Protein AF-A0A553P8R9-F1 (afdb_monomer_lite)

Radius of gyration: 32.47 Å; chains: 1; bounding box: 75×74×96 Å

Sequence (611 aa):
MSAHQNAVHGLLLAMMVLHNLNGVQCGLKTYCLANENECDENWTPFPNMASALVGYDLPKGNPFATLSIEDPGLRKQIFNATFEDGEDYVLESGITAREYKMCDTEFTNRGATNMRGYEKAASVSSSAGFGFDIGIEAEEDGGRHEGQLPPVVSIAWQKTKEYEAVRQFIFKTRGAIVISEAQCITHKVDVSHFLTPGFHPAFIEVLKFLEKQNSTIRQERAFKRFIRDYGTHYVSSAYMGAKLASTVFYTNYERLKYGRQRLFNCSAENAFKSFKLGGSDSEDDSSAGDSTDEDDDTSEDPMKSMKMKRCPDIDNLDQDRVLSTTFSAKPEEEDLSKWGEQDIKPIPIKFELTPIVNLFTKENLDDRLNVSSSEILDWFLPLYLKYCLIFDLQCTVEKGCGFNDDCEFDENCILDRNVKKGFVCKKTSWADVANWPQLPVQAKTDDVEPRSVVGFEPDSPNISWFFDKDLDQSGSLSVSELWIRYTEHNWYNQRYQNAIEKLILVADSDFDRLHETHPWYSEQITFMLMNTDNNDHLSRQELLEASKISPDMHNLGFNQKQLENLIDGLVKIGDKNKDDKITFEEYVSMSRDVFVDNFAPNVFKRIMKNR

Organism: Tigriopus californicus (NCBI:txid6832)

Secondary structure (DSSP, 8-state):
-HHHHHHHHHHHHHHHHHHHTSS------SS--TT-TT--GGGSSSTTGGGGSEEE-GGG--TT-SS-SS-TTEEEE-B-SEEEETTEEEEPTTEEEEEEEEE-SSPEEEEESSHHHHHHHHHHHSSEES----SS-----S---TTPPPPHHHHTTTTSHHHHHHHHHHHHH--EEEEEEEEEEEEEEEE-SSSPPPBPHHHHHHHHHHHT--SHHHHHHHHHHHHHHHBSEEEEEEEEEEEEEEEEEE-HHHHHHHHHHHHHHHHHHHHHHHTT-S-----------------------TTTS------TTGGGS-GGGEEEEEES---SSS-HHHHTTS----EEEEEEEEEGGGG--TIIIIIHHS--HHHHHHHHHHHHHTHHHHTT---S---STTTT----TTEEEEE-TTSTTSEEEEE--GGG---PPPPPPP------PPPP----PPPPGGGHHHHHH-TT-SSS--HHHHT----S--HHHHHHHHHHHHHHHHSTT-GGGHHHH-TTHHHHHHHHHH-SS-SSEEEHHHHHHHHHT-HHHHHTT--HHHHHHHHHHHHHHH-SSSSSEEEHHHHHHHHHTT-HHHHS-HHHHHHH---

Structure (mmCIF, N/CA/C/O backbone):
data_AF-A0A553P8R9-F1
#
_entry.id   AF-A0A553P8R9-F1
#
loop_
_atom_site.group_PDB
_atom_site.id
_atom_site.type_symbol
_atom_site.label_atom_id
_atom_site.label_alt_id
_atom_site.label_comp_id
_atom_site.label_asym_id
_atom_site.label_entity_id
_atom_site.label_seq_id
_atom_site.pdbx_PDB_ins_code
_atom_site.Cartn_x
_atom_site.Cartn_y
_atom_site.Cartn_z
_atom_site.occupancy
_atom_site.B_iso_or_equiv
_atom_site.auth_seq_id
_atom_site.auth_comp_id
_atom_site.auth_asym_id
_atom_site.auth_atom_id
_atom_site.pdbx_PDB_model_num
ATOM 1 N N . MET A 1 1 ? -16.403 49.726 39.238 1.00 48.31 1 MET A N 1
ATOM 2 C CA . MET A 1 1 ? -15.048 49.208 38.933 1.00 48.31 1 MET A CA 1
ATOM 3 C C . MET A 1 1 ? -14.847 47.721 39.256 1.00 48.31 1 MET A C 1
ATOM 5 O O . MET A 1 1 ? -13.928 47.159 38.688 1.00 48.31 1 MET A O 1
ATOM 9 N N . SER A 1 2 ? -15.690 47.034 40.050 1.00 51.56 2 SER A N 1
ATOM 10 C CA . SER A 1 2 ? -15.458 45.607 40.380 1.00 51.56 2 SER A CA 1
ATOM 11 C C . SER A 1 2 ? -16.021 44.579 39.381 1.00 51.56 2 SER A C 1
ATOM 13 O O . SER A 1 2 ? -15.570 43.441 39.372 1.00 51.56 2 SER A O 1
ATOM 15 N N . ALA A 1 3 ? -16.950 44.951 38.492 1.00 44.69 3 ALA A N 1
ATOM 16 C CA . ALA A 1 3 ? -17.506 44.008 37.510 1.00 44.69 3 ALA A CA 1
ATOM 17 C C . ALA A 1 3 ? -16.546 43.713 36.338 1.00 44.69 3 ALA A C 1
ATOM 19 O O . ALA A 1 3 ? -16.540 42.612 35.797 1.00 44.69 3 ALA A O 1
ATOM 20 N N . HIS A 1 4 ? -15.687 44.673 35.979 1.00 47.12 4 HIS A N 1
ATOM 21 C CA . HIS A 1 4 ? -14.771 44.530 34.844 1.00 47.12 4 HIS A CA 1
ATOM 22 C C . HIS A 1 4 ? -13.523 43.691 35.175 1.00 47.12 4 HIS A C 1
ATOM 24 O O . HIS A 1 4 ? -12.983 43.036 34.290 1.00 47.12 4 HIS A O 1
ATOM 30 N N . GLN A 1 5 ? -13.095 43.652 36.443 1.00 51.84 5 GLN A N 1
ATOM 31 C CA . GLN A 1 5 ? -11.942 42.849 36.881 1.00 51.84 5 GLN A CA 1
ATOM 32 C C . GLN A 1 5 ? -12.251 41.348 36.977 1.00 51.84 5 GLN A C 1
ATOM 34 O O . GLN A 1 5 ? -11.366 40.533 36.713 1.00 51.84 5 GLN A O 1
ATOM 39 N N . ASN A 1 6 ? -13.502 40.979 37.274 1.00 52.66 6 ASN A N 1
ATOM 40 C CA . ASN A 1 6 ? -13.912 39.575 37.365 1.00 52.66 6 ASN A CA 1
ATOM 41 C C . ASN A 1 6 ? -14.079 38.924 35.981 1.00 52.66 6 ASN A C 1
ATOM 43 O O . ASN A 1 6 ? -13.756 37.751 35.815 1.00 52.66 6 ASN A O 1
ATOM 47 N N . ALA A 1 7 ? -14.500 39.689 34.966 1.00 51.22 7 ALA A N 1
ATOM 48 C CA . ALA A 1 7 ? -14.589 39.195 33.589 1.00 51.22 7 ALA A CA 1
ATOM 49 C C . ALA A 1 7 ? -13.202 38.931 32.971 1.00 51.22 7 ALA A C 1
ATOM 51 O O . ALA A 1 7 ? -13.018 37.948 32.259 1.00 51.22 7 ALA A O 1
ATOM 52 N N . VAL A 1 8 ? -12.208 39.766 33.293 1.00 58.97 8 VAL A N 1
ATOM 53 C CA . VAL A 1 8 ? -10.833 39.615 32.786 1.00 58.97 8 VAL A CA 1
ATOM 54 C C . VAL A 1 8 ? -10.110 38.440 33.457 1.00 58.97 8 VAL A C 1
ATOM 56 O O . VAL A 1 8 ? -9.412 37.695 32.774 1.00 58.97 8 VAL A O 1
ATOM 59 N N . HIS A 1 9 ? -10.337 38.195 34.754 1.00 52.75 9 HIS A N 1
ATOM 60 C CA . HIS A 1 9 ? -9.783 37.015 35.435 1.00 52.75 9 HIS A CA 1
ATOM 61 C C . HIS A 1 9 ? -10.408 35.696 34.958 1.00 52.75 9 HIS A C 1
ATOM 63 O O . HIS A 1 9 ? -9.690 34.709 34.814 1.00 52.75 9 HIS A O 1
ATOM 69 N N . GLY A 1 10 ? -11.711 35.676 34.650 1.00 48.91 10 GLY A N 1
ATOM 70 C CA . GLY A 1 10 ? -12.363 34.497 34.068 1.00 48.91 10 GLY A CA 1
ATOM 71 C C . GLY A 1 10 ? -11.839 34.152 32.668 1.00 48.91 10 GLY A C 1
ATOM 72 O O . GLY A 1 10 ? -11.637 32.979 32.359 1.00 48.91 10 GLY A O 1
ATOM 73 N N . LEU A 1 11 ? -11.552 35.168 31.844 1.00 44.47 11 LEU A N 1
ATOM 74 C CA . LEU A 1 11 ? -11.008 34.975 30.495 1.00 44.47 11 LEU A CA 1
ATOM 75 C C . LEU A 1 11 ? -9.549 34.480 30.518 1.00 44.47 11 LEU A C 1
ATOM 77 O O . LEU A 1 11 ? -9.181 33.624 29.718 1.00 44.47 11 LEU A O 1
ATOM 81 N N . LEU A 1 12 ? -8.736 34.973 31.459 1.00 45.09 12 LEU A N 1
ATOM 82 C CA . LEU A 1 12 ? -7.345 34.541 31.644 1.00 45.09 12 LEU A CA 1
ATOM 83 C C . LEU A 1 12 ? -7.241 33.107 32.182 1.00 45.09 12 LEU A C 1
ATOM 85 O O . LEU A 1 12 ? -6.408 32.346 31.693 1.00 45.09 12 LEU A O 1
ATOM 89 N N . LEU A 1 13 ? -8.120 32.699 33.108 1.00 40.56 13 LEU A N 1
ATOM 90 C CA . LEU A 1 13 ? -8.174 31.302 33.557 1.00 40.56 13 LEU A CA 1
ATOM 91 C C . LEU A 1 13 ? -8.635 30.360 32.433 1.00 40.56 13 LEU A C 1
ATOM 93 O O . LEU A 1 13 ? -8.064 29.285 32.270 1.00 40.56 13 LEU A O 1
ATOM 97 N N . ALA A 1 14 ? -9.613 30.768 31.616 1.00 43.47 14 ALA A N 1
ATOM 98 C CA . ALA A 1 14 ? -10.062 29.973 30.472 1.00 43.47 14 ALA A CA 1
ATOM 99 C C . ALA A 1 14 ? -8.980 29.848 29.379 1.00 43.47 14 ALA A C 1
ATOM 101 O O . ALA A 1 14 ? -8.817 28.773 28.802 1.00 43.47 14 ALA A O 1
ATOM 102 N N . MET A 1 15 ? -8.190 30.901 29.133 1.00 40.69 15 MET A N 1
ATOM 103 C CA . MET A 1 15 ? -7.057 30.842 28.197 1.00 40.69 15 MET A CA 1
ATOM 104 C C . MET A 1 15 ? -5.883 30.009 28.730 1.00 40.69 15 MET A C 1
ATOM 106 O O . MET A 1 15 ? -5.263 29.291 27.950 1.00 40.69 15 MET A O 1
ATOM 110 N N . MET A 1 16 ? -5.609 30.019 30.040 1.00 41.06 16 MET A N 1
ATOM 111 C CA . MET A 1 16 ? -4.581 29.148 30.634 1.00 41.06 16 MET A CA 1
ATOM 112 C C . MET A 1 16 ? -4.990 27.666 30.652 1.00 41.06 16 MET A C 1
ATOM 114 O O . MET A 1 16 ? -4.136 26.796 30.483 1.00 41.06 16 MET A O 1
ATOM 118 N N . VAL A 1 17 ? -6.286 27.358 30.780 1.00 44.38 17 VAL A N 1
ATOM 119 C CA . VAL A 1 17 ? -6.797 25.981 30.643 1.00 44.38 17 VAL A CA 1
ATOM 120 C C . VAL A 1 17 ? -6.775 25.520 29.177 1.00 44.38 17 VAL A C 1
ATOM 122 O O . VAL A 1 17 ? -6.446 24.368 28.909 1.00 44.38 17 VAL A O 1
ATOM 125 N N . LEU A 1 18 ? -7.023 26.413 28.213 1.00 38.72 18 LEU A N 1
ATOM 126 C CA . LEU A 1 18 ? -6.930 26.088 26.782 1.00 38.72 18 LEU A CA 1
ATOM 127 C C . LEU A 1 18 ? -5.483 25.985 26.266 1.00 38.72 18 LEU A C 1
ATOM 129 O O . LEU A 1 18 ? -5.233 25.222 25.338 1.00 38.72 18 LEU A O 1
ATOM 133 N N . HIS A 1 19 ? -4.513 26.683 26.865 1.00 39.09 19 HIS A N 1
ATOM 134 C CA . HIS A 1 19 ? -3.094 26.510 26.520 1.00 39.09 19 HIS A CA 1
ATOM 135 C C . HIS A 1 19 ? -2.471 25.227 27.090 1.00 39.09 19 HIS A C 1
ATOM 137 O O . HIS A 1 19 ? -1.585 24.670 26.450 1.00 39.09 19 HIS A O 1
ATOM 143 N N . ASN A 1 20 ? -2.975 24.690 28.207 1.00 35.56 20 ASN A N 1
ATOM 144 C CA . ASN A 1 20 ? -2.517 23.393 28.728 1.00 35.56 20 ASN A CA 1
ATOM 145 C C . ASN A 1 20 ? -3.150 22.171 28.034 1.00 35.56 20 ASN A C 1
ATOM 147 O O . ASN A 1 20 ? -2.654 21.062 28.198 1.00 35.56 20 ASN A O 1
ATOM 151 N N . LEU A 1 21 ? -4.197 22.350 27.220 1.00 39.19 21 LEU A N 1
ATOM 152 C CA . LEU A 1 21 ? -4.772 21.272 26.397 1.00 39.19 21 LEU A CA 1
ATOM 153 C C . LEU A 1 21 ? -4.156 21.176 24.990 1.00 39.19 21 LEU A C 1
ATOM 155 O O . LEU A 1 21 ? -4.423 20.216 24.274 1.00 39.19 21 LEU A O 1
ATOM 159 N N . ASN A 1 22 ? -3.294 22.125 24.611 1.00 35.50 22 ASN A N 1
ATOM 160 C CA . ASN A 1 22 ? -2.546 22.098 23.349 1.00 35.50 22 ASN A CA 1
ATOM 161 C C . ASN A 1 22 ? -1.143 21.467 23.484 1.00 35.50 22 ASN A C 1
ATOM 163 O O . ASN A 1 22 ? -0.417 21.394 22.499 1.00 35.50 22 ASN A O 1
ATOM 167 N N . GLY A 1 23 ? -0.760 21.004 24.682 1.00 31.41 23 GLY A N 1
ATOM 168 C CA . GLY A 1 23 ? 0.568 20.444 24.974 1.00 31.41 23 GLY A CA 1
ATOM 169 C C . GLY A 1 23 ? 0.731 18.940 24.729 1.00 31.41 23 GLY A C 1
ATOM 170 O O . GLY A 1 23 ? 1.838 18.436 24.855 1.00 31.41 23 GLY A O 1
ATOM 171 N N . VAL A 1 24 ? -0.336 18.219 24.366 1.00 36.06 24 VAL A N 1
ATOM 172 C CA . VAL A 1 24 ? -0.270 16.794 23.990 1.00 36.06 24 VAL A CA 1
ATOM 173 C C . VAL A 1 24 ? -1.064 16.579 22.703 1.00 36.06 24 VAL A C 1
ATOM 175 O O . VAL A 1 24 ? -1.994 15.784 22.621 1.00 36.06 24 VAL A O 1
ATOM 178 N N . GLN A 1 25 ? -0.691 17.297 21.647 1.00 33.75 25 GLN A N 1
ATOM 179 C CA . GLN A 1 25 ? -0.680 16.650 20.341 1.00 33.75 25 GLN A CA 1
ATOM 180 C C . GLN A 1 25 ? 0.632 15.867 20.256 1.00 33.75 25 GLN A C 1
ATOM 182 O O . GLN A 1 25 ? 1.526 16.212 19.490 1.00 33.75 25 GLN A O 1
ATOM 187 N N . CYS A 1 26 ? 0.741 14.779 21.031 1.00 36.81 26 CYS A N 1
ATOM 188 C CA . CYS A 1 26 ? 1.445 13.624 20.499 1.00 36.81 26 CYS A CA 1
ATOM 189 C C . CYS A 1 26 ? 0.687 13.316 19.210 1.00 36.81 26 CYS A C 1
ATOM 191 O O . CYS A 1 26 ? -0.424 12.783 19.248 1.00 36.81 26 CYS A O 1
ATOM 193 N N . GLY A 1 27 ? 1.221 13.748 18.064 1.00 39.22 27 GLY A N 1
ATOM 194 C CA . GLY A 1 27 ? 0.930 13.035 16.834 1.00 39.22 27 GLY A CA 1
ATOM 195 C C . GLY A 1 27 ? 1.249 11.596 17.190 1.00 39.22 27 GLY A C 1
ATOM 196 O O . GLY A 1 27 ? 2.406 11.314 17.480 1.00 39.22 27 GLY A O 1
ATOM 197 N N . LEU A 1 28 ? 0.208 10.783 17.378 1.00 46.12 28 LEU A N 1
ATOM 198 C CA . LEU A 1 28 ? 0.299 9.386 17.779 1.00 46.12 28 LEU A CA 1
ATOM 199 C C . LEU A 1 28 ? 1.065 8.689 16.661 1.00 46.12 28 LEU A C 1
ATOM 201 O O . LEU A 1 28 ? 0.455 8.163 15.736 1.00 46.12 28 LEU A O 1
ATOM 205 N N . LYS A 1 29 ? 2.395 8.790 16.698 1.00 52.41 29 LYS A N 1
ATOM 206 C CA . LYS A 1 29 ? 3.264 7.910 15.949 1.00 52.41 29 LYS A CA 1
ATOM 207 C C . LYS A 1 29 ? 2.911 6.529 16.443 1.00 52.41 29 LYS A C 1
ATOM 209 O O . LYS A 1 29 ? 2.827 6.287 17.648 1.00 52.41 29 LYS A O 1
ATOM 214 N N . THR A 1 30 ? 2.625 5.656 15.500 1.00 55.31 30 THR A N 1
ATOM 215 C CA . THR A 1 30 ? 2.157 4.310 15.811 1.00 55.31 30 THR A CA 1
ATOM 216 C C . THR A 1 30 ? 3.318 3.421 16.276 1.00 55.31 30 THR A C 1
ATOM 218 O O . THR A 1 30 ? 3.096 2.275 16.663 1.00 55.31 30 THR A O 1
ATOM 221 N N . TYR A 1 31 ? 4.547 3.958 16.250 1.00 63.41 31 TYR A N 1
ATOM 222 C CA . TYR A 1 31 ? 5.801 3.249 16.453 1.00 63.41 31 TYR A CA 1
ATOM 223 C C . TYR A 1 31 ? 6.799 4.035 17.286 1.00 63.41 31 TYR A C 1
ATOM 225 O O . TYR A 1 31 ? 6.874 5.260 17.240 1.00 63.41 31 TYR A O 1
ATOM 233 N N . CYS A 1 32 ? 7.649 3.248 17.914 1.00 62.59 32 CYS A N 1
ATOM 234 C CA . CYS A 1 32 ? 8.884 3.589 18.568 1.00 62.59 32 CYS A CA 1
ATOM 235 C C . CYS A 1 32 ? 10.029 3.319 17.598 1.00 62.59 32 CYS A C 1
ATOM 237 O O . CYS A 1 32 ? 10.298 2.171 17.222 1.00 62.59 32 CYS A O 1
ATOM 239 N N . LEU A 1 33 ? 10.693 4.385 17.157 1.00 61.16 33 LEU A N 1
ATOM 240 C CA . LEU A 1 33 ? 11.885 4.270 16.320 1.00 61.16 33 LEU A CA 1
ATOM 241 C C . LEU A 1 33 ? 13.128 4.054 17.185 1.00 61.16 33 LEU A C 1
ATOM 243 O O . LEU A 1 33 ? 13.151 4.399 18.364 1.00 61.16 33 LEU A O 1
ATOM 247 N N . ALA A 1 34 ? 14.194 3.510 16.588 1.00 52.56 34 ALA A N 1
ATOM 248 C CA . ALA A 1 34 ? 15.444 3.187 17.285 1.00 52.56 34 ALA A CA 1
ATOM 249 C C . ALA A 1 34 ? 16.046 4.353 18.095 1.00 52.56 34 ALA A C 1
ATOM 251 O O . ALA A 1 34 ? 16.736 4.110 19.078 1.00 52.56 34 ALA A O 1
ATOM 252 N N . ASN A 1 35 ? 15.715 5.599 17.739 1.00 55.66 35 ASN A N 1
ATOM 253 C CA . ASN A 1 35 ? 16.257 6.813 18.350 1.00 55.66 35 ASN A CA 1
ATOM 254 C C . ASN A 1 35 ? 15.269 7.554 19.279 1.00 55.66 35 ASN A C 1
ATOM 256 O O . ASN A 1 35 ? 15.562 8.678 19.688 1.00 55.66 35 ASN A O 1
ATOM 260 N N . GLU A 1 36 ? 14.098 6.985 19.587 1.00 59.59 36 GLU A N 1
ATOM 261 C CA . GLU A 1 36 ? 13.083 7.625 20.439 1.00 59.59 36 GLU A CA 1
ATOM 262 C C . GLU A 1 36 ? 13.070 7.009 21.849 1.00 59.59 36 GLU A C 1
ATOM 264 O O . GLU A 1 36 ? 12.560 5.915 22.065 1.00 59.59 36 GLU A O 1
ATOM 269 N N . ASN A 1 37 ? 13.626 7.738 22.826 1.00 52.69 37 ASN A N 1
ATOM 270 C CA . ASN A 1 37 ? 13.728 7.312 24.233 1.00 52.69 37 ASN A CA 1
ATOM 271 C C . ASN A 1 37 ? 12.403 7.410 25.017 1.00 52.69 37 ASN A C 1
ATOM 273 O O . ASN A 1 37 ? 12.347 6.997 26.171 1.00 52.69 37 ASN A O 1
ATOM 277 N N . GLU A 1 38 ? 11.359 8.010 24.435 1.00 53.62 38 GLU A N 1
ATOM 278 C CA . GLU A 1 38 ? 10.059 8.245 25.093 1.00 53.62 38 GLU A CA 1
ATOM 279 C C . GLU A 1 38 ? 9.067 7.089 24.920 1.00 53.62 38 GLU A C 1
ATOM 281 O O . GLU A 1 38 ? 7.946 7.138 25.423 1.00 53.62 38 GLU A O 1
ATOM 286 N N . CYS A 1 39 ? 9.477 6.036 24.225 1.00 59.75 39 CYS A N 1
ATOM 287 C CA . CYS A 1 39 ? 8.687 4.835 24.092 1.00 59.75 39 CYS A CA 1
ATOM 288 C C . CYS A 1 39 ? 8.956 3.883 25.250 1.00 59.75 39 CYS A C 1
ATOM 290 O O . CYS A 1 39 ? 10.015 3.263 25.317 1.00 59.75 39 CYS A O 1
ATOM 292 N N . ASP A 1 40 ? 7.992 3.757 26.159 1.00 56.81 40 ASP A N 1
ATOM 293 C CA . ASP A 1 40 ? 8.035 2.709 27.171 1.00 56.81 40 ASP A CA 1
ATOM 294 C C . ASP A 1 40 ? 7.797 1.356 26.487 1.00 56.81 40 ASP A C 1
ATOM 296 O O . ASP A 1 40 ? 6.668 0.990 26.163 1.00 56.81 40 ASP A O 1
ATOM 300 N N . GLU A 1 41 ? 8.881 0.643 26.191 1.00 58.50 41 GLU A N 1
ATOM 301 C CA . GLU A 1 41 ? 8.854 -0.673 25.542 1.00 58.50 41 GLU A CA 1
ATOM 302 C C . GLU A 1 41 ? 8.340 -1.777 26.490 1.00 58.50 41 GLU A C 1
ATOM 304 O O . GLU A 1 41 ? 8.057 -2.883 26.035 1.00 58.50 41 GLU A O 1
ATOM 309 N N . ASN A 1 42 ? 8.169 -1.493 27.790 1.00 65.62 42 ASN A N 1
ATOM 310 C CA . ASN A 1 42 ? 7.997 -2.532 28.811 1.00 65.62 42 ASN A CA 1
ATOM 311 C C . ASN A 1 42 ? 6.567 -3.072 28.957 1.00 65.62 42 ASN A C 1
ATOM 313 O O . ASN A 1 42 ? 6.380 -4.128 29.558 1.00 65.62 42 ASN A O 1
ATOM 317 N N . TRP A 1 43 ? 5.546 -2.381 28.441 1.00 76.75 43 TRP A N 1
ATOM 318 C CA . TRP A 1 43 ? 4.152 -2.832 28.581 1.00 76.75 43 TRP A CA 1
ATOM 319 C C . TRP A 1 43 ? 3.723 -3.817 27.484 1.00 76.75 43 TRP A C 1
ATOM 321 O O . TRP A 1 43 ? 2.643 -4.401 27.571 1.00 76.75 43 TRP A O 1
ATOM 331 N N . THR A 1 44 ? 4.556 -4.032 26.458 1.00 83.00 44 THR A N 1
ATOM 332 C CA . THR A 1 44 ? 4.349 -5.045 25.411 1.00 83.00 44 THR A CA 1
ATOM 333 C C . THR A 1 44 ? 5.496 -6.052 25.394 1.00 83.00 44 THR A C 1
ATOM 335 O O . THR A 1 44 ? 6.631 -5.653 25.622 1.00 83.00 44 THR A O 1
ATOM 338 N N . PRO A 1 45 ? 5.270 -7.331 25.040 1.00 81.00 45 PRO A N 1
ATOM 339 C CA . PRO A 1 45 ? 6.339 -8.333 25.052 1.00 81.00 45 PRO A CA 1
ATOM 340 C C . PRO A 1 45 ? 7.480 -8.082 24.052 1.00 81.00 45 PRO A C 1
ATOM 342 O O . PRO A 1 45 ? 8.546 -8.666 24.202 1.00 81.00 45 PRO A O 1
ATOM 345 N N . PHE A 1 46 ? 7.260 -7.267 23.016 1.00 84.62 46 PHE A N 1
ATOM 346 C CA . PHE A 1 46 ? 8.287 -6.834 22.061 1.00 84.62 46 PHE A CA 1
ATOM 347 C C . PHE A 1 46 ? 7.924 -5.460 21.472 1.00 84.62 46 PHE A C 1
ATOM 349 O O . PHE A 1 46 ? 6.739 -5.097 21.454 1.00 84.62 46 PHE A O 1
ATOM 356 N N . PRO A 1 47 ? 8.914 -4.702 20.958 1.00 85.19 47 PRO A N 1
ATOM 357 C CA . PRO A 1 47 ? 8.697 -3.341 20.488 1.00 85.19 47 PRO A CA 1
ATOM 358 C C . PRO A 1 47 ? 7.627 -3.253 19.398 1.00 85.19 47 PRO A C 1
ATOM 360 O O . PRO A 1 47 ? 7.520 -4.118 18.527 1.00 85.19 47 PRO A O 1
ATOM 363 N N . ASN A 1 48 ? 6.861 -2.161 19.423 1.00 87.12 48 ASN A N 1
ATOM 364 C CA . ASN A 1 48 ? 5.870 -1.800 18.406 1.00 87.12 48 ASN A CA 1
ATOM 365 C C . ASN A 1 48 ? 4.694 -2.767 18.218 1.00 87.12 48 ASN A C 1
ATOM 367 O O . ASN A 1 48 ? 3.945 -2.597 17.258 1.00 87.12 48 ASN A O 1
ATOM 371 N N . MET A 1 49 ? 4.452 -3.735 19.106 1.00 90.19 49 MET A N 1
ATOM 372 C CA . MET A 1 49 ? 3.324 -4.669 18.951 1.00 90.19 49 MET A CA 1
ATOM 373 C C . MET A 1 49 ? 1.970 -3.965 18.744 1.00 90.19 49 MET A C 1
ATOM 375 O O . MET A 1 49 ? 1.155 -4.415 17.942 1.00 90.19 49 MET A O 1
ATOM 379 N N . ALA A 1 50 ? 1.741 -2.828 19.410 1.00 89.06 50 ALA A N 1
ATOM 380 C CA . ALA A 1 50 ? 0.504 -2.047 19.299 1.00 89.06 50 ALA A CA 1
ATOM 381 C C . ALA A 1 50 ? 0.165 -1.626 17.859 1.00 89.06 50 ALA A C 1
ATOM 383 O O . ALA A 1 50 ? -1.004 -1.501 17.496 1.00 89.06 50 ALA A O 1
ATOM 384 N N . SER A 1 51 ? 1.179 -1.459 17.016 1.00 88.19 51 SER A N 1
ATOM 385 C CA . SER A 1 51 ? 1.012 -1.078 15.617 1.00 88.19 51 SER A CA 1
ATOM 386 C C . SER A 1 51 ? 0.452 -2.178 14.712 1.00 88.19 51 SER A C 1
ATOM 388 O O . SER A 1 51 ? -0.006 -1.894 13.608 1.00 88.19 51 SER A O 1
ATOM 390 N N . ALA A 1 52 ? 0.465 -3.429 15.177 1.00 92.19 52 ALA A N 1
ATOM 391 C CA . ALA A 1 52 ? -0.225 -4.541 14.535 1.00 92.19 52 ALA A CA 1
ATOM 392 C C . ALA A 1 52 ? -1.718 -4.590 14.901 1.00 92.19 52 ALA A C 1
ATOM 394 O O . ALA A 1 52 ? -2.458 -5.396 14.353 1.00 92.19 52 ALA A O 1
ATOM 395 N N . LEU A 1 53 ? -2.170 -3.752 15.837 1.00 95.00 53 LEU A N 1
ATOM 396 C CA . LEU A 1 53 ? -3.500 -3.821 16.452 1.00 95.00 53 LEU A CA 1
ATOM 397 C C . LEU A 1 53 ? -4.358 -2.605 16.097 1.00 95.00 53 LEU A C 1
ATOM 399 O O . LEU A 1 53 ? -5.184 -2.133 16.887 1.00 95.00 53 LEU A O 1
ATOM 403 N N . VAL A 1 54 ? -4.130 -2.070 14.902 1.00 94.81 54 VAL A N 1
ATOM 404 C CA . VAL A 1 54 ? -4.683 -0.806 14.423 1.00 94.81 54 VAL A CA 1
ATOM 405 C C . VAL A 1 54 ? -5.706 -1.000 13.314 1.00 94.81 54 VAL A C 1
ATOM 407 O O . VAL A 1 54 ? -5.839 -2.065 12.706 1.00 94.81 54 VAL A O 1
ATOM 410 N N . GLY A 1 55 ? -6.437 0.074 13.043 1.00 95.00 55 GLY A N 1
ATOM 411 C CA . GLY A 1 55 ? -7.244 0.200 11.844 1.00 95.00 55 GLY A CA 1
ATOM 412 C C . GLY A 1 55 ? -6.421 0.465 10.579 1.00 95.00 55 GLY A C 1
ATOM 413 O O . GLY A 1 55 ? -5.291 0.952 10.647 1.00 95.00 55 GLY A O 1
ATOM 414 N N . TYR A 1 56 ? -7.013 0.215 9.413 1.00 92.25 56 TYR A N 1
ATOM 415 C CA . TYR A 1 56 ? -6.410 0.475 8.105 1.00 92.25 56 TYR A CA 1
ATOM 416 C C . TYR A 1 56 ? -7.426 1.049 7.106 1.00 92.25 56 TYR A C 1
ATOM 418 O O . TYR A 1 56 ? -8.557 0.574 6.963 1.00 92.25 56 TYR A O 1
ATOM 426 N N . ASP A 1 57 ? -7.034 2.096 6.389 1.00 90.56 57 ASP A N 1
ATOM 427 C CA . ASP A 1 57 ? -7.834 2.793 5.381 1.00 90.56 57 ASP A CA 1
ATOM 428 C C . ASP A 1 57 ? -7.256 2.544 3.983 1.00 90.56 57 ASP A C 1
ATOM 430 O O . ASP A 1 57 ? -6.350 3.248 3.533 1.00 90.56 57 ASP A O 1
ATOM 434 N N . LEU A 1 58 ? -7.801 1.532 3.302 1.00 84.94 58 LEU A N 1
ATOM 435 C CA . LEU A 1 58 ? -7.283 0.997 2.040 1.00 84.94 58 LEU A CA 1
ATOM 436 C C . LEU A 1 58 ? -6.904 2.045 0.979 1.00 84.94 58 LEU A C 1
ATOM 438 O O . LEU A 1 58 ? -5.788 1.971 0.461 1.00 84.94 58 LEU A O 1
ATOM 442 N N . PRO A 1 59 ? -7.745 3.041 0.637 1.00 84.12 59 PRO A N 1
ATOM 443 C CA . PRO A 1 59 ? -7.419 3.950 -0.466 1.00 84.12 59 PRO A CA 1
ATOM 444 C C . PRO A 1 59 ? -6.329 4.956 -0.128 1.00 84.12 59 PRO A C 1
ATOM 446 O O . PRO A 1 59 ? -5.750 5.569 -1.024 1.00 84.12 59 PRO A O 1
ATOM 449 N N . LYS A 1 60 ? -6.091 5.165 1.168 1.00 86.44 60 LYS A N 1
ATOM 450 C CA . LYS A 1 60 ? -5.021 6.024 1.666 1.00 86.44 60 LYS A CA 1
ATOM 451 C C . LYS A 1 60 ? -3.760 5.252 2.002 1.00 86.44 60 LYS A C 1
ATOM 453 O O . LYS A 1 60 ? -2.780 5.900 2.337 1.00 86.44 60 LYS A O 1
ATOM 458 N N . GLY A 1 61 ? -3.789 3.923 1.933 1.00 85.00 61 GLY A N 1
ATOM 459 C CA . GLY A 1 61 ? -2.590 3.121 2.076 1.00 85.00 61 GLY A CA 1
ATOM 460 C C . GLY A 1 61 ? -1.504 3.565 1.100 1.00 85.00 61 GLY A C 1
ATOM 461 O O . GLY A 1 61 ? -1.810 4.008 -0.007 1.00 85.00 61 GLY A O 1
ATOM 462 N N . ASN A 1 62 ? -0.249 3.435 1.490 1.00 81.06 62 ASN A N 1
ATOM 463 C CA . ASN A 1 62 ? 0.870 3.433 0.566 1.00 81.06 62 ASN A CA 1
ATOM 464 C C . ASN A 1 62 ? 1.951 2.480 1.097 1.00 81.06 62 ASN A C 1
ATOM 466 O O . ASN A 1 62 ? 2.720 2.856 1.982 1.00 81.06 62 ASN A O 1
ATOM 470 N N . PRO A 1 63 ? 2.060 1.266 0.542 1.00 67.75 63 PRO A N 1
ATOM 471 C CA . PRO A 1 63 ? 3.049 0.290 0.986 1.00 67.75 63 PRO A CA 1
ATOM 472 C C . PRO A 1 63 ? 4.481 0.618 0.562 1.00 67.75 63 PRO A C 1
ATOM 474 O O . PRO A 1 63 ? 5.420 -0.063 0.972 1.00 67.75 63 PRO A O 1
ATOM 477 N N . PHE A 1 64 ? 4.637 1.641 -0.275 1.00 70.69 64 PHE A N 1
ATOM 478 C CA . PHE A 1 64 ? 5.909 2.186 -0.723 1.00 70.69 64 PHE A CA 1
ATOM 479 C C . PHE A 1 64 ? 5.988 3.669 -0.388 1.00 70.69 64 PHE A C 1
ATOM 481 O O . PHE A 1 64 ? 6.501 4.446 -1.190 1.00 70.69 64 PHE A O 1
ATOM 488 N N . ALA A 1 65 ? 5.425 4.092 0.747 1.00 67.94 65 ALA A N 1
ATOM 489 C CA . ALA A 1 65 ? 5.557 5.468 1.195 1.00 67.94 65 ALA A CA 1
ATOM 490 C C . ALA A 1 65 ? 7.050 5.808 1.349 1.00 67.94 65 ALA A C 1
ATOM 492 O O . ALA A 1 65 ? 7.674 5.514 2.360 1.00 67.94 65 ALA A O 1
ATOM 493 N N . THR A 1 66 ? 7.638 6.417 0.323 1.00 59.16 66 THR A N 1
ATOM 494 C CA . THR A 1 66 ? 9.052 6.819 0.295 1.00 59.16 66 THR A CA 1
ATOM 495 C C . THR A 1 66 ? 9.304 7.994 1.237 1.00 59.16 66 THR A C 1
ATOM 497 O O . THR A 1 66 ? 10.410 8.169 1.740 1.00 59.16 66 THR A O 1
ATOM 500 N N . LEU A 1 67 ? 8.264 8.801 1.477 1.00 52.88 67 LEU A N 1
ATOM 501 C CA . LEU A 1 67 ? 8.305 10.043 2.249 1.00 52.88 67 LEU A CA 1
ATOM 502 C C . LEU A 1 67 ? 7.784 9.900 3.681 1.00 52.88 67 LEU A C 1
ATOM 504 O O . LEU A 1 67 ? 7.778 10.874 4.432 1.00 52.88 67 LEU A O 1
ATOM 508 N N . SER A 1 68 ? 7.274 8.732 4.063 1.00 55.69 68 SER A N 1
ATOM 509 C CA . SER A 1 68 ? 6.708 8.510 5.391 1.00 55.69 68 SER A CA 1
ATOM 510 C C . SER A 1 68 ? 7.300 7.249 5.985 1.00 55.69 68 SER A C 1
ATOM 512 O O . SER A 1 68 ? 7.376 6.219 5.332 1.00 55.69 68 SER A O 1
ATOM 514 N N . ILE A 1 69 ? 7.710 7.346 7.248 1.00 61.69 69 ILE A N 1
ATOM 515 C CA . ILE A 1 69 ? 8.208 6.203 8.023 1.00 61.69 69 ILE A CA 1
ATOM 516 C C . ILE A 1 69 ? 7.094 5.149 8.199 1.00 61.69 69 ILE A C 1
ATOM 518 O O . ILE A 1 69 ? 7.369 3.983 8.463 1.00 61.69 69 ILE A O 1
ATOM 522 N N . GLU A 1 70 ? 5.836 5.561 8.008 1.00 70.56 70 GLU A N 1
ATOM 523 C CA . GLU A 1 70 ? 4.635 4.760 8.196 1.00 70.56 70 GLU A CA 1
ATOM 524 C C . GLU A 1 70 ? 3.768 4.766 6.932 1.00 70.56 70 GLU A C 1
ATOM 526 O O . GLU A 1 70 ? 3.664 5.778 6.233 1.00 70.56 70 GLU A O 1
ATOM 531 N N . ASP A 1 71 ? 3.096 3.643 6.675 1.00 81.88 71 ASP A N 1
ATOM 532 C CA . ASP A 1 71 ? 2.053 3.557 5.658 1.00 81.88 71 ASP A CA 1
ATOM 533 C C . ASP A 1 71 ? 0.893 4.519 6.032 1.00 81.88 71 ASP A C 1
ATOM 535 O O . ASP A 1 71 ? 0.259 4.342 7.077 1.00 81.88 71 ASP A O 1
ATOM 539 N N . PRO A 1 72 ? 0.552 5.517 5.189 1.00 85.25 72 PRO A N 1
ATOM 540 C CA . PRO A 1 72 ? -0.513 6.487 5.457 1.00 85.25 72 PRO A CA 1
ATOM 541 C C . PRO A 1 72 ? -1.918 5.876 5.539 1.00 85.25 72 PRO A C 1
ATOM 543 O O . PRO A 1 72 ? -2.881 6.585 5.855 1.00 85.25 72 PRO A O 1
ATOM 546 N N . GLY A 1 73 ? -2.074 4.584 5.258 1.00 88.94 73 GLY A N 1
ATOM 547 C CA . GLY A 1 73 ? -3.285 3.806 5.486 1.00 88.94 73 GLY A CA 1
ATOM 548 C C . GLY A 1 73 ? -3.494 3.429 6.945 1.00 88.94 73 GLY A C 1
ATOM 549 O O . GLY A 1 73 ? -4.643 3.227 7.327 1.00 88.94 73 GLY A O 1
ATOM 550 N N . LEU A 1 74 ? -2.445 3.387 7.769 1.00 89.88 74 LEU A N 1
ATOM 551 C CA . LEU A 1 74 ? -2.536 2.998 9.176 1.00 89.88 74 LEU A CA 1
ATOM 552 C C . LEU A 1 74 ? -3.287 4.034 10.008 1.00 89.88 74 LEU A C 1
ATOM 554 O O . LEU A 1 74 ? -3.199 5.246 9.790 1.00 89.88 74 LEU A O 1
ATOM 558 N N . ARG A 1 75 ? -4.111 3.550 10.931 1.00 93.56 75 ARG A N 1
ATOM 559 C CA . ARG A 1 75 ? -5.045 4.366 11.713 1.00 93.56 75 ARG A CA 1
ATOM 560 C C . ARG A 1 75 ? -4.836 4.132 13.201 1.00 93.56 75 ARG A C 1
ATOM 562 O O . ARG A 1 75 ? -3.843 3.554 13.623 1.00 93.56 75 ARG A O 1
ATOM 569 N N . LYS A 1 76 ? -5.761 4.633 14.017 1.00 94.94 76 LYS A N 1
ATOM 570 C CA . LYS A 1 76 ? -5.684 4.472 15.468 1.00 94.94 76 LYS A CA 1
ATOM 571 C C . LYS A 1 76 ? -5.811 3.001 15.868 1.00 94.94 76 LYS A C 1
ATOM 573 O O . LYS A 1 76 ? -6.444 2.202 15.174 1.00 94.94 76 LYS A O 1
ATOM 578 N N . GLN A 1 77 ? -5.241 2.689 17.025 1.00 95.06 77 GLN A N 1
ATOM 579 C CA . GLN A 1 77 ? -5.339 1.391 17.682 1.00 95.06 77 GLN A CA 1
ATOM 580 C C . GLN A 1 77 ? -6.794 1.013 17.982 1.00 95.06 77 GLN A C 1
ATOM 582 O O . GLN A 1 77 ? -7.586 1.844 18.436 1.00 95.06 77 GLN A O 1
ATOM 587 N N . ILE A 1 78 ? -7.127 -0.250 17.721 1.00 96.81 78 ILE A N 1
ATOM 588 C CA . ILE A 1 78 ? -8.455 -0.839 17.927 1.00 96.81 78 ILE A CA 1
ATOM 589 C C . ILE A 1 78 ? -8.430 -1.811 19.106 1.00 96.81 78 ILE A C 1
ATOM 591 O O . ILE A 1 78 ? -9.359 -1.790 19.912 1.00 96.81 78 ILE A O 1
ATOM 595 N N . PHE A 1 79 ? -7.380 -2.625 19.238 1.00 96.81 79 PHE A N 1
ATOM 596 C CA . PHE A 1 79 ? -7.277 -3.651 20.282 1.00 96.81 79 PHE A CA 1
ATOM 597 C C . PHE A 1 79 ? -6.208 -3.309 21.313 1.00 96.81 79 PHE A C 1
ATOM 599 O O . PHE A 1 79 ? -5.166 -2.749 20.969 1.00 96.81 79 PHE A O 1
ATOM 606 N N . ASN A 1 80 ? -6.445 -3.680 22.567 1.00 94.12 80 ASN A N 1
ATOM 607 C CA . ASN A 1 80 ? -5.416 -3.658 23.600 1.00 94.12 80 ASN A CA 1
ATOM 608 C C . ASN A 1 80 ? -4.397 -4.753 23.323 1.00 94.12 80 ASN A C 1
ATOM 610 O O . ASN A 1 80 ? -4.769 -5.866 22.981 1.00 94.12 80 ASN A O 1
ATOM 614 N N . ALA A 1 81 ? -3.120 -4.425 23.475 1.00 92.50 81 ALA A N 1
ATOM 615 C CA . ALA A 1 81 ? -2.032 -5.360 23.224 1.00 92.50 81 ALA A CA 1
ATOM 616 C C . ALA A 1 81 ? -1.810 -6.294 24.428 1.00 92.50 81 ALA A C 1
ATOM 618 O O . ALA A 1 81 ? -1.597 -7.498 24.279 1.00 92.50 81 ALA A O 1
ATOM 619 N N . THR A 1 82 ? -1.894 -5.720 25.623 1.00 92.81 82 THR A N 1
ATOM 620 C CA . THR A 1 82 ? -1.700 -6.376 26.913 1.00 92.81 82 THR A CA 1
ATOM 621 C C . THR A 1 82 ? -2.718 -5.854 27.923 1.00 92.81 82 THR A C 1
ATOM 623 O O . THR A 1 82 ? -3.373 -4.831 27.692 1.00 92.81 82 THR A O 1
ATOM 626 N N . PHE A 1 83 ? -2.843 -6.558 29.043 1.00 91.25 83 PHE A N 1
ATOM 627 C CA . PHE A 1 83 ? -3.538 -6.095 30.238 1.00 91.25 83 PHE A CA 1
ATOM 628 C C . PHE A 1 83 ? -2.637 -6.280 31.464 1.00 91.25 83 PHE A C 1
ATOM 630 O O . PHE A 1 83 ? -1.703 -7.082 31.450 1.00 91.25 83 PHE A O 1
ATOM 637 N N . GLU A 1 84 ? -2.908 -5.501 32.507 1.00 90.00 84 GLU A N 1
ATOM 638 C CA . GLU A 1 84 ? -2.190 -5.561 33.781 1.00 90.00 84 GLU A CA 1
ATOM 639 C C . GLU A 1 84 ? -2.676 -6.772 34.596 1.00 90.00 84 GLU A C 1
ATOM 641 O O . GLU A 1 84 ? -3.873 -6.903 34.870 1.00 90.00 84 GLU A O 1
ATOM 646 N N . ASP A 1 85 ? -1.750 -7.651 34.980 1.00 88.50 85 ASP A N 1
ATOM 647 C CA . ASP A 1 85 ? -1.976 -8.795 35.870 1.00 88.50 85 ASP A CA 1
ATOM 648 C C . ASP A 1 85 ? -1.046 -8.674 37.087 1.00 88.50 85 ASP A C 1
ATOM 650 O O . ASP A 1 85 ? 0.051 -9.229 37.144 1.00 88.50 85 ASP A O 1
ATOM 654 N N . GLY A 1 86 ? -1.464 -7.865 38.064 1.00 90.56 86 GLY A N 1
ATOM 655 C CA . GLY A 1 86 ? -0.637 -7.536 39.225 1.00 90.56 86 GLY A CA 1
ATOM 656 C C . GLY A 1 86 ? 0.403 -6.465 38.899 1.00 90.56 86 GLY A C 1
ATOM 657 O O . GLY A 1 86 ? 0.029 -5.332 38.629 1.00 90.56 86 GLY A O 1
ATOM 658 N N . GLU A 1 87 ? 1.692 -6.803 38.989 1.00 87.62 87 GLU A N 1
ATOM 659 C CA . GLU A 1 87 ? 2.805 -5.901 38.626 1.00 87.62 87 GLU A CA 1
ATOM 660 C C . GLU A 1 87 ? 3.317 -6.143 37.192 1.00 87.62 87 GLU A C 1
ATOM 662 O O . GLU A 1 87 ? 4.138 -5.372 36.696 1.00 87.62 87 GLU A O 1
ATOM 667 N N . ASP A 1 88 ? 2.824 -7.194 36.527 1.00 86.56 88 ASP A N 1
ATOM 668 C CA . ASP A 1 88 ? 3.259 -7.615 35.198 1.00 86.56 88 ASP A CA 1
ATOM 669 C C . ASP A 1 88 ? 2.212 -7.271 34.125 1.00 86.56 88 ASP A C 1
ATOM 671 O O . ASP A 1 88 ? 1.008 -7.197 34.387 1.00 86.56 88 ASP A O 1
ATOM 675 N N . TYR A 1 89 ? 2.667 -7.108 32.880 1.00 87.44 89 TYR A N 1
ATOM 676 C CA . TYR A 1 89 ? 1.795 -7.003 31.709 1.00 87.44 89 TYR A CA 1
ATOM 677 C C . TYR A 1 89 ? 1.753 -8.335 30.965 1.00 87.44 89 TYR A C 1
ATOM 679 O O . TYR A 1 89 ? 2.785 -8.870 30.553 1.00 87.44 89 TYR A O 1
ATOM 687 N N . VAL A 1 90 ? 0.547 -8.853 30.746 1.00 90.69 90 VAL A N 1
ATOM 688 C CA . VAL A 1 90 ? 0.315 -10.115 30.031 1.00 90.69 90 VAL A CA 1
ATOM 689 C C . VAL A 1 90 ? -0.404 -9.830 28.717 1.00 90.69 90 VAL A C 1
ATOM 691 O O . VAL A 1 90 ? -1.187 -8.888 28.613 1.00 90.69 90 VAL A O 1
ATOM 694 N N . LEU A 1 91 ? -0.128 -10.632 27.686 1.00 93.75 91 LEU A N 1
ATOM 695 C CA . LEU A 1 91 ? -0.816 -10.539 26.396 1.00 93.75 91 LEU A CA 1
ATOM 696 C C . LEU A 1 91 ? -2.332 -10.632 26.556 1.00 93.75 91 LEU A C 1
ATOM 698 O O . LEU A 1 91 ? -2.838 -11.524 27.236 1.00 93.75 91 LEU A O 1
ATOM 702 N N . GLU A 1 92 ? -3.044 -9.735 25.874 1.00 95.12 92 GLU A N 1
ATOM 703 C CA . GLU A 1 92 ? -4.501 -9.747 25.847 1.00 95.12 92 GLU A CA 1
ATOM 704 C C . GLU A 1 92 ? -5.025 -11.061 25.266 1.00 95.12 92 GLU A C 1
ATOM 706 O O . GLU A 1 92 ? -4.482 -11.634 24.313 1.00 95.12 92 GLU A O 1
ATOM 711 N N . SER A 1 93 ? -6.118 -11.537 25.853 1.00 94.12 93 SER A N 1
ATOM 712 C CA . SER A 1 93 ? -6.793 -12.737 25.384 1.00 94.12 93 SER A CA 1
ATOM 713 C C . SER A 1 93 ? -7.188 -12.584 23.911 1.00 94.12 93 SER A C 1
ATOM 715 O O . SER A 1 93 ? -7.683 -11.547 23.482 1.00 94.12 93 SER A O 1
ATOM 717 N N . GLY A 1 94 ? -6.925 -13.610 23.100 1.00 94.94 94 GLY A N 1
ATOM 718 C CA . GLY A 1 94 ? -7.189 -13.543 21.661 1.00 94.94 94 GLY A CA 1
ATOM 719 C C . GLY A 1 94 ? -6.102 -12.860 20.831 1.00 94.94 94 GLY A C 1
ATOM 720 O O . GLY A 1 94 ? -6.218 -12.862 19.609 1.00 94.94 94 GLY A O 1
ATOM 721 N N . ILE A 1 95 ? -5.036 -12.336 21.440 1.00 96.50 95 ILE A N 1
ATOM 722 C CA . ILE A 1 95 ? -3.822 -11.939 20.721 1.00 96.50 95 ILE A CA 1
ATOM 723 C C . ILE A 1 95 ? -2.798 -13.054 20.845 1.00 96.50 95 ILE A C 1
ATOM 725 O O . ILE A 1 95 ? -2.539 -13.576 21.929 1.00 96.50 95 ILE A O 1
ATOM 729 N N . THR A 1 96 ? -2.179 -13.415 19.727 1.00 95.88 96 THR A N 1
ATOM 730 C CA . THR A 1 96 ? -0.984 -14.252 19.757 1.00 95.88 96 THR A CA 1
ATOM 731 C C . THR A 1 96 ? 0.153 -13.527 19.085 1.00 95.88 96 THR A C 1
ATOM 733 O O . THR A 1 96 ? 0.006 -13.057 17.963 1.00 95.88 96 THR A O 1
ATOM 736 N N . ALA A 1 97 ? 1.295 -13.480 19.752 1.00 94.62 97 ALA A N 1
ATOM 737 C CA . ALA A 1 97 ? 2.517 -12.994 19.157 1.00 94.62 97 ALA A CA 1
ATOM 738 C C . ALA A 1 97 ? 3.592 -14.068 19.247 1.00 94.62 97 ALA A C 1
ATOM 740 O O . ALA A 1 97 ? 3.749 -14.723 20.279 1.00 94.62 97 ALA A O 1
ATOM 741 N N . ARG A 1 98 ? 4.284 -14.293 18.135 1.00 94.88 98 ARG A N 1
ATOM 742 C CA . ARG A 1 98 ? 5.295 -15.340 18.013 1.00 94.88 98 ARG A CA 1
ATOM 743 C C . ARG A 1 98 ? 6.533 -14.765 17.367 1.00 94.88 98 ARG A C 1
ATOM 745 O O . ARG A 1 98 ? 6.435 -14.073 16.356 1.00 94.88 98 ARG A O 1
ATOM 752 N N . GLU A 1 99 ? 7.683 -15.104 17.926 1.00 93.25 99 GLU A N 1
ATOM 753 C CA . GLU A 1 99 ? 8.950 -14.907 17.240 1.00 93.25 99 GLU A CA 1
ATOM 754 C C . GLU A 1 99 ? 8.965 -15.769 15.969 1.00 93.25 99 GLU A C 1
ATOM 756 O O . GLU A 1 99 ? 8.572 -16.940 15.964 1.00 93.25 99 GLU A O 1
ATOM 761 N N . TYR A 1 100 ? 9.344 -15.147 14.863 1.00 89.19 100 TYR A N 1
ATOM 762 C CA . TYR A 1 100 ? 9.291 -15.698 13.519 1.00 89.19 100 TYR A CA 1
ATOM 763 C C . TYR A 1 100 ? 10.417 -15.081 12.685 1.00 89.19 100 TYR A C 1
ATOM 765 O O . TYR A 1 100 ? 10.173 -14.244 11.819 1.00 89.19 100 TYR A O 1
ATOM 773 N N . LYS A 1 101 ? 11.667 -15.456 12.981 1.00 92.31 101 LYS A N 1
ATOM 774 C CA . LYS A 1 101 ? 12.844 -14.920 12.289 1.00 92.31 101 LYS A CA 1
ATOM 775 C C . LYS A 1 101 ? 13.009 -15.552 10.902 1.00 92.31 101 LYS A C 1
ATOM 777 O O . LYS A 1 101 ? 13.401 -16.712 10.788 1.00 92.31 101 LYS A O 1
ATOM 782 N N . MET A 1 102 ? 12.707 -14.791 9.853 1.00 94.62 102 MET A N 1
ATOM 783 C CA . MET A 1 102 ? 12.890 -15.161 8.446 1.00 94.62 102 MET A CA 1
ATOM 784 C C . MET A 1 102 ? 13.348 -13.944 7.651 1.00 94.62 102 MET A C 1
ATOM 786 O O . MET A 1 102 ? 12.587 -12.990 7.501 1.00 94.62 102 MET A O 1
ATOM 790 N N . CYS A 1 103 ? 14.575 -13.985 7.137 1.00 94.50 103 CYS A N 1
ATOM 791 C CA . CYS A 1 103 ? 15.171 -12.864 6.420 1.00 94.50 103 CYS A CA 1
ATOM 792 C C . CYS A 1 103 ? 15.657 -13.311 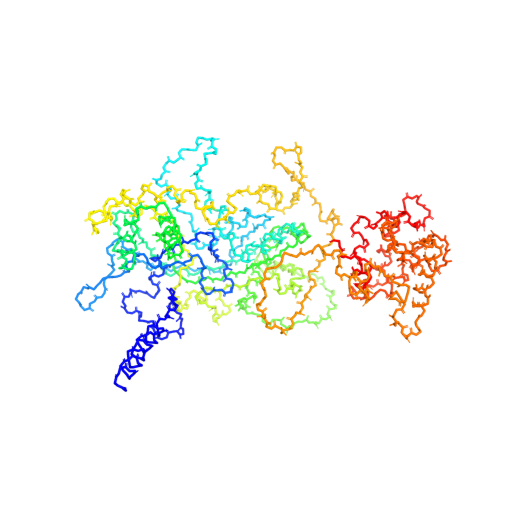5.048 1.00 94.50 103 CYS A C 1
ATOM 794 O O . CYS A 1 103 ? 16.298 -14.355 4.921 1.00 94.50 103 CYS A O 1
ATOM 796 N N . ASP A 1 104 ? 15.301 -12.532 4.032 1.00 93.56 104 ASP A N 1
ATOM 797 C CA . ASP A 1 104 ? 15.709 -12.778 2.660 1.00 93.56 104 ASP A CA 1
ATOM 798 C C . ASP A 1 104 ? 17.211 -12.522 2.520 1.00 93.56 104 ASP A C 1
ATOM 800 O O . ASP A 1 104 ? 17.732 -11.510 2.989 1.00 93.56 104 ASP A O 1
ATOM 804 N N . THR A 1 105 ? 17.903 -13.424 1.830 1.00 91.25 105 THR A N 1
ATOM 805 C CA . THR A 1 105 ? 19.322 -13.266 1.473 1.00 91.25 105 THR A CA 1
ATOM 806 C C . THR A 1 105 ? 19.506 -12.702 0.064 1.00 91.25 105 THR A C 1
ATOM 808 O O . THR A 1 105 ? 20.630 -12.479 -0.377 1.00 91.25 105 THR A O 1
ATOM 811 N N . GLU A 1 106 ? 18.411 -12.478 -0.665 1.00 91.88 106 GLU A N 1
ATOM 812 C CA . GLU A 1 106 ? 18.397 -11.938 -2.023 1.00 91.88 106 GLU A CA 1
ATOM 813 C C . GLU A 1 106 ? 17.163 -11.059 -2.263 1.00 91.88 106 GLU A C 1
ATOM 815 O O . GLU A 1 106 ? 16.133 -11.212 -1.607 1.00 91.88 106 GLU A O 1
ATOM 820 N N . PHE A 1 107 ? 17.249 -10.141 -3.229 1.00 93.38 107 PHE A N 1
ATOM 821 C CA . PHE A 1 107 ? 16.097 -9.334 -3.629 1.00 93.38 107 PHE A CA 1
ATOM 822 C C . PHE A 1 107 ? 15.142 -10.134 -4.521 1.00 93.38 107 PHE A C 1
ATOM 824 O O . PHE A 1 107 ? 15.512 -10.620 -5.593 1.00 93.38 107 PHE A O 1
ATOM 831 N N . THR A 1 108 ? 13.869 -10.172 -4.138 1.00 94.19 108 THR A N 1
ATOM 832 C CA . THR A 1 108 ? 12.781 -10.664 -4.983 1.00 94.19 108 THR A CA 1
ATOM 833 C C . THR A 1 108 ? 12.303 -9.556 -5.919 1.00 94.19 108 THR A C 1
ATOM 835 O O . THR A 1 108 ? 11.891 -8.487 -5.471 1.00 94.19 108 THR A O 1
ATOM 838 N N . ASN A 1 109 ? 12.287 -9.825 -7.227 1.00 93.94 109 ASN A N 1
ATOM 839 C CA . ASN A 1 109 ? 11.870 -8.857 -8.245 1.00 93.94 109 ASN A CA 1
ATOM 840 C C . ASN A 1 109 ? 10.436 -9.103 -8.722 1.00 93.94 109 ASN A C 1
ATOM 842 O O . ASN A 1 109 ? 10.062 -10.221 -9.092 1.00 93.94 109 ASN A O 1
ATOM 846 N N . ARG A 1 110 ? 9.635 -8.039 -8.793 1.00 93.38 110 ARG A N 1
ATOM 847 C CA . ARG A 1 110 ? 8.264 -8.060 -9.324 1.00 93.38 110 ARG A CA 1
ATOM 848 C C . ARG A 1 110 ? 8.103 -6.955 -10.356 1.00 93.38 110 ARG A C 1
ATOM 850 O O . ARG A 1 110 ? 8.462 -5.817 -10.098 1.00 93.38 110 ARG A O 1
ATOM 857 N N . GLY A 1 111 ? 7.558 -7.281 -11.525 1.00 92.50 111 GLY A N 1
ATOM 858 C CA . GLY A 1 111 ? 7.437 -6.340 -12.639 1.00 92.50 111 GLY A CA 1
ATOM 859 C C . GLY A 1 111 ? 5.999 -6.113 -13.081 1.00 92.50 111 GLY A C 1
ATOM 860 O O . GLY A 1 111 ? 5.235 -7.073 -13.198 1.00 92.50 111 GLY A O 1
ATOM 861 N N . ALA A 1 112 ? 5.670 -4.866 -13.401 1.00 94.12 112 ALA A N 1
ATOM 862 C CA . ALA A 1 112 ? 4.366 -4.427 -13.877 1.00 94.12 112 ALA A CA 1
ATOM 863 C C . ALA A 1 112 ? 4.494 -3.562 -15.136 1.00 94.12 112 ALA A C 1
ATOM 865 O O . ALA A 1 112 ? 5.392 -2.734 -15.232 1.00 94.12 112 ALA A O 1
ATOM 866 N N . THR A 1 113 ? 3.582 -3.734 -16.089 1.00 94.81 113 THR A N 1
ATOM 867 C CA . THR A 1 113 ? 3.490 -2.928 -17.326 1.00 94.81 113 THR A CA 1
ATOM 868 C C . THR A 1 113 ? 2.182 -2.141 -17.419 1.00 94.81 113 THR A C 1
ATOM 870 O O . THR A 1 113 ? 1.977 -1.370 -18.350 1.00 94.81 113 THR A O 1
ATOM 873 N N . ASN A 1 114 ? 1.291 -2.334 -16.447 1.00 93.62 114 ASN A N 1
ATOM 874 C CA . ASN A 1 114 ? 0.004 -1.668 -16.320 1.00 93.62 114 ASN A CA 1
ATOM 875 C C . ASN A 1 114 ? -0.383 -1.539 -14.840 1.00 93.62 114 ASN A C 1
ATOM 877 O O . ASN A 1 114 ? 0.231 -2.175 -13.976 1.00 93.62 114 ASN A O 1
ATOM 881 N N . MET A 1 115 ? -1.392 -0.717 -14.551 1.00 91.00 115 MET A N 1
ATOM 882 C CA . MET A 1 115 ? -1.812 -0.411 -13.183 1.00 91.00 115 MET A CA 1
ATOM 883 C C . MET A 1 115 ? -2.292 -1.641 -12.428 1.00 91.00 115 MET A C 1
ATOM 885 O O . MET A 1 115 ? -1.889 -1.819 -11.290 1.00 91.00 115 MET A O 1
ATOM 889 N N . ARG A 1 116 ? -3.036 -2.558 -13.056 1.00 88.19 116 ARG A N 1
ATOM 890 C CA . ARG A 1 116 ? -3.455 -3.808 -12.405 1.00 88.19 116 ARG A CA 1
ATOM 891 C C . ARG A 1 116 ? -2.260 -4.683 -12.022 1.00 88.19 116 ARG A C 1
ATOM 893 O O . ARG A 1 116 ? -2.252 -5.314 -10.966 1.00 88.19 116 ARG A O 1
ATOM 900 N N . GLY A 1 117 ? -1.254 -4.757 -12.892 1.00 89.44 117 GLY A N 1
ATOM 901 C CA . GLY A 1 117 ? 0.003 -5.444 -12.615 1.00 89.44 117 GLY A CA 1
ATOM 902 C C . GLY A 1 117 ? 0.763 -4.783 -11.468 1.00 89.44 117 GLY A C 1
ATOM 903 O O . GLY A 1 117 ? 1.293 -5.491 -10.612 1.00 89.44 117 GLY A O 1
ATOM 904 N N . TYR A 1 118 ? 0.769 -3.448 -11.426 1.00 88.94 118 TYR A N 1
ATOM 905 C CA . TYR A 1 118 ? 1.387 -2.674 -10.354 1.00 88.94 118 TYR A CA 1
ATOM 906 C C . TYR A 1 118 ? 0.640 -2.872 -9.040 1.00 88.94 118 TYR A C 1
ATOM 908 O O . TYR A 1 118 ? 1.269 -3.255 -8.072 1.00 88.94 118 TYR A O 1
ATOM 916 N N . GLU A 1 119 ? -0.685 -2.743 -9.013 1.00 84.12 119 GLU A N 1
ATOM 917 C CA . GLU A 1 119 ? -1.535 -3.021 -7.854 1.00 84.12 119 GLU A CA 1
ATOM 918 C C . GLU A 1 119 ? -1.342 -4.448 -7.344 1.00 84.12 119 GLU A C 1
ATOM 920 O O . GLU A 1 119 ? -1.289 -4.671 -6.141 1.00 84.12 119 GLU A O 1
ATOM 925 N N . LYS A 1 120 ? -1.193 -5.433 -8.239 1.00 83.50 120 LYS A N 1
ATOM 926 C CA . LYS A 1 120 ? -0.897 -6.812 -7.845 1.00 83.50 120 LYS A CA 1
ATOM 927 C C . LYS A 1 120 ? 0.505 -6.934 -7.247 1.00 83.50 120 LYS A C 1
ATOM 929 O O . LYS A 1 120 ? 0.647 -7.526 -6.180 1.00 83.50 120 LYS A O 1
ATOM 934 N N . ALA A 1 121 ? 1.531 -6.397 -7.907 1.00 85.00 121 ALA A N 1
ATOM 935 C CA . ALA A 1 121 ? 2.906 -6.420 -7.406 1.00 85.00 121 ALA A CA 1
ATOM 936 C C . ALA A 1 121 ? 3.007 -5.702 -6.056 1.00 85.00 121 ALA A C 1
ATOM 938 O O . ALA A 1 121 ? 3.560 -6.258 -5.110 1.00 85.00 121 ALA A O 1
ATOM 939 N N . ALA A 1 122 ? 2.377 -4.534 -5.967 1.00 80.12 122 ALA A N 1
ATOM 940 C CA . ALA A 1 122 ? 2.157 -3.771 -4.765 1.00 80.12 122 ALA A CA 1
ATOM 941 C C . ALA A 1 122 ? 1.398 -4.603 -3.744 1.00 80.12 122 ALA A C 1
ATOM 943 O O . ALA A 1 122 ? 1.912 -4.710 -2.671 1.00 80.12 122 ALA A O 1
ATOM 944 N N . SER A 1 123 ? 0.295 -5.295 -4.031 1.00 75.56 123 SER A N 1
ATOM 945 C CA . SER A 1 123 ? -0.445 -6.105 -3.034 1.00 75.56 123 SER A CA 1
ATOM 946 C C . SER A 1 123 ? 0.339 -7.282 -2.459 1.00 75.56 123 SER A C 1
ATOM 948 O O . SER A 1 123 ? 0.134 -7.676 -1.318 1.00 75.56 123 SER A O 1
ATOM 950 N N . VAL A 1 124 ? 1.238 -7.863 -3.253 1.00 75.12 124 VAL A N 1
ATOM 951 C CA . VAL A 1 124 ? 2.087 -8.977 -2.812 1.00 75.12 124 VAL A CA 1
ATOM 952 C C . VAL A 1 124 ? 3.284 -8.471 -2.009 1.00 75.12 124 VAL A C 1
ATOM 954 O O . VAL A 1 124 ? 3.711 -9.134 -1.069 1.00 75.12 124 VAL A O 1
ATOM 957 N N . SER A 1 125 ? 3.826 -7.321 -2.408 1.00 66.81 125 SER A N 1
ATOM 958 C CA . SER A 1 125 ? 4.911 -6.608 -1.729 1.00 66.81 125 SER A CA 1
ATOM 959 C C . SER A 1 125 ? 4.411 -5.814 -0.521 1.00 66.81 125 SER A C 1
ATOM 961 O O . SER A 1 125 ? 5.160 -5.524 0.407 1.00 66.81 125 SER A O 1
ATOM 963 N N . SER A 1 126 ? 3.149 -5.405 -0.550 1.00 61.44 126 SER A N 1
ATOM 964 C CA . SER A 1 126 ? 2.564 -4.471 0.382 1.00 61.44 126 SER A CA 1
ATOM 965 C C . SER A 1 126 ? 2.296 -5.166 1.660 1.00 61.44 126 SER A C 1
ATOM 967 O O . SER A 1 126 ? 2.028 -6.370 1.738 1.00 61.44 126 SER A O 1
ATOM 969 N N . SER A 1 127 ? 2.226 -4.306 2.658 1.00 55.31 127 SER A N 1
ATOM 970 C CA . SER A 1 127 ? 1.807 -4.765 3.925 1.00 55.31 127 SER A CA 1
ATOM 971 C C . SER A 1 127 ? 0.347 -5.243 3.914 1.00 55.31 127 SER A C 1
ATOM 973 O O . SER A 1 127 ? -0.076 -5.780 4.896 1.00 55.31 127 SER A O 1
ATOM 975 N N . ALA A 1 128 ? -0.474 -5.121 2.870 1.00 49.25 128 ALA A N 1
ATOM 976 C CA . ALA A 1 128 ? -1.865 -5.602 2.887 1.00 49.25 128 ALA A CA 1
ATOM 977 C C . ALA A 1 128 ? -1.999 -6.930 2.113 1.00 49.25 128 ALA A C 1
ATOM 979 O O . ALA A 1 128 ? -2.439 -6.960 0.966 1.00 49.25 128 ALA A O 1
ATOM 980 N N . GLY A 1 129 ? -1.582 -8.032 2.732 1.00 46.19 129 GLY A N 1
ATOM 981 C CA . GLY A 1 129 ? -1.669 -9.396 2.217 1.00 46.19 129 GLY A CA 1
ATOM 982 C C . GLY A 1 129 ? -3.100 -9.907 1.989 1.00 46.19 129 GLY A C 1
ATOM 983 O O . GLY A 1 129 ? -4.080 -9.407 2.540 1.00 46.19 129 GLY A O 1
ATOM 984 N N . PHE A 1 130 ? -3.204 -10.936 1.141 1.00 44.06 130 PHE A N 1
ATOM 985 C CA . PHE A 1 130 ? -4.441 -11.648 0.814 1.00 44.06 130 PHE A CA 1
ATOM 986 C C . PHE A 1 130 ? -4.974 -12.425 2.028 1.00 44.06 130 PHE A C 1
ATOM 988 O O . PHE A 1 130 ? -4.412 -13.450 2.398 1.00 44.06 130 PHE A O 1
ATOM 995 N N . GLY A 1 131 ? -6.088 -11.955 2.586 1.00 43.31 131 GLY A N 1
ATOM 996 C CA . GLY A 1 131 ? -6.841 -12.615 3.657 1.00 43.31 131 GLY A CA 1
ATOM 997 C C . GLY A 1 131 ? -8.262 -12.060 3.793 1.00 43.31 131 GLY A C 1
ATOM 998 O O . GLY A 1 131 ? -8.796 -11.994 4.892 1.00 43.31 131 GLY A O 1
ATOM 999 N N . PHE A 1 132 ? -8.859 -11.594 2.688 1.00 48.81 132 PHE A N 1
ATOM 1000 C CA . PHE A 1 132 ? -10.212 -11.039 2.701 1.00 48.81 132 PHE A CA 1
ATOM 1001 C C . PHE A 1 132 ? -11.235 -12.166 2.754 1.00 48.81 132 PHE A C 1
ATOM 1003 O O . PHE A 1 132 ? -11.765 -12.588 1.727 1.00 48.81 132 PHE A O 1
ATOM 1010 N N . ASP A 1 133 ? -11.520 -12.632 3.963 1.00 40.22 133 ASP A N 1
ATOM 1011 C CA . ASP A 1 133 ? -12.758 -13.343 4.234 1.00 40.22 133 ASP A CA 1
ATOM 1012 C C . ASP A 1 133 ? -13.869 -12.283 4.286 1.00 40.22 133 ASP A C 1
ATOM 1014 O O . ASP A 1 133 ? -14.119 -11.628 5.306 1.00 40.22 133 ASP A O 1
ATOM 1018 N N . ILE A 1 134 ? -14.479 -12.002 3.131 1.00 41.44 134 ILE A N 1
ATOM 1019 C CA . ILE A 1 134 ? -15.727 -11.243 3.110 1.00 41.44 134 ILE A CA 1
ATOM 1020 C C . ILE A 1 134 ? -16.775 -12.204 3.672 1.00 41.44 134 ILE A C 1
ATOM 1022 O O . ILE A 1 134 ? -17.453 -12.899 2.925 1.00 41.44 134 ILE A O 1
ATOM 1026 N N . GLY A 1 135 ? -16.924 -12.221 4.999 1.00 36.88 135 GLY A N 1
ATOM 1027 C CA . GLY A 1 135 ? -18.002 -12.911 5.724 1.00 36.88 135 GLY A CA 1
ATOM 1028 C C . GLY A 1 135 ? -19.409 -12.367 5.419 1.00 36.88 135 GLY A C 1
ATOM 1029 O O . GLY A 1 135 ? -20.328 -12.512 6.217 1.00 36.88 135 GLY A O 1
ATOM 1030 N N . ILE A 1 136 ? -19.576 -11.713 4.272 1.00 39.94 136 ILE A N 1
ATOM 1031 C CA . ILE A 1 136 ? -20.842 -11.375 3.648 1.00 39.94 136 ILE A CA 1
ATOM 1032 C C . ILE A 1 136 ? -20.776 -12.075 2.295 1.00 39.94 136 ILE A C 1
ATOM 1034 O O . ILE A 1 136 ? -20.216 -11.535 1.343 1.00 39.94 136 ILE A O 1
ATOM 1038 N N . GLU A 1 137 ? -21.283 -13.305 2.251 1.00 34.34 137 GLU A N 1
ATOM 1039 C CA . GLU A 1 137 ? -21.478 -14.120 1.052 1.00 34.34 137 GLU A CA 1
ATOM 1040 C C . GLU A 1 137 ? -22.366 -13.362 0.046 1.00 34.34 137 GLU A C 1
ATOM 1042 O O . GLU A 1 137 ? -23.563 -13.601 -0.085 1.00 34.34 137 GLU A O 1
ATOM 1047 N N . ALA A 1 138 ? -21.807 -12.373 -0.647 1.00 36.53 138 ALA A N 1
ATOM 1048 C CA . ALA A 1 138 ? -22.413 -11.806 -1.833 1.00 36.53 138 ALA A CA 1
ATOM 1049 C C . ALA A 1 138 ? -22.016 -12.732 -2.978 1.00 36.53 138 ALA A C 1
ATOM 1051 O O . ALA A 1 138 ? -20.957 -12.563 -3.585 1.00 36.53 138 ALA A O 1
ATOM 1052 N N . GLU A 1 139 ? -22.852 -13.748 -3.202 1.00 35.19 139 GLU A N 1
ATOM 1053 C CA . GLU A 1 139 ? -22.791 -14.602 -4.382 1.00 35.19 139 GLU A CA 1
ATOM 1054 C C . GLU A 1 139 ? -22.528 -13.750 -5.629 1.00 35.19 139 GLU A C 1
ATOM 1056 O O . GLU A 1 139 ? -23.134 -12.698 -5.857 1.00 35.19 139 GLU A O 1
ATOM 1061 N N . GLU A 1 140 ? -21.575 -14.233 -6.418 1.00 39.03 140 GLU A N 1
ATOM 1062 C CA . GLU A 1 140 ? -21.053 -13.678 -7.660 1.00 39.03 140 GLU A CA 1
ATOM 1063 C C . GLU A 1 140 ? -22.100 -13.738 -8.792 1.00 39.03 140 GLU A C 1
ATOM 1065 O O . GLU A 1 140 ? -21.796 -14.108 -9.923 1.00 39.03 140 GLU A O 1
ATOM 1070 N N . ASP A 1 141 ? -23.364 -13.410 -8.523 1.00 36.84 141 ASP A N 1
ATOM 1071 C CA . ASP A 1 141 ? -24.430 -13.538 -9.513 1.00 36.84 141 ASP A CA 1
ATOM 1072 C C . ASP A 1 141 ? -24.458 -12.311 -10.432 1.00 36.84 141 ASP A C 1
ATOM 1074 O O . ASP A 1 141 ? -25.318 -11.448 -10.312 1.00 36.84 141 ASP A O 1
ATOM 1078 N N . GLY A 1 142 ? -23.440 -12.201 -11.301 1.00 42.59 142 GLY A N 1
ATOM 1079 C CA . GLY A 1 142 ? -23.424 -11.570 -12.637 1.00 42.59 142 GLY A CA 1
ATOM 1080 C C . GLY A 1 142 ? -23.901 -10.119 -12.836 1.00 42.59 142 GLY A C 1
ATOM 1081 O O . GLY A 1 142 ? -23.724 -9.563 -13.925 1.00 42.59 142 GLY A O 1
ATOM 1082 N N . GLY A 1 143 ? -24.485 -9.481 -11.831 1.00 42.25 143 GLY A N 1
ATOM 1083 C CA . GLY A 1 143 ? -25.094 -8.167 -11.864 1.00 42.25 143 GLY A CA 1
ATOM 1084 C C . GLY A 1 143 ? -24.298 -7.214 -10.991 1.00 42.25 143 GLY A C 1
ATOM 1085 O O . GLY A 1 143 ? -24.190 -7.394 -9.784 1.00 42.25 143 GLY A O 1
ATOM 1086 N N . ARG A 1 144 ? -23.762 -6.150 -11.599 1.00 42.16 144 ARG A N 1
ATOM 1087 C CA . ARG A 1 144 ? -23.300 -4.970 -10.857 1.00 42.16 144 ARG A CA 1
ATOM 1088 C C . ARG A 1 144 ? -24.504 -4.371 -10.126 1.00 42.16 144 ARG A C 1
ATOM 1090 O O . ARG A 1 144 ? -25.204 -3.528 -10.683 1.00 42.16 144 ARG A O 1
ATOM 1097 N N . HIS A 1 145 ? -24.761 -4.808 -8.903 1.00 42.94 145 HIS A N 1
ATOM 1098 C CA . HIS A 1 145 ? -25.663 -4.100 -8.009 1.00 42.94 145 HIS A CA 1
ATOM 1099 C C . HIS A 1 145 ? -24.940 -2.851 -7.486 1.00 42.94 145 HIS A C 1
ATOM 1101 O O . HIS A 1 145 ? -23.791 -2.926 -7.046 1.00 42.94 145 HIS A O 1
ATOM 1107 N N . GLU A 1 146 ? -25.599 -1.690 -7.565 1.00 43.41 146 GLU A N 1
ATOM 1108 C CA . GLU A 1 146 ? -25.180 -0.473 -6.861 1.00 43.41 146 GLU A CA 1
ATOM 1109 C C . GLU A 1 146 ? -25.086 -0.788 -5.360 1.00 43.41 146 GLU A C 1
ATOM 1111 O O . GLU A 1 146 ? -26.096 -0.826 -4.663 1.00 43.41 146 GLU A O 1
ATOM 1116 N N . GLY A 1 147 ? -23.877 -1.071 -4.867 1.00 47.44 147 GLY A N 1
ATOM 1117 C CA . GLY A 1 147 ? -23.644 -1.408 -3.460 1.00 47.44 147 GLY A CA 1
ATOM 1118 C C . GLY A 1 147 ? -22.636 -2.524 -3.191 1.00 47.44 147 GLY A C 1
ATOM 1119 O O . GLY A 1 147 ? -22.328 -2.754 -2.028 1.00 47.44 147 GLY A O 1
ATOM 1120 N N . GLN A 1 148 ? -22.087 -3.209 -4.200 1.00 50.75 148 GLN A N 1
ATOM 1121 C CA . GLN A 1 148 ? -20.931 -4.080 -3.954 1.00 50.75 148 GLN A CA 1
ATOM 1122 C C . GLN A 1 148 ? -19.686 -3.234 -3.675 1.00 50.75 148 GLN A C 1
ATOM 1124 O O . GLN A 1 148 ? -19.365 -2.322 -4.443 1.00 50.75 148 GLN A O 1
ATOM 1129 N N . LEU A 1 149 ? -18.980 -3.556 -2.585 1.00 53.06 149 LEU A N 1
ATOM 1130 C CA . LEU A 1 149 ? -17.643 -3.026 -2.348 1.00 53.06 149 LEU A CA 1
ATOM 1131 C C . LEU A 1 149 ? -16.790 -3.399 -3.565 1.00 53.06 149 LEU A C 1
ATOM 1133 O O . LEU A 1 149 ? -16.713 -4.580 -3.913 1.00 53.06 149 LEU A O 1
ATOM 1137 N N . PRO A 1 150 ? -16.183 -2.419 -4.248 1.00 53.94 150 PRO A N 1
ATOM 1138 C CA . PRO A 1 150 ? -15.267 -2.721 -5.331 1.00 53.94 150 PRO A CA 1
ATOM 1139 C C . PRO A 1 150 ? -14.166 -3.645 -4.806 1.00 53.94 150 PRO A C 1
ATOM 1141 O O . PRO A 1 150 ? -13.823 -3.559 -3.622 1.00 53.94 150 PRO A O 1
ATOM 1144 N N . PRO A 1 151 ? -13.588 -4.507 -5.663 1.00 59.12 151 PRO A N 1
ATOM 1145 C CA . PRO A 1 151 ? -12.469 -5.346 -5.262 1.00 59.12 151 PRO A CA 1
ATOM 1146 C C . PRO A 1 151 ? -11.436 -4.479 -4.549 1.00 59.12 151 PRO A C 1
ATOM 1148 O O . PRO A 1 151 ? -11.025 -3.461 -5.103 1.00 59.12 151 PRO A O 1
ATOM 1151 N N . VAL A 1 152 ? -11.038 -4.851 -3.333 1.00 59.03 152 VAL A N 1
ATOM 1152 C CA . VAL A 1 152 ? -10.148 -4.043 -2.479 1.00 59.03 152 VAL A CA 1
ATOM 1153 C C . VAL A 1 152 ? -8.909 -3.560 -3.238 1.00 59.03 152 VAL A C 1
ATOM 1155 O O . VAL A 1 152 ? -8.530 -2.395 -3.138 1.00 59.03 152 VAL A O 1
ATOM 1158 N N . VAL A 1 153 ? -8.360 -4.430 -4.088 1.00 58.44 153 VAL A N 1
ATOM 1159 C CA . VAL A 1 153 ? -7.218 -4.146 -4.968 1.00 58.44 153 VAL A CA 1
ATOM 1160 C C . VAL A 1 153 ? -7.452 -2.918 -5.858 1.00 58.44 153 VAL A C 1
ATOM 1162 O O . VAL A 1 153 ? -6.537 -2.134 -6.047 1.00 58.44 153 VAL A O 1
ATOM 1165 N N . SER A 1 154 ? -8.679 -2.709 -6.344 1.00 60.62 154 SER A N 1
ATOM 1166 C CA . SER A 1 154 ? -9.013 -1.609 -7.258 1.00 60.62 154 SER A CA 1
ATOM 1167 C C . SER A 1 154 ? -9.141 -0.241 -6.593 1.00 60.62 154 SER A C 1
ATOM 1169 O O . SER A 1 154 ? -9.076 0.764 -7.290 1.00 60.62 154 SER A O 1
ATOM 1171 N N . ILE A 1 155 ? -9.354 -0.184 -5.273 1.00 65.94 155 ILE A N 1
ATOM 1172 C CA . ILE A 1 155 ? -9.496 1.079 -4.525 1.00 65.94 155 ILE A CA 1
ATOM 1173 C C . ILE A 1 155 ? -8.219 1.400 -3.748 1.00 65.94 155 ILE A C 1
ATOM 1175 O O . ILE A 1 155 ? -8.009 2.544 -3.345 1.00 65.94 155 ILE A O 1
ATOM 1179 N N . ALA A 1 156 ? -7.379 0.395 -3.497 1.00 68.62 156 ALA A N 1
ATOM 1180 C CA . ALA A 1 156 ? -6.165 0.557 -2.724 1.00 68.62 156 ALA A CA 1
ATOM 1181 C C . ALA A 1 156 ? -5.264 1.644 -3.338 1.00 68.62 156 ALA A C 1
ATOM 1183 O O . ALA A 1 156 ? -5.031 1.683 -4.543 1.00 68.62 156 ALA A O 1
ATOM 1184 N N . TRP A 1 157 ? -4.772 2.537 -2.478 1.00 75.94 157 TRP A N 1
ATOM 1185 C CA . TRP A 1 157 ? -3.680 3.482 -2.762 1.00 75.94 157 TRP A CA 1
ATOM 1186 C C . TRP A 1 157 ? -3.954 4.604 -3.779 1.00 75.94 157 TRP A C 1
ATOM 1188 O O . TRP A 1 157 ? -3.072 5.434 -4.021 1.00 75.94 157 TRP A O 1
ATOM 1198 N N . GLN A 1 158 ? -5.181 4.709 -4.303 1.00 75.38 158 GLN A N 1
ATOM 1199 C CA . GLN A 1 158 ? -5.561 5.692 -5.329 1.00 75.38 158 GLN A CA 1
ATOM 1200 C C . GLN A 1 158 ? -5.326 7.165 -4.943 1.00 75.38 158 GLN A C 1
ATOM 1202 O O . GLN A 1 158 ? -5.250 8.020 -5.821 1.00 75.38 158 GLN A O 1
ATOM 1207 N N . LYS A 1 159 ? -5.245 7.498 -3.646 1.00 78.62 159 LYS A N 1
ATOM 1208 C CA . LYS A 1 159 ? -5.093 8.891 -3.175 1.00 78.62 159 LYS A CA 1
ATOM 1209 C C . LYS A 1 159 ? -3.646 9.341 -2.961 1.00 78.62 159 LYS A C 1
ATOM 1211 O O . LYS A 1 159 ? -3.424 10.455 -2.488 1.00 78.62 159 LYS A O 1
ATOM 1216 N N . THR A 1 160 ? -2.673 8.495 -3.270 1.00 80.00 160 THR A N 1
ATOM 1217 C CA . THR A 1 160 ? -1.259 8.784 -3.010 1.00 80.00 160 THR A CA 1
ATOM 1218 C C . THR A 1 160 ? -0.619 9.472 -4.215 1.00 80.00 160 THR A C 1
ATOM 1220 O O . THR A 1 160 ? -0.978 9.202 -5.364 1.00 80.00 160 THR A O 1
ATOM 1223 N N . LYS A 1 161 ? 0.329 10.387 -3.969 1.00 83.50 161 LYS A N 1
ATOM 1224 C CA . LYS A 1 161 ? 1.059 11.066 -5.056 1.00 83.50 161 LYS A CA 1
ATOM 1225 C C . LYS A 1 161 ? 1.889 10.063 -5.855 1.00 83.50 161 LYS A C 1
ATOM 1227 O O . LYS A 1 161 ? 2.033 10.203 -7.065 1.00 83.50 161 LYS A O 1
ATOM 1232 N N . GLU A 1 162 ? 2.391 9.043 -5.172 1.00 82.75 162 GLU A N 1
ATOM 1233 C CA . GLU A 1 162 ? 3.178 7.949 -5.724 1.00 82.75 162 GLU A CA 1
ATOM 1234 C C . GLU A 1 162 ? 2.345 7.100 -6.692 1.00 82.75 162 GLU A C 1
ATOM 1236 O O . GLU A 1 162 ? 2.800 6.827 -7.802 1.00 82.75 162 GLU A O 1
ATOM 1241 N N . TYR A 1 163 ? 1.105 6.746 -6.327 1.00 85.38 163 TYR A N 1
ATOM 1242 C CA . TYR A 1 163 ? 0.197 6.016 -7.217 1.00 85.38 163 TYR A CA 1
ATOM 1243 C C . TYR A 1 163 ? -0.114 6.812 -8.488 1.00 85.38 163 TYR A C 1
ATOM 1245 O O . TYR A 1 163 ? -0.051 6.265 -9.588 1.00 85.38 163 TYR A O 1
ATOM 1253 N N . GLU A 1 164 ? -0.401 8.110 -8.362 1.00 86.94 164 GLU A N 1
ATOM 1254 C CA . GLU A 1 164 ? -0.666 8.963 -9.525 1.00 86.94 164 GLU A CA 1
ATOM 1255 C C . GLU A 1 164 ? 0.587 9.137 -10.403 1.00 86.94 164 GLU A C 1
ATOM 1257 O O . GLU A 1 164 ? 0.485 9.093 -11.627 1.00 86.94 164 GLU A O 1
ATOM 1262 N N . ALA A 1 165 ? 1.783 9.239 -9.814 1.00 87.75 165 ALA A N 1
ATOM 1263 C CA . ALA A 1 165 ? 3.038 9.279 -10.567 1.00 87.75 165 ALA A CA 1
ATOM 1264 C C . ALA A 1 165 ? 3.288 7.974 -11.345 1.00 87.75 165 ALA A C 1
ATOM 1266 O O . ALA A 1 165 ? 3.635 8.007 -12.529 1.00 87.75 165 ALA A O 1
ATOM 1267 N N . VAL A 1 166 ? 3.051 6.823 -10.710 1.00 89.88 166 VAL A N 1
ATOM 1268 C CA . VAL A 1 166 ? 3.121 5.497 -11.343 1.00 89.88 166 VAL A CA 1
ATOM 1269 C C . VAL A 1 166 ? 2.116 5.384 -12.487 1.00 89.88 166 VAL A C 1
ATOM 1271 O O . VAL A 1 166 ? 2.478 4.957 -13.590 1.00 89.88 166 VAL A O 1
ATOM 1274 N N . ARG A 1 167 ? 0.877 5.827 -12.255 1.00 90.56 167 ARG A N 1
ATOM 1275 C CA . ARG A 1 167 ? -0.179 5.889 -13.265 1.00 90.56 167 ARG A CA 1
ATOM 1276 C C . ARG A 1 167 ? 0.286 6.705 -14.461 1.00 90.56 167 ARG A C 1
ATOM 1278 O O . ARG A 1 167 ? 0.384 6.169 -15.565 1.00 90.56 167 ARG A O 1
ATOM 1285 N N . GLN A 1 168 ? 0.666 7.960 -14.250 1.00 90.75 168 GLN A N 1
ATOM 1286 C CA . GLN A 1 168 ? 1.139 8.846 -15.315 1.00 90.75 168 GLN A CA 1
ATOM 1287 C C . GLN A 1 168 ? 2.332 8.266 -16.075 1.00 90.75 168 GLN A C 1
ATOM 1289 O O . GLN A 1 168 ? 2.359 8.334 -17.306 1.00 90.75 168 GLN A O 1
ATOM 1294 N N . PHE A 1 169 ? 3.285 7.651 -15.372 1.00 92.06 169 PHE A N 1
ATOM 1295 C CA . PHE A 1 169 ? 4.415 6.980 -15.999 1.00 92.06 169 PHE A CA 1
ATOM 1296 C C . PHE A 1 169 ? 3.959 5.865 -16.943 1.00 92.06 169 PHE A C 1
ATOM 1298 O O . PHE A 1 169 ? 4.361 5.859 -18.110 1.00 92.06 169 PHE A O 1
ATOM 1305 N N . ILE A 1 170 ? 3.107 4.950 -16.474 1.00 92.94 170 ILE A N 1
ATOM 1306 C CA . ILE A 1 170 ? 2.596 3.831 -17.274 1.00 92.94 170 ILE A CA 1
ATOM 1307 C C . ILE A 1 170 ? 1.849 4.351 -18.510 1.00 92.94 170 ILE A C 1
ATOM 1309 O O . ILE A 1 170 ? 2.115 3.885 -19.620 1.00 92.94 170 ILE A O 1
ATOM 1313 N N . PHE A 1 171 ? 0.985 5.360 -18.360 1.00 90.12 171 PHE A N 1
ATOM 1314 C CA . PHE A 1 171 ? 0.227 5.917 -19.489 1.00 90.12 171 PHE A CA 1
ATOM 1315 C C . PHE A 1 171 ? 1.107 6.632 -20.506 1.00 90.12 171 PHE A C 1
ATOM 1317 O O . PHE A 1 171 ? 0.959 6.419 -21.714 1.00 90.12 171 PHE A O 1
ATOM 1324 N N . LYS A 1 172 ? 2.020 7.479 -20.027 1.00 89.69 172 LYS A N 1
ATOM 1325 C CA . LYS A 1 172 ? 2.860 8.317 -20.884 1.00 89.69 172 LYS A CA 1
ATOM 1326 C C . LYS A 1 172 ? 3.939 7.501 -21.578 1.00 89.69 172 LYS A C 1
ATOM 1328 O O . LYS A 1 172 ? 4.173 7.675 -22.771 1.00 89.69 172 LYS A O 1
ATOM 1333 N N . THR A 1 173 ? 4.612 6.633 -20.830 1.00 89.69 173 THR A N 1
ATOM 1334 C CA . THR A 1 173 ? 5.797 5.934 -21.331 1.00 89.69 173 THR A CA 1
ATOM 1335 C C . THR A 1 173 ? 5.482 4.564 -21.890 1.00 89.69 173 THR A C 1
ATOM 1337 O O . THR A 1 173 ? 6.303 4.084 -22.660 1.00 89.69 173 THR A O 1
ATOM 1340 N N . ARG A 1 174 ? 4.350 3.936 -21.523 1.00 91.56 174 ARG A N 1
ATOM 1341 C CA . ARG A 1 174 ? 4.050 2.510 -21.787 1.00 91.56 174 ARG A CA 1
ATOM 1342 C C . ARG A 1 174 ? 5.184 1.581 -21.340 1.00 91.56 174 ARG A C 1
ATOM 1344 O O . ARG A 1 174 ? 5.525 0.599 -22.004 1.00 91.56 174 ARG A O 1
ATOM 1351 N N . GLY A 1 175 ? 5.831 1.989 -20.257 1.00 93.00 175 GLY A N 1
ATOM 1352 C CA . GLY A 1 175 ? 7.010 1.365 -19.700 1.00 93.00 175 GLY A CA 1
ATOM 1353 C C . GLY A 1 175 ? 6.726 0.128 -18.856 1.00 93.00 175 GLY A C 1
ATOM 1354 O O . GLY A 1 175 ? 5.630 -0.428 -18.851 1.00 93.00 175 GLY A O 1
ATOM 1355 N N . ALA A 1 176 ? 7.751 -0.296 -18.130 1.00 94.44 176 ALA A N 1
ATOM 1356 C CA . ALA A 1 176 ? 7.668 -1.278 -17.067 1.00 94.44 176 ALA A CA 1
ATOM 1357 C C . ALA A 1 176 ? 8.153 -0.659 -15.756 1.00 94.44 176 ALA A C 1
ATOM 1359 O O . ALA A 1 176 ? 9.071 0.153 -15.740 1.00 94.44 176 ALA A O 1
ATOM 1360 N N . ILE A 1 177 ? 7.567 -1.087 -14.653 1.00 94.00 177 ILE A N 1
ATOM 1361 C CA . ILE A 1 177 ? 8.019 -0.784 -13.301 1.00 94.00 177 ILE A CA 1
ATOM 1362 C C . ILE A 1 177 ? 8.492 -2.096 -12.702 1.00 94.00 177 ILE A C 1
ATOM 1364 O O . ILE A 1 177 ? 7.779 -3.098 -12.796 1.00 94.00 177 ILE A O 1
ATOM 1368 N N . VAL A 1 178 ? 9.683 -2.107 -12.116 1.00 94.31 178 VAL A N 1
ATOM 1369 C CA . VAL A 1 178 ? 10.227 -3.275 -11.421 1.00 94.31 178 VAL A CA 1
ATOM 1370 C C . VAL A 1 178 ? 10.487 -2.905 -9.971 1.00 94.31 178 VAL A C 1
ATOM 1372 O O . VAL A 1 178 ? 11.136 -1.905 -9.695 1.00 94.31 178 VAL A O 1
ATOM 1375 N N . ILE A 1 179 ? 9.950 -3.707 -9.061 1.00 92.81 179 ILE A N 1
ATOM 1376 C CA . ILE A 1 179 ? 10.076 -3.567 -7.614 1.00 92.81 179 ILE A CA 1
ATOM 1377 C C . ILE A 1 179 ? 10.965 -4.709 -7.131 1.00 92.81 179 ILE A C 1
ATOM 1379 O O . ILE A 1 179 ? 10.573 -5.875 -7.229 1.00 92.81 179 ILE A O 1
ATOM 1383 N N . SER A 1 180 ? 12.141 -4.363 -6.629 1.00 94.06 180 SER A N 1
ATOM 1384 C CA . SER A 1 180 ? 13.092 -5.255 -5.972 1.00 94.06 180 SER A CA 1
ATOM 1385 C C . SER A 1 180 ? 12.901 -5.139 -4.466 1.00 94.06 180 SER A C 1
ATOM 1387 O O . SER A 1 180 ? 13.000 -4.040 -3.923 1.00 94.06 180 SER A O 1
ATOM 1389 N N . GLU A 1 181 ? 12.636 -6.243 -3.777 1.00 93.19 181 GLU A N 1
ATOM 1390 C CA . GLU A 1 181 ? 12.342 -6.244 -2.340 1.00 93.19 181 GLU A CA 1
ATOM 1391 C C . GLU A 1 181 ? 13.139 -7.308 -1.590 1.00 93.19 181 GLU A C 1
ATOM 1393 O O . GLU A 1 181 ? 13.263 -8.429 -2.073 1.00 93.19 181 GLU A O 1
ATOM 1398 N N . ALA A 1 182 ? 13.625 -6.953 -0.404 1.00 94.00 182 ALA A N 1
ATOM 1399 C CA . ALA A 1 182 ? 14.116 -7.887 0.600 1.00 94.00 182 ALA A CA 1
ATOM 1400 C C . ALA A 1 182 ? 13.438 -7.566 1.939 1.00 94.00 182 ALA A C 1
ATOM 1402 O O . ALA A 1 182 ? 13.308 -6.397 2.319 1.00 94.00 182 ALA A O 1
ATOM 1403 N N . GLN A 1 183 ? 12.991 -8.590 2.653 1.00 93.75 183 GLN A N 1
ATOM 1404 C CA . GLN A 1 183 ? 12.332 -8.459 3.953 1.00 93.75 183 GLN A CA 1
ATOM 1405 C C . GLN A 1 183 ? 13.040 -9.308 5.007 1.00 93.75 183 GLN A C 1
ATOM 1407 O O . GLN A 1 183 ? 13.573 -10.376 4.723 1.00 93.75 183 GLN A O 1
ATOM 1412 N N . CYS A 1 184 ? 13.002 -8.838 6.247 1.00 94.44 184 CYS A N 1
ATOM 1413 C CA . CYS A 1 184 ? 13.434 -9.578 7.419 1.00 94.44 184 CYS A CA 1
ATOM 1414 C C . CYS A 1 184 ? 12.319 -9.538 8.449 1.00 94.44 184 CYS A C 1
ATOM 1416 O O . CYS A 1 184 ? 12.155 -8.557 9.171 1.00 94.44 184 CYS A O 1
ATOM 1418 N N . ILE A 1 185 ? 11.508 -10.591 8.455 1.00 94.31 185 ILE A N 1
ATOM 1419 C CA . ILE A 1 185 ? 10.431 -10.797 9.416 1.00 94.31 185 ILE A CA 1
ATOM 1420 C C . ILE A 1 185 ? 11.069 -11.309 10.704 1.00 94.31 185 ILE A C 1
ATOM 1422 O O . ILE A 1 185 ? 11.900 -12.213 10.668 1.00 94.31 185 ILE A O 1
ATOM 1426 N N . THR A 1 186 ? 10.686 -10.737 11.839 1.00 94.94 186 THR A N 1
ATOM 1427 C CA . THR A 1 186 ? 11.155 -11.161 13.163 1.00 94.94 186 THR A CA 1
ATOM 1428 C C . THR A 1 186 ? 10.024 -11.672 14.036 1.00 94.94 186 THR A C 1
ATOM 1430 O O . THR A 1 186 ? 10.256 -12.551 14.858 1.00 94.94 186 THR A O 1
ATOM 1433 N N . HIS A 1 187 ? 8.803 -11.163 13.860 1.00 94.81 187 HIS A N 1
ATOM 1434 C CA . HIS A 1 187 ? 7.643 -11.586 14.639 1.00 94.81 187 HIS A CA 1
ATOM 1435 C C . HIS A 1 187 ? 6.394 -11.670 13.767 1.00 94.81 187 HIS A C 1
ATOM 1437 O O . HIS A 1 187 ? 6.272 -10.991 12.746 1.00 94.81 187 HIS A O 1
ATOM 1443 N N . LYS A 1 188 ? 5.431 -12.472 14.214 1.00 95.38 188 LYS A N 1
ATOM 1444 C CA . LYS A 1 188 ? 4.063 -12.475 13.703 1.00 95.38 188 LYS A CA 1
ATOM 1445 C C . LYS A 1 188 ? 3.097 -12.191 14.847 1.00 95.38 188 LYS A C 1
ATOM 1447 O O . LYS A 1 188 ? 3.200 -12.821 15.899 1.00 95.38 188 LYS A O 1
ATOM 1452 N N . VAL A 1 189 ? 2.172 -11.265 14.631 1.00 9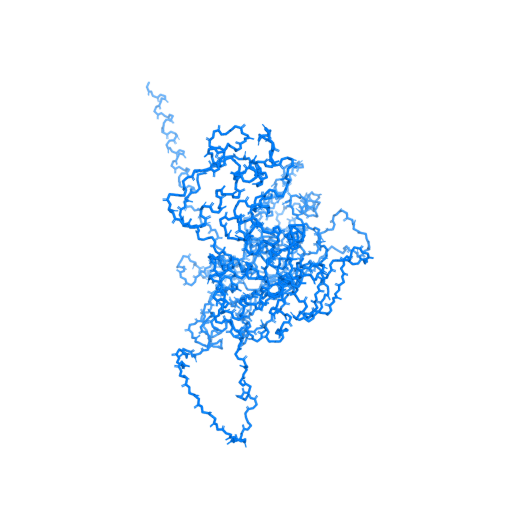5.75 189 VAL A N 1
ATOM 1453 C CA . VAL A 1 189 ? 1.100 -10.900 15.564 1.00 95.75 189 VAL A CA 1
ATOM 1454 C C . VAL A 1 189 ? -0.226 -11.246 14.916 1.00 95.75 189 VAL A C 1
ATOM 1456 O O . VAL A 1 189 ? -0.498 -10.777 13.822 1.00 95.75 189 VAL A O 1
ATOM 1459 N N . ASP A 1 190 ? -1.044 -12.051 15.575 1.00 95.81 190 ASP A N 1
ATOM 1460 C CA . ASP A 1 190 ? -2.355 -12.475 15.091 1.00 95.81 190 ASP A CA 1
ATOM 1461 C C . ASP A 1 190 ? -3.443 -12.068 16.094 1.00 95.81 190 ASP A C 1
ATOM 1463 O O . ASP A 1 190 ? -3.288 -12.241 17.308 1.00 95.81 190 ASP A O 1
ATOM 1467 N N . VAL A 1 191 ? -4.562 -11.578 15.565 1.00 95.75 191 VAL A N 1
ATOM 1468 C CA . VAL A 1 191 ? -5.825 -11.345 16.267 1.00 95.75 191 VAL A CA 1
ATOM 1469 C C . VAL A 1 191 ? -6.743 -12.531 15.987 1.00 95.75 191 VAL A C 1
ATOM 1471 O O . VAL A 1 191 ? -7.066 -12.838 14.841 1.00 95.75 191 VAL A O 1
ATOM 1474 N N . SER A 1 192 ? -7.179 -13.214 17.039 1.00 94.19 192 SER A N 1
ATOM 1475 C CA . SER A 1 192 ? -8.038 -14.387 16.931 1.00 94.19 192 SER A CA 1
ATOM 1476 C C . SER A 1 192 ? -9.412 -14.029 16.367 1.00 94.19 192 SER A C 1
ATOM 1478 O O . SER A 1 192 ? -10.105 -13.145 16.868 1.00 94.19 192 SER A O 1
ATOM 1480 N N . HIS A 1 193 ? -9.846 -14.793 15.365 1.00 87.06 193 HIS A N 1
ATOM 1481 C CA . HIS A 1 193 ? -11.197 -14.700 14.810 1.00 87.06 193 HIS A CA 1
ATOM 1482 C C . HIS A 1 193 ? -12.274 -15.265 15.749 1.00 87.06 193 HIS A C 1
ATOM 1484 O O . HIS A 1 193 ? -13.442 -14.911 15.624 1.00 87.06 193 HIS A O 1
ATOM 1490 N N . PHE A 1 194 ? -11.894 -16.145 16.682 1.00 88.94 194 PHE A N 1
ATOM 1491 C CA . PHE A 1 194 ? -12.831 -16.822 17.589 1.00 88.94 194 PHE A CA 1
ATOM 1492 C C . PHE A 1 194 ? -12.924 -16.162 18.960 1.00 88.94 194 PHE A C 1
ATOM 1494 O O . PHE A 1 194 ? -13.928 -16.307 19.645 1.00 88.94 194 PHE A O 1
ATOM 1501 N N . LEU A 1 195 ? -11.863 -15.473 19.378 1.00 94.06 195 LEU A N 1
ATOM 1502 C CA . LEU A 1 195 ? -11.796 -14.787 20.660 1.00 94.06 195 LEU A CA 1
ATOM 1503 C C . LEU A 1 195 ? -11.329 -13.364 20.391 1.00 94.06 195 LEU A C 1
ATOM 1505 O O . LEU A 1 195 ? -10.134 -13.114 20.291 1.00 94.06 195 LEU A O 1
ATOM 1509 N N . THR A 1 196 ? -12.278 -12.447 20.218 1.00 94.62 196 THR A N 1
ATOM 1510 C CA . THR A 1 196 ? -11.942 -11.054 19.907 1.00 94.62 196 THR A CA 1
ATOM 1511 C C . THR A 1 196 ? -11.274 -10.404 21.125 1.00 94.62 196 THR A C 1
ATOM 1513 O O . THR A 1 196 ? -11.903 -10.387 22.190 1.00 94.62 196 THR A O 1
ATOM 1516 N N . PRO A 1 197 ? -10.076 -9.806 20.987 1.00 95.81 197 PRO A N 1
ATOM 1517 C CA . PRO A 1 197 ? -9.385 -9.151 22.094 1.00 95.81 197 PRO A CA 1
ATOM 1518 C C . PRO A 1 197 ? -10.178 -8.027 22.758 1.00 95.81 197 PRO A C 1
ATOM 1520 O O . PRO A 1 197 ? -11.214 -7.570 22.264 1.00 95.81 197 PRO A O 1
ATOM 1523 N N . GLY A 1 198 ? -9.687 -7.554 23.902 1.00 96.06 198 GLY A N 1
ATOM 1524 C CA . GLY A 1 198 ? -10.160 -6.312 24.505 1.00 96.06 198 GLY A CA 1
ATOM 1525 C C . GLY A 1 198 ? -10.017 -5.140 23.531 1.00 96.06 198 GLY A C 1
ATOM 1526 O O . GLY A 1 198 ? -8.973 -4.967 22.902 1.00 96.06 198 GLY A O 1
ATOM 1527 N N . PHE A 1 199 ? -11.062 -4.323 23.388 1.00 97.38 199 PHE A N 1
ATOM 1528 C CA . PHE A 1 199 ? -10.968 -3.100 22.595 1.00 97.38 199 PHE A CA 1
ATOM 1529 C C . PHE A 1 199 ? -10.276 -1.986 23.372 1.00 97.38 199 PHE A C 1
ATOM 1531 O O . PHE A 1 199 ? -10.479 -1.812 24.576 1.00 97.38 199 PHE A O 1
ATOM 1538 N N . HIS A 1 200 ? -9.533 -1.166 22.640 1.00 96.12 200 HIS A N 1
ATOM 1539 C CA . HIS A 1 200 ? -8.932 0.042 23.167 1.00 96.12 200 HIS A CA 1
ATOM 1540 C C . HIS A 1 200 ? -10.018 1.006 23.684 1.00 96.12 200 HIS A C 1
ATOM 1542 O O . HIS A 1 200 ? -11.024 1.214 22.992 1.00 96.12 200 HIS A O 1
ATOM 1548 N N . PRO A 1 201 ? -9.844 1.661 24.852 1.00 95.94 201 PRO A N 1
ATOM 1549 C CA . PRO A 1 201 ? -10.877 2.520 25.440 1.00 95.94 201 PRO A CA 1
ATOM 1550 C C . PRO A 1 201 ? -11.391 3.614 24.495 1.00 95.94 201 PRO A C 1
ATOM 1552 O O . PRO A 1 201 ? -12.590 3.882 24.427 1.00 95.94 201 PRO A O 1
ATOM 1555 N N . ALA A 1 202 ? -10.499 4.208 23.695 1.00 96.19 202 ALA A N 1
ATOM 1556 C CA . ALA A 1 202 ? -10.888 5.217 22.708 1.00 96.19 202 ALA A CA 1
ATOM 1557 C C . ALA A 1 202 ? -11.778 4.651 21.584 1.00 96.19 202 ALA A C 1
ATOM 1559 O O . ALA A 1 202 ? -12.622 5.375 21.050 1.00 96.19 202 ALA A O 1
ATOM 1560 N N . PHE A 1 203 ? -11.607 3.375 21.222 1.00 97.75 203 PHE A N 1
ATOM 1561 C CA . PHE A 1 203 ? -12.452 2.709 20.233 1.00 97.75 203 PHE A CA 1
ATOM 1562 C C . PHE A 1 203 ? -13.851 2.465 20.807 1.00 97.75 203 PHE A C 1
ATOM 1564 O O . PHE A 1 203 ? -14.840 2.834 20.174 1.00 97.75 203 PHE A O 1
ATOM 1571 N N . ILE A 1 204 ? -13.933 1.979 22.052 1.00 98.06 204 ILE A N 1
ATOM 1572 C CA . ILE A 1 204 ? -15.197 1.766 22.780 1.00 98.06 204 ILE A CA 1
ATOM 1573 C C . ILE A 1 204 ? -16.027 3.057 22.847 1.00 98.06 204 ILE A C 1
ATOM 1575 O O . ILE A 1 204 ? -17.224 3.048 22.551 1.00 98.06 204 ILE A O 1
ATOM 1579 N N . GLU A 1 205 ? -15.407 4.185 23.200 1.00 98.19 205 GLU A N 1
ATOM 1580 C CA . GLU A 1 205 ? -16.116 5.469 23.286 1.00 98.19 205 GLU A CA 1
ATOM 1581 C C . GLU A 1 205 ? -16.648 5.942 21.931 1.00 98.19 205 GLU A C 1
ATOM 1583 O O . GLU A 1 205 ? -17.723 6.546 21.852 1.00 98.19 205 GLU A O 1
ATOM 1588 N N . VAL A 1 206 ? -15.943 5.625 20.844 1.00 98.19 206 VAL A N 1
ATOM 1589 C CA . VAL A 1 206 ? -16.445 5.918 19.504 1.00 98.19 206 VAL A CA 1
ATOM 1590 C C . VAL A 1 206 ? -17.611 5.001 19.137 1.00 98.19 206 VAL A C 1
ATOM 1592 O O . VAL A 1 206 ? -18.587 5.512 18.596 1.00 98.19 206 VAL A O 1
ATOM 1595 N N . LEU A 1 207 ? -17.594 3.711 19.487 1.00 98.31 207 LEU A N 1
ATOM 1596 C CA . LEU A 1 207 ? -18.742 2.816 19.262 1.00 98.31 207 LEU A CA 1
ATOM 1597 C C . LEU A 1 207 ? -20.005 3.320 19.983 1.00 98.31 207 LEU A C 1
ATOM 1599 O O . LEU A 1 207 ? -21.053 3.474 19.356 1.00 98.31 207 LEU A O 1
ATOM 1603 N N . LYS A 1 208 ? -19.883 3.712 21.258 1.00 98.31 208 LYS A N 1
ATOM 1604 C CA . LYS A 1 208 ? -20.978 4.354 22.017 1.00 98.31 208 LYS A CA 1
ATOM 1605 C C . LYS A 1 208 ? -21.446 5.666 21.384 1.00 98.31 208 LYS A C 1
ATOM 1607 O O . LYS A 1 208 ? -22.606 6.057 21.518 1.00 98.31 208 LYS A O 1
ATOM 1612 N N . PHE A 1 209 ? -20.541 6.407 20.746 1.00 98.19 209 PHE A N 1
ATOM 1613 C CA . PHE A 1 209 ? -20.902 7.606 19.997 1.00 98.19 209 PHE A CA 1
ATOM 1614 C C . PHE A 1 209 ? -21.687 7.260 18.725 1.00 98.19 209 PHE A C 1
ATOM 1616 O O . PHE A 1 209 ? -22.648 7.968 18.431 1.00 98.19 209 PHE A O 1
ATOM 1623 N N . LEU A 1 210 ? -21.323 6.201 17.993 1.00 98.19 210 LEU A N 1
ATOM 1624 C CA . LEU A 1 210 ? -22.028 5.777 16.777 1.00 98.19 210 LEU A CA 1
ATOM 1625 C C . LEU A 1 210 ? -23.483 5.376 17.064 1.00 98.19 210 LEU A C 1
ATOM 1627 O O . LEU A 1 210 ? -24.378 5.850 16.369 1.00 98.19 210 LEU A O 1
ATOM 1631 N N . GLU A 1 211 ? -23.729 4.591 18.113 1.00 98.06 211 GLU A N 1
ATOM 1632 C CA . GLU A 1 211 ? -25.081 4.156 18.517 1.00 98.06 211 GLU A CA 1
ATOM 1633 C C . GLU A 1 211 ? -26.038 5.344 18.730 1.00 98.06 211 GLU A C 1
ATOM 1635 O O . GLU A 1 211 ? -27.188 5.338 18.305 1.00 98.06 211 GLU A O 1
ATOM 1640 N N . LYS A 1 212 ? -25.538 6.448 19.297 1.00 97.81 212 LYS A N 1
ATOM 1641 C CA . LYS A 1 212 ? -26.349 7.637 19.618 1.00 97.81 212 LYS A CA 1
ATOM 1642 C C . LYS A 1 212 ? -26.760 8.474 18.396 1.00 97.81 212 LYS A C 1
ATOM 1644 O O . LYS A 1 212 ? -27.393 9.524 18.565 1.00 97.81 212 LYS A O 1
ATOM 1649 N N . GLN A 1 213 ? -26.378 8.090 17.175 1.00 98.00 213 GLN A N 1
ATOM 1650 C CA . GLN A 1 213 ? -26.663 8.872 15.970 1.00 98.00 213 GLN A CA 1
ATOM 1651 C C . GLN A 1 213 ? -28.046 8.548 15.394 1.00 98.00 213 GLN A C 1
ATOM 1653 O O . GLN A 1 213 ? -28.261 7.525 14.757 1.00 98.00 213 GLN A O 1
ATOM 1658 N N . ASN A 1 214 ? -28.977 9.492 15.550 1.00 95.38 214 ASN A N 1
ATOM 1659 C CA . ASN A 1 214 ? -30.395 9.311 15.223 1.00 95.38 214 ASN A CA 1
ATOM 1660 C C . ASN A 1 214 ? -30.878 10.041 13.955 1.00 95.38 214 ASN A C 1
ATOM 1662 O O . ASN A 1 214 ? -32.079 10.111 13.703 1.00 95.38 214 ASN A O 1
ATOM 1666 N N . SER A 1 215 ? -29.978 10.640 13.172 1.00 97.31 215 SER A N 1
ATOM 1667 C CA . SER A 1 215 ? -30.341 11.300 11.914 1.00 97.31 215 SER A CA 1
ATOM 1668 C C . SER A 1 215 ? -29.311 11.049 10.826 1.00 97.31 215 SER A C 1
ATOM 1670 O O . SER A 1 215 ? -28.114 10.993 11.102 1.00 97.31 215 SER A O 1
ATOM 1672 N N . THR A 1 216 ? -29.769 10.978 9.578 1.00 96.94 216 THR A N 1
ATOM 1673 C CA . THR A 1 216 ? -28.941 10.647 8.406 1.00 96.94 216 THR A CA 1
ATOM 1674 C C . THR A 1 216 ? -27.716 11.554 8.257 1.00 96.94 216 THR A C 1
ATOM 1676 O O . THR A 1 216 ? -26.605 11.075 8.059 1.00 96.94 216 THR A O 1
ATOM 1679 N N . ILE A 1 217 ? -27.876 12.870 8.446 1.00 97.00 217 ILE A N 1
ATOM 1680 C CA . ILE A 1 217 ? -26.763 13.836 8.371 1.00 97.00 217 ILE A CA 1
ATOM 1681 C C . ILE A 1 217 ? -25.729 13.590 9.481 1.00 97.00 217 ILE A C 1
ATOM 1683 O O . ILE A 1 217 ? -24.524 13.727 9.260 1.00 97.00 217 ILE A O 1
ATOM 1687 N N . ARG A 1 218 ? -26.181 13.269 10.700 1.00 97.69 218 ARG A N 1
ATOM 1688 C CA . ARG A 1 218 ? -25.279 12.992 11.826 1.00 97.69 218 ARG A CA 1
ATOM 1689 C C . ARG A 1 218 ? -24.565 11.657 11.646 1.00 97.69 218 ARG A C 1
ATOM 1691 O O . ARG A 1 218 ? -23.360 11.602 11.865 1.00 97.69 218 ARG A O 1
ATOM 1698 N N . GLN A 1 219 ? -25.291 10.646 11.184 1.00 97.94 219 GLN A N 1
ATOM 1699 C CA . GLN A 1 219 ? -24.782 9.326 10.827 1.00 97.94 219 GLN A CA 1
ATOM 1700 C C . GLN A 1 219 ? -23.683 9.421 9.763 1.00 97.94 219 GLN A C 1
ATOM 1702 O O . GLN A 1 219 ? -22.581 8.935 9.988 1.00 97.94 219 GLN A O 1
ATOM 1707 N N . GLU A 1 220 ? -23.901 10.150 8.664 1.00 97.56 220 GLU A N 1
ATOM 1708 C CA . GLU A 1 220 ? -22.875 10.321 7.625 1.00 97.56 220 GLU A CA 1
ATOM 1709 C C . GLU A 1 220 ? -21.614 11.029 8.154 1.00 97.56 220 GLU A C 1
ATOM 1711 O O . GLU A 1 220 ? -20.487 10.609 7.877 1.00 97.56 220 GLU A O 1
ATOM 1716 N N . ARG A 1 221 ? -21.769 12.083 8.968 1.00 97.81 221 ARG A N 1
ATOM 1717 C CA . ARG A 1 221 ? -20.622 12.767 9.597 1.00 97.81 221 ARG A CA 1
ATOM 1718 C C . ARG A 1 221 ? -19.876 11.857 10.570 1.00 97.81 221 ARG A C 1
ATOM 1720 O O . ARG A 1 221 ? -18.646 11.887 10.608 1.00 97.81 221 ARG A O 1
ATOM 1727 N N . ALA A 1 222 ? -20.611 11.072 11.354 1.00 98.25 222 ALA A N 1
ATOM 1728 C CA . ALA A 1 222 ? -20.051 10.109 12.289 1.00 98.25 222 ALA A CA 1
ATOM 1729 C C . ALA A 1 222 ? -19.299 8.995 11.551 1.00 98.25 222 ALA A C 1
ATOM 1731 O O . ALA A 1 222 ? -18.166 8.702 11.922 1.00 98.25 222 ALA A O 1
ATOM 1732 N N . PHE A 1 223 ? -19.859 8.476 10.457 1.00 97.62 223 PHE A N 1
ATOM 1733 C CA . PHE A 1 223 ? -19.204 7.527 9.558 1.00 97.62 223 PHE A CA 1
ATOM 1734 C C . PHE A 1 223 ? -17.897 8.092 8.999 1.00 97.62 223 PHE A C 1
ATOM 1736 O O . PHE A 1 223 ? -16.841 7.487 9.166 1.00 97.62 223 PHE A O 1
ATOM 1743 N N . LYS A 1 224 ? -17.926 9.301 8.418 1.00 96.94 224 LYS A N 1
ATOM 1744 C CA . LYS A 1 224 ? -16.718 9.948 7.878 1.00 96.94 224 LYS A CA 1
ATOM 1745 C C . LYS A 1 224 ? -15.629 10.107 8.938 1.00 96.94 224 LYS A C 1
ATOM 1747 O O . LYS A 1 224 ? -14.457 9.852 8.664 1.00 96.94 224 LYS A O 1
ATOM 1752 N N . ARG A 1 225 ? -16.016 10.512 10.152 1.00 97.38 225 ARG A N 1
ATOM 1753 C CA . ARG A 1 225 ? -15.099 10.637 11.290 1.00 97.38 225 ARG A CA 1
ATOM 1754 C C . ARG A 1 225 ? -14.544 9.282 11.724 1.00 97.38 225 ARG A C 1
ATOM 1756 O O . ARG A 1 225 ? -13.347 9.194 11.962 1.00 97.38 225 ARG A O 1
ATOM 1763 N N . PHE A 1 226 ? -15.387 8.256 11.804 1.00 97.94 226 PHE A N 1
ATOM 1764 C CA . PHE A 1 226 ? -14.976 6.904 12.162 1.00 97.94 226 PHE A CA 1
ATOM 1765 C C . PHE A 1 226 ? -13.951 6.355 11.169 1.00 97.94 226 PHE A C 1
ATOM 1767 O O . PHE A 1 226 ? -12.862 5.982 11.585 1.00 97.94 226 PHE A O 1
ATOM 1774 N N . ILE A 1 227 ? -14.236 6.401 9.862 1.00 96.00 227 ILE A N 1
ATOM 1775 C CA . ILE A 1 227 ? -13.307 5.888 8.844 1.00 96.00 227 ILE A CA 1
ATOM 1776 C C . ILE A 1 227 ? -12.006 6.698 8.807 1.00 96.00 227 ILE A C 1
ATOM 1778 O O . ILE A 1 227 ? -10.925 6.147 8.623 1.00 96.00 227 ILE A O 1
ATOM 1782 N N . ARG A 1 228 ? -12.063 8.014 9.027 1.00 95.19 228 ARG A N 1
ATOM 1783 C CA . ARG A 1 228 ? -10.840 8.819 9.140 1.00 95.19 228 ARG A CA 1
ATOM 1784 C C . ARG A 1 228 ? -9.973 8.388 10.325 1.00 95.19 228 ARG A C 1
ATOM 1786 O O . ARG A 1 228 ? -8.755 8.453 10.216 1.00 95.19 228 ARG A O 1
ATOM 1793 N N . ASP A 1 229 ? -10.587 8.003 11.438 1.00 96.12 229 ASP A N 1
ATOM 1794 C CA . ASP A 1 229 ? -9.888 7.717 12.689 1.00 96.12 229 ASP A CA 1
ATOM 1795 C C . ASP A 1 229 ? -9.457 6.239 12.808 1.00 96.12 229 ASP A C 1
ATOM 1797 O O . ASP A 1 229 ? -8.390 5.989 13.360 1.00 96.12 229 ASP A O 1
ATOM 1801 N N . TYR A 1 230 ? -10.231 5.290 12.267 1.00 96.88 230 TYR A N 1
ATOM 1802 C CA . TYR A 1 230 ? -10.015 3.834 12.382 1.00 96.88 230 TYR A CA 1
ATOM 1803 C C . TYR A 1 230 ? -10.000 3.089 11.040 1.00 96.88 230 TYR A C 1
ATOM 1805 O O . TYR A 1 230 ? -9.742 1.895 10.998 1.00 96.88 230 TYR A O 1
ATOM 1813 N N . GLY A 1 231 ? -10.237 3.765 9.921 1.00 94.50 231 GLY A N 1
ATOM 1814 C CA . GLY A 1 231 ? -10.174 3.139 8.605 1.00 94.50 231 GLY A CA 1
ATOM 1815 C C . GLY A 1 231 ? -11.385 2.276 8.268 1.00 94.50 231 GLY A C 1
ATOM 1816 O O . GLY A 1 231 ? -12.448 2.364 8.878 1.00 94.50 231 GLY A O 1
ATOM 1817 N N . THR A 1 232 ? -11.224 1.488 7.212 1.00 92.12 232 THR A N 1
ATOM 1818 C CA . THR A 1 232 ? -12.258 0.598 6.657 1.00 92.12 232 THR A CA 1
ATOM 1819 C C . THR A 1 232 ? -12.068 -0.847 7.111 1.00 92.12 232 THR A C 1
ATOM 1821 O O . THR A 1 232 ? -13.015 -1.632 7.076 1.00 92.12 232 THR A O 1
ATOM 1824 N N . HIS A 1 233 ? -10.853 -1.196 7.520 1.00 92.44 233 HIS A N 1
ATOM 1825 C CA . HIS A 1 233 ? -10.424 -2.528 7.920 1.00 92.44 233 HIS A CA 1
ATOM 1826 C C . HIS A 1 233 ? -9.686 -2.442 9.252 1.00 92.44 233 HIS A C 1
ATOM 1828 O O . HIS A 1 233 ? -9.282 -1.357 9.670 1.00 92.44 233 HIS A O 1
ATOM 1834 N N . TYR A 1 234 ? -9.485 -3.581 9.896 1.00 94.06 234 TYR A N 1
ATOM 1835 C CA . TYR A 1 234 ? -8.493 -3.737 10.951 1.00 94.06 234 TYR A CA 1
ATOM 1836 C C . TYR A 1 234 ? -7.445 -4.759 10.522 1.00 94.06 234 TYR A C 1
ATOM 1838 O O . TYR A 1 234 ? -7.704 -5.613 9.669 1.00 94.06 234 TYR A O 1
ATOM 1846 N N . VAL A 1 235 ? -6.262 -4.650 11.112 1.00 93.19 235 VAL A N 1
ATOM 1847 C CA . VAL A 1 235 ? -5.179 -5.615 10.936 1.00 93.19 235 VAL A CA 1
ATOM 1848 C C . VAL A 1 235 ? -5.504 -6.865 11.757 1.00 93.19 235 VAL A C 1
ATOM 1850 O O . VAL A 1 235 ? -5.524 -6.813 12.985 1.00 93.19 235 VAL A O 1
ATOM 1853 N N . SER A 1 236 ? -5.817 -7.976 11.089 1.00 93.50 236 SER A N 1
ATOM 1854 C CA . SER A 1 236 ? -6.105 -9.262 11.743 1.00 93.50 236 SER A CA 1
ATOM 1855 C C . SER A 1 236 ? -4.852 -10.103 11.965 1.00 93.50 236 SER A C 1
ATOM 1857 O O . SER A 1 236 ? -4.805 -10.912 12.881 1.00 93.50 236 SER A O 1
ATOM 1859 N N . SER A 1 237 ? -3.827 -9.903 11.147 1.00 93.50 237 SER A N 1
ATOM 1860 C CA . SER A 1 237 ? -2.508 -10.518 11.289 1.00 93.50 237 SER A CA 1
ATOM 1861 C C . SER A 1 237 ? -1.472 -9.514 10.815 1.00 93.50 237 SER A C 1
ATOM 1863 O O . SER A 1 237 ? -1.764 -8.744 9.906 1.00 93.50 237 SER A O 1
ATOM 1865 N N . ALA A 1 238 ? -0.288 -9.488 11.415 1.00 92.94 238 ALA A N 1
ATOM 1866 C CA . ALA A 1 238 ? 0.826 -8.647 11.016 1.00 92.94 238 ALA A CA 1
ATOM 1867 C C . ALA A 1 238 ? 2.147 -9.410 11.107 1.00 92.94 238 ALA A C 1
ATOM 1869 O O . ALA A 1 238 ? 2.474 -9.988 12.141 1.00 92.94 238 ALA A O 1
ATOM 1870 N N . TYR A 1 239 ? 2.941 -9.362 10.043 1.00 93.00 239 TYR A N 1
ATOM 1871 C CA . TYR A 1 239 ? 4.343 -9.744 10.067 1.00 93.00 239 TYR A CA 1
ATOM 1872 C C . TYR A 1 239 ? 5.175 -8.495 10.332 1.00 93.00 239 TYR A C 1
ATOM 1874 O O . TYR A 1 239 ? 5.179 -7.536 9.553 1.00 93.00 239 TYR A O 1
ATOM 1882 N N . MET A 1 240 ? 5.865 -8.530 11.459 1.00 92.56 240 MET A N 1
ATOM 1883 C CA . MET A 1 240 ? 6.693 -7.460 11.984 1.00 92.56 240 MET A CA 1
ATOM 1884 C C . MET A 1 240 ? 8.144 -7.716 11.588 1.00 92.56 240 MET A C 1
ATOM 1886 O O . MET A 1 240 ? 8.604 -8.857 11.639 1.00 92.56 240 MET A O 1
ATOM 1890 N N . GLY A 1 241 ? 8.879 -6.672 11.222 1.00 93.25 241 GLY A N 1
ATOM 1891 C CA . GLY A 1 241 ? 10.260 -6.797 10.791 1.00 93.25 241 GLY A CA 1
ATOM 1892 C C . GLY A 1 241 ? 10.839 -5.517 10.199 1.00 93.25 241 GLY A C 1
ATOM 1893 O O . GLY A 1 241 ? 10.438 -4.408 10.560 1.00 93.25 241 GLY A O 1
ATOM 1894 N N . ALA A 1 242 ? 11.771 -5.696 9.269 1.00 91.94 242 ALA A N 1
ATOM 1895 C CA . ALA A 1 242 ? 12.334 -4.648 8.429 1.00 91.94 242 ALA A CA 1
ATOM 1896 C C . ALA A 1 242 ? 12.191 -5.006 6.945 1.00 91.94 242 ALA A C 1
ATOM 1898 O O . ALA A 1 242 ? 12.087 -6.177 6.573 1.00 91.94 242 ALA A O 1
ATOM 1899 N N . LYS A 1 243 ? 12.163 -3.988 6.085 1.00 91.44 243 LYS A N 1
ATOM 1900 C CA . LYS A 1 243 ? 11.995 -4.164 4.637 1.00 91.44 243 LYS A CA 1
ATOM 1901 C C . LYS A 1 243 ? 12.825 -3.148 3.863 1.00 91.44 243 LYS A C 1
ATOM 1903 O O . LYS A 1 243 ? 12.827 -1.961 4.189 1.00 91.44 243 LYS A O 1
ATOM 1908 N N . LEU A 1 244 ? 13.465 -3.617 2.800 1.00 91.50 244 LEU A N 1
ATOM 1909 C CA . LEU A 1 244 ? 14.157 -2.821 1.793 1.00 91.50 244 LEU A CA 1
ATOM 1910 C C . LEU A 1 244 ? 13.414 -2.972 0.472 1.00 91.50 244 LEU A C 1
ATOM 1912 O O . LEU A 1 244 ? 13.135 -4.090 0.042 1.00 91.50 244 LEU A O 1
ATOM 1916 N N . ALA A 1 245 ? 13.089 -1.859 -0.175 1.00 91.50 245 ALA A N 1
ATOM 1917 C CA . ALA A 1 245 ? 12.435 -1.867 -1.475 1.00 91.50 245 ALA A CA 1
ATOM 1918 C C . ALA A 1 245 ? 13.079 -0.843 -2.410 1.00 91.50 245 ALA A C 1
ATOM 1920 O O . ALA A 1 245 ? 13.234 0.318 -2.041 1.00 91.50 245 ALA A O 1
ATOM 1921 N N . SER A 1 246 ? 13.417 -1.259 -3.627 1.00 91.31 246 SER A N 1
ATOM 1922 C CA . SER A 1 246 ? 13.857 -0.380 -4.710 1.00 91.31 246 SER A CA 1
ATOM 1923 C C . SER A 1 246 ? 12.905 -0.527 -5.891 1.00 91.31 246 SER A C 1
ATOM 1925 O O . SER A 1 246 ? 12.636 -1.636 -6.343 1.00 91.31 246 SER A O 1
ATOM 1927 N N . THR A 1 247 ? 12.361 0.583 -6.375 1.00 91.12 247 THR A N 1
ATOM 1928 C CA . THR A 1 247 ? 11.450 0.626 -7.520 1.00 91.12 247 THR A CA 1
ATOM 1929 C C . THR A 1 247 ? 12.125 1.348 -8.671 1.00 91.12 247 THR A C 1
ATOM 1931 O O . THR A 1 247 ? 12.479 2.518 -8.544 1.00 91.12 247 THR A O 1
ATOM 1934 N N . VAL A 1 248 ? 12.272 0.664 -9.803 1.00 92.38 248 VAL A N 1
ATOM 1935 C CA . VAL A 1 248 ? 12.897 1.200 -11.014 1.00 92.38 248 VAL A CA 1
ATOM 1936 C C . VAL A 1 248 ? 11.857 1.342 -12.117 1.00 92.38 248 VAL A C 1
ATOM 1938 O O . VAL A 1 248 ? 11.103 0.412 -12.420 1.00 92.38 248 VAL A O 1
ATOM 1941 N N . PHE A 1 249 ? 11.838 2.514 -12.741 1.00 92.88 249 PHE A N 1
ATOM 1942 C CA . PHE A 1 249 ? 10.928 2.856 -13.828 1.00 92.88 249 PHE A CA 1
ATOM 1943 C C . PHE A 1 249 ? 11.656 2.730 -15.165 1.00 92.88 249 PHE A C 1
ATOM 1945 O O . PHE A 1 249 ? 12.558 3.517 -15.433 1.00 92.88 249 PHE A O 1
ATOM 1952 N N . TYR A 1 250 ? 11.258 1.792 -16.026 1.00 93.12 250 TYR A N 1
ATOM 1953 C CA . TYR A 1 250 ? 11.802 1.544 -17.370 1.00 93.12 250 TYR A CA 1
ATOM 1954 C C . TYR A 1 250 ? 10.846 2.015 -18.463 1.00 93.12 250 TYR A C 1
ATOM 1956 O O . TYR A 1 250 ? 9.683 1.636 -18.476 1.00 93.12 250 TYR A O 1
ATOM 1964 N N . THR A 1 251 ? 11.313 2.813 -19.412 1.00 91.56 251 THR A N 1
ATOM 1965 C CA . THR A 1 251 ? 10.547 3.244 -20.590 1.00 91.56 251 THR A CA 1
ATOM 1966 C C . THR A 1 251 ? 10.135 2.059 -21.473 1.00 91.56 251 THR A C 1
ATOM 1968 O O . THR A 1 251 ? 10.695 0.963 -21.382 1.00 91.56 251 THR A O 1
ATOM 1971 N N . ASN A 1 252 ? 9.187 2.273 -22.394 1.00 90.69 252 ASN A N 1
ATOM 1972 C CA . ASN A 1 252 ? 8.794 1.235 -23.354 1.00 90.69 252 ASN A CA 1
ATOM 1973 C C . ASN A 1 252 ? 9.966 0.737 -24.211 1.00 90.69 252 ASN A C 1
ATOM 1975 O O . ASN A 1 252 ? 10.055 -0.448 -24.517 1.00 90.69 252 ASN A O 1
ATOM 1979 N N . TYR A 1 253 ? 10.891 1.632 -24.570 1.00 88.00 253 TYR A N 1
ATOM 1980 C CA . TYR A 1 253 ? 12.080 1.263 -25.331 1.00 88.00 253 TYR A CA 1
ATOM 1981 C C . TYR A 1 253 ? 12.950 0.264 -24.563 1.00 88.00 253 TYR A C 1
ATOM 1983 O O . TYR A 1 253 ? 13.267 -0.801 -25.090 1.00 88.00 253 TYR A O 1
ATOM 1991 N N . GLU A 1 254 ? 13.301 0.565 -23.310 1.00 89.88 254 GLU A N 1
ATOM 1992 C CA . GLU A 1 254 ? 14.121 -0.330 -22.482 1.00 89.88 254 GLU A CA 1
ATOM 1993 C C . GLU A 1 254 ? 13.396 -1.653 -22.216 1.00 89.88 254 GLU A C 1
ATOM 1995 O O . GLU A 1 254 ? 14.006 -2.718 -22.326 1.00 89.88 254 GLU A O 1
ATOM 2000 N N . ARG A 1 255 ? 12.085 -1.592 -21.946 1.00 91.94 255 ARG A N 1
ATOM 2001 C CA . ARG A 1 255 ? 11.219 -2.766 -21.778 1.00 91.94 255 ARG A CA 1
ATOM 2002 C C . ARG A 1 255 ? 11.316 -3.719 -22.967 1.00 91.94 255 ARG A C 1
ATOM 2004 O O . ARG A 1 255 ? 11.610 -4.897 -22.771 1.00 91.94 255 ARG A O 1
ATOM 2011 N N . LEU A 1 256 ? 11.111 -3.214 -24.183 1.00 89.44 256 LEU A N 1
ATOM 2012 C CA . LEU A 1 256 ? 11.110 -4.025 -25.405 1.00 89.44 256 LEU A CA 1
ATOM 2013 C C . LEU A 1 256 ? 12.517 -4.447 -25.843 1.00 89.44 256 LEU A C 1
ATOM 2015 O O . LEU A 1 256 ? 12.695 -5.545 -26.367 1.00 89.44 256 LEU A O 1
ATOM 2019 N N . LYS A 1 257 ? 13.529 -3.599 -25.633 1.00 88.69 257 LYS A N 1
ATOM 2020 C CA . LYS A 1 257 ? 14.917 -3.887 -26.023 1.00 88.69 257 LYS A CA 1
ATOM 2021 C C . LYS A 1 257 ? 15.567 -4.941 -25.133 1.00 88.69 257 LYS A C 1
ATOM 2023 O O . LYS A 1 257 ? 16.312 -5.783 -25.632 1.00 88.69 257 LYS A O 1
ATOM 2028 N N . TYR A 1 258 ? 15.356 -4.852 -23.821 1.00 88.88 258 TYR A N 1
ATOM 2029 C CA . TYR A 1 258 ? 16.072 -5.676 -22.846 1.00 88.88 258 TYR A CA 1
ATOM 2030 C C . TYR A 1 258 ? 15.252 -6.866 -22.351 1.00 88.88 258 TYR A C 1
ATOM 2032 O O . TYR A 1 258 ? 15.839 -7.880 -21.969 1.00 88.88 258 TYR A O 1
ATOM 2040 N N . GLY A 1 259 ? 13.922 -6.777 -22.405 1.00 90.56 259 GLY A N 1
ATOM 2041 C CA . GLY A 1 259 ? 13.026 -7.833 -21.949 1.00 90.56 259 GLY A CA 1
ATOM 2042 C C . GLY A 1 259 ? 13.035 -8.019 -20.428 1.00 90.56 259 GLY A C 1
ATOM 2043 O O . GLY A 1 259 ? 13.835 -7.439 -19.694 1.00 90.56 259 GLY A O 1
ATOM 2044 N N . ARG A 1 260 ? 12.117 -8.857 -19.934 1.00 93.31 260 ARG A N 1
ATOM 2045 C CA . ARG A 1 260 ? 11.838 -8.996 -18.495 1.00 93.31 260 ARG A CA 1
ATOM 2046 C C . ARG A 1 260 ? 13.053 -9.426 -17.676 1.00 93.31 260 ARG A C 1
ATOM 2048 O O . ARG A 1 260 ? 13.390 -8.759 -16.706 1.00 93.31 260 ARG A O 1
ATOM 2055 N N . GLN A 1 261 ? 13.690 -10.535 -18.056 1.00 93.50 261 GLN A N 1
ATOM 2056 C CA . GLN A 1 261 ? 14.742 -11.150 -17.242 1.00 93.50 261 GLN A CA 1
ATOM 2057 C C . GLN A 1 261 ? 15.914 -10.193 -17.018 1.00 93.50 261 GLN A C 1
ATOM 2059 O O . GLN A 1 261 ? 16.398 -10.054 -15.899 1.00 93.50 261 GLN A O 1
ATOM 2064 N N . ARG A 1 262 ? 16.340 -9.492 -18.075 1.00 91.12 262 ARG A N 1
ATOM 2065 C CA . ARG A 1 262 ? 17.439 -8.535 -17.975 1.00 91.12 262 ARG A CA 1
ATOM 2066 C C . ARG A 1 262 ? 17.069 -7.354 -17.086 1.00 91.12 262 ARG A C 1
ATOM 2068 O O . ARG A 1 262 ? 17.867 -6.988 -16.236 1.00 91.12 262 ARG A O 1
ATOM 2075 N N . LEU A 1 263 ? 15.867 -6.794 -17.242 1.00 92.81 263 LEU A N 1
ATOM 2076 C CA . LEU A 1 263 ? 15.412 -5.693 -16.389 1.00 92.81 263 LEU A CA 1
ATOM 2077 C C . LEU A 1 263 ? 15.304 -6.099 -14.914 1.00 92.81 263 LEU A C 1
ATOM 2079 O O . LEU A 1 263 ? 15.631 -5.297 -14.046 1.00 92.81 263 LEU A O 1
ATOM 2083 N N . PHE A 1 264 ? 14.900 -7.337 -14.623 1.00 94.31 264 PHE A N 1
ATOM 2084 C CA . PHE A 1 264 ? 14.807 -7.840 -13.249 1.00 94.31 264 PHE A CA 1
ATOM 2085 C C . PHE A 1 264 ? 16.190 -7.985 -12.616 1.00 94.31 264 PHE A C 1
ATOM 2087 O O . PHE A 1 264 ? 16.409 -7.458 -11.531 1.00 94.31 264 PHE A O 1
ATOM 2094 N N . ASN A 1 265 ? 17.138 -8.609 -13.322 1.00 92.25 265 ASN A N 1
ATOM 2095 C CA . ASN A 1 265 ? 18.521 -8.710 -12.852 1.00 92.25 265 ASN A CA 1
ATOM 2096 C C . ASN A 1 265 ? 19.113 -7.315 -12.592 1.00 92.25 265 ASN A C 1
ATOM 2098 O O . ASN A 1 265 ? 19.705 -7.070 -11.547 1.00 92.25 265 ASN A O 1
ATOM 2102 N N . CYS A 1 266 ? 18.862 -6.375 -13.502 1.00 91.31 266 CYS A N 1
ATOM 2103 C CA . CYS A 1 266 ? 19.316 -5.001 -13.353 1.00 91.31 266 CYS A CA 1
ATOM 2104 C C . CYS A 1 266 ? 18.673 -4.244 -12.190 1.00 91.31 266 CYS A C 1
ATOM 2106 O O . CYS A 1 266 ? 19.322 -3.425 -11.545 1.00 91.31 266 CYS A O 1
ATOM 2108 N N . SER A 1 267 ? 17.401 -4.509 -11.903 1.00 92.56 267 SER A N 1
ATOM 2109 C CA . SER A 1 267 ? 16.718 -3.903 -10.758 1.00 92.56 267 SER A CA 1
ATOM 2110 C C . SER A 1 267 ? 17.235 -4.465 -9.438 1.00 92.56 267 SER A C 1
ATOM 2112 O O . SER A 1 267 ? 17.294 -3.731 -8.453 1.00 92.56 267 SER A O 1
ATOM 2114 N N . ALA A 1 268 ? 17.638 -5.739 -9.405 1.00 92.44 268 ALA A N 1
ATOM 2115 C CA . ALA A 1 268 ? 18.297 -6.326 -8.244 1.00 92.44 268 ALA A CA 1
ATOM 2116 C C . ALA A 1 268 ? 19.657 -5.661 -7.996 1.00 92.44 268 ALA A C 1
ATOM 2118 O O . ALA A 1 268 ? 19.899 -5.184 -6.892 1.00 92.44 268 ALA A O 1
ATOM 2119 N N . GLU A 1 269 ? 20.504 -5.543 -9.027 1.00 89.19 269 GLU A N 1
ATOM 2120 C CA . GLU A 1 269 ? 21.796 -4.839 -8.934 1.00 89.19 269 GLU A CA 1
ATOM 2121 C C . GLU A 1 269 ? 21.624 -3.392 -8.445 1.00 89.19 269 GLU A C 1
ATOM 2123 O O . GLU A 1 269 ? 22.364 -2.932 -7.576 1.00 89.19 269 GLU A O 1
ATOM 2128 N N . ASN A 1 270 ? 20.607 -2.684 -8.945 1.00 88.56 270 ASN A N 1
ATOM 2129 C CA . ASN A 1 270 ? 20.277 -1.339 -8.474 1.00 88.56 270 ASN A CA 1
ATOM 2130 C C . ASN A 1 270 ? 19.836 -1.294 -7.016 1.00 88.56 270 ASN A C 1
ATOM 2132 O O . ASN A 1 270 ? 20.167 -0.334 -6.322 1.00 88.56 270 ASN A O 1
ATOM 2136 N N . ALA A 1 271 ? 19.096 -2.297 -6.547 1.00 91.31 271 ALA A N 1
ATOM 2137 C CA . ALA A 1 271 ? 18.720 -2.389 -5.144 1.00 91.31 271 ALA A CA 1
ATOM 2138 C C . ALA A 1 271 ? 19.964 -2.590 -4.268 1.00 91.31 271 ALA A C 1
ATOM 2140 O O . ALA A 1 271 ? 20.150 -1.841 -3.310 1.00 91.31 271 ALA A O 1
ATOM 2141 N N . PHE A 1 272 ? 20.860 -3.506 -4.656 1.00 90.31 272 PHE A N 1
ATOM 2142 C CA . PHE A 1 272 ? 22.150 -3.705 -3.991 1.00 90.31 272 PHE A CA 1
ATOM 2143 C C . PHE A 1 272 ? 22.942 -2.390 -3.900 1.00 90.31 272 PHE A C 1
ATOM 2145 O O . PHE A 1 272 ? 23.251 -1.937 -2.797 1.00 90.31 272 PHE A O 1
ATOM 2152 N N . LYS A 1 273 ? 23.136 -1.688 -5.026 1.00 88.00 273 LYS A N 1
ATOM 2153 C CA . LYS A 1 273 ? 23.799 -0.368 -5.057 1.00 88.00 273 LYS A CA 1
ATOM 2154 C C . LYS A 1 273 ? 23.091 0.676 -4.182 1.00 88.00 273 LYS A C 1
ATOM 2156 O O . LYS A 1 273 ? 23.737 1.366 -3.397 1.00 88.00 273 LYS A O 1
ATOM 2161 N N . SER A 1 274 ? 21.763 0.783 -4.280 1.00 87.88 274 SER A N 1
ATOM 2162 C CA . SER A 1 274 ? 20.961 1.782 -3.550 1.00 87.88 274 SER A CA 1
ATOM 2163 C C . SER A 1 274 ? 21.070 1.647 -2.035 1.00 87.88 274 SER A C 1
ATOM 2165 O O . SER A 1 274 ? 20.992 2.645 -1.317 1.00 87.88 274 SER A O 1
ATOM 2167 N N . PHE A 1 275 ? 21.238 0.418 -1.550 1.00 89.19 275 PHE A N 1
ATOM 2168 C CA . PHE A 1 275 ? 21.368 0.118 -0.128 1.00 89.19 275 PHE A CA 1
ATOM 2169 C C . PHE A 1 275 ? 22.817 -0.126 0.306 1.00 89.19 275 PHE A C 1
ATOM 2171 O O . PHE A 1 275 ? 23.029 -0.490 1.458 1.00 89.19 275 PHE A O 1
ATOM 2178 N N . LYS A 1 276 ? 23.800 0.123 -0.576 1.00 87.12 276 LYS A N 1
ATOM 2179 C CA . LYS A 1 276 ? 25.236 -0.110 -0.332 1.00 87.12 276 LYS A CA 1
ATOM 2180 C C . LYS A 1 276 ? 25.535 -1.549 0.104 1.00 87.12 276 LYS A C 1
ATOM 2182 O O . LYS A 1 276 ? 26.334 -1.795 0.999 1.00 87.12 276 LYS A O 1
ATOM 2187 N N . LEU A 1 277 ? 24.844 -2.494 -0.519 1.00 80.56 277 LEU A N 1
ATOM 2188 C CA . LEU A 1 277 ? 25.011 -3.926 -0.327 1.00 80.56 277 LEU A CA 1
ATOM 2189 C C . LEU A 1 277 ? 25.867 -4.466 -1.481 1.00 80.56 277 LEU A C 1
ATOM 2191 O O . LEU A 1 277 ? 25.573 -4.200 -2.645 1.00 80.56 277 LEU A O 1
ATOM 2195 N N . GLY A 1 278 ? 26.899 -5.241 -1.168 1.00 67.69 278 GLY A N 1
ATOM 2196 C CA . GLY A 1 278 ? 27.907 -5.726 -2.105 1.00 67.69 278 GLY A CA 1
ATOM 2197 C C . GLY A 1 278 ? 29.146 -4.838 -2.088 1.00 67.69 278 GLY A C 1
ATOM 2198 O O . GLY A 1 278 ? 29.183 -3.800 -2.741 1.00 67.69 278 GLY A O 1
ATOM 2199 N N . GLY A 1 279 ? 30.166 -5.266 -1.344 1.00 51.38 279 GLY A N 1
ATOM 2200 C CA . GLY A 1 279 ? 31.447 -4.576 -1.264 1.00 51.38 279 GLY A CA 1
ATOM 2201 C C . GLY A 1 279 ? 32.159 -4.541 -2.602 1.00 51.38 279 GLY A C 1
ATOM 2202 O O . GLY A 1 279 ? 32.719 -5.543 -3.042 1.00 51.38 279 GLY A O 1
ATOM 2203 N N . SER A 1 280 ? 32.104 -3.384 -3.254 1.00 43.91 280 SER A N 1
ATOM 2204 C CA . SER A 1 280 ? 33.001 -2.979 -4.330 1.00 43.91 280 SER A CA 1
ATOM 2205 C C . SER A 1 280 ? 32.695 -1.530 -4.701 1.00 43.91 280 SER A C 1
ATOM 2207 O O . SER A 1 280 ? 32.021 -1.259 -5.699 1.00 43.91 280 SER A O 1
ATOM 2209 N N . ASP A 1 281 ? 33.285 -0.595 -3.958 1.00 43.56 281 ASP A N 1
ATOM 2210 C CA . ASP A 1 281 ? 33.856 0.597 -4.584 1.00 43.56 281 ASP A CA 1
ATOM 2211 C C . ASP A 1 281 ? 34.923 0.112 -5.582 1.00 43.56 281 ASP A C 1
ATOM 2213 O O . ASP A 1 281 ? 36.116 0.078 -5.298 1.00 43.56 281 ASP A O 1
ATOM 2217 N N . SER A 1 282 ? 34.493 -0.336 -6.760 1.00 41.69 282 SER A N 1
ATOM 2218 C CA . SER A 1 282 ? 35.357 -0.367 -7.937 1.00 41.69 282 SER A CA 1
ATOM 2219 C C . SER A 1 282 ? 35.064 0.890 -8.743 1.00 41.69 282 SER A C 1
ATOM 2221 O O . SER A 1 282 ? 34.629 0.830 -9.895 1.00 41.69 282 SER A O 1
ATOM 2223 N N . GLU A 1 283 ? 35.280 2.040 -8.106 1.00 43.84 283 GLU A N 1
ATOM 2224 C CA . GLU A 1 283 ? 35.816 3.214 -8.786 1.00 43.84 283 GLU A CA 1
ATOM 2225 C C . GLU A 1 283 ? 37.282 2.911 -9.131 1.00 43.84 283 GLU A C 1
ATOM 2227 O O . GLU A 1 283 ? 38.185 3.405 -8.482 1.00 43.84 283 GLU A O 1
ATOM 2232 N N . ASP A 1 284 ? 37.523 2.014 -10.085 1.00 41.88 284 ASP A N 1
ATOM 2233 C CA . ASP A 1 284 ? 38.810 1.878 -10.776 1.00 41.88 284 ASP A CA 1
ATOM 2234 C C . ASP A 1 284 ? 38.631 0.852 -11.900 1.00 41.88 284 ASP A C 1
ATOM 2236 O O . ASP A 1 284 ? 38.598 -0.354 -11.673 1.00 41.88 284 ASP A O 1
ATOM 2240 N N . ASP A 1 285 ? 38.366 1.337 -13.114 1.00 38.66 285 ASP A N 1
ATOM 2241 C CA . ASP A 1 285 ? 39.335 1.218 -14.210 1.00 38.66 285 ASP A CA 1
ATOM 2242 C C . ASP A 1 285 ? 38.771 1.897 -15.467 1.00 38.66 285 ASP A C 1
ATOM 2244 O O . ASP A 1 285 ? 38.233 1.290 -16.399 1.00 38.66 285 ASP A O 1
ATOM 2248 N N . SER A 1 286 ? 38.916 3.217 -15.510 1.00 40.12 286 SER A N 1
ATOM 2249 C CA . SER A 1 286 ? 39.176 3.900 -16.770 1.00 40.12 286 SER A CA 1
ATOM 2250 C C . SER A 1 286 ? 40.634 3.642 -17.159 1.00 40.12 286 SER A C 1
ATOM 2252 O O . SER A 1 286 ? 41.460 4.551 -17.116 1.00 40.12 286 SER A O 1
ATOM 2254 N N . SER A 1 287 ? 40.957 2.411 -17.555 1.00 38.00 287 SER A N 1
ATOM 2255 C CA . SER A 1 287 ? 42.135 2.140 -18.369 1.00 38.00 287 SER A CA 1
ATOM 2256 C C . SER A 1 287 ? 41.692 1.571 -19.711 1.00 38.00 287 SER A C 1
ATOM 2258 O O . SER A 1 287 ? 41.181 0.464 -19.863 1.00 38.00 287 SER A O 1
ATOM 2260 N N . ALA A 1 288 ? 41.865 2.414 -20.724 1.00 42.06 288 ALA A N 1
ATOM 2261 C CA . ALA A 1 288 ? 41.966 1.986 -22.100 1.00 42.06 288 ALA A CA 1
ATOM 2262 C C . ALA A 1 288 ? 43.181 1.049 -22.214 1.00 42.06 288 ALA A C 1
ATOM 2264 O O . ALA A 1 288 ? 44.317 1.505 -22.326 1.00 42.06 288 ALA A O 1
ATOM 2265 N N . GLY A 1 289 ? 42.931 -0.254 -22.133 1.00 36.41 289 GLY A N 1
ATOM 2266 C CA . GLY A 1 289 ? 43.888 -1.311 -22.428 1.00 36.41 289 GLY A CA 1
ATOM 2267 C C . GLY A 1 289 ? 43.371 -2.141 -23.590 1.00 36.41 289 GLY A C 1
ATOM 2268 O O . GLY A 1 289 ? 42.624 -3.094 -23.401 1.00 36.41 289 GLY A O 1
ATOM 2269 N N . ASP A 1 290 ? 43.739 -1.727 -24.797 1.00 43.38 290 ASP A N 1
ATOM 2270 C CA . ASP A 1 290 ? 43.690 -2.550 -25.998 1.00 43.38 290 ASP A CA 1
ATOM 2271 C C . ASP A 1 290 ? 44.672 -3.716 -25.808 1.00 43.38 290 ASP A C 1
ATOM 2273 O O . ASP A 1 290 ? 45.887 -3.534 -25.867 1.00 43.38 290 ASP A O 1
ATOM 2277 N N . SER A 1 291 ? 44.155 -4.902 -25.500 1.00 36.75 291 SER A N 1
ATOM 2278 C CA . SER A 1 291 ? 44.915 -6.143 -25.599 1.00 36.75 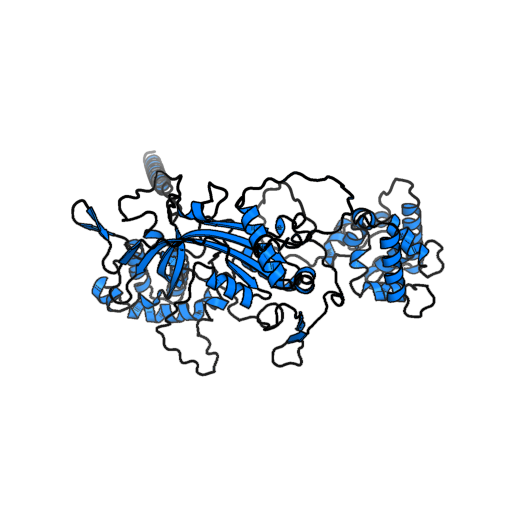291 SER A CA 1
ATOM 2279 C C . SER A 1 291 ? 44.007 -7.226 -26.162 1.00 36.75 291 SER A C 1
ATOM 2281 O O . SER A 1 291 ? 43.208 -7.847 -25.458 1.00 36.75 291 SER A O 1
ATOM 2283 N N . THR A 1 292 ? 44.126 -7.410 -27.470 1.00 45.34 292 THR A N 1
ATOM 2284 C CA . THR A 1 292 ? 43.899 -8.687 -28.132 1.00 45.34 292 THR A CA 1
ATOM 2285 C C . THR A 1 292 ? 44.788 -9.735 -27.474 1.00 45.34 292 THR A C 1
ATOM 2287 O O . THR A 1 292 ? 46.000 -9.596 -27.569 1.00 45.34 292 THR A O 1
ATOM 2290 N N . ASP A 1 293 ? 44.212 -10.753 -26.846 1.00 39.19 293 ASP A N 1
ATOM 2291 C CA . ASP A 1 293 ? 44.835 -12.073 -26.778 1.00 39.19 293 ASP A CA 1
ATOM 2292 C C . ASP A 1 293 ? 43.744 -13.142 -26.646 1.00 39.19 293 ASP A C 1
ATOM 2294 O O . ASP A 1 293 ? 42.809 -13.039 -25.847 1.00 39.19 293 ASP A O 1
ATOM 2298 N N . GLU A 1 294 ? 43.855 -14.105 -27.554 1.00 50.38 294 GLU A N 1
ATOM 2299 C CA . GLU A 1 294 ? 43.080 -15.331 -27.678 1.00 50.38 294 GLU A CA 1
ATOM 2300 C C . GLU A 1 294 ? 43.442 -16.321 -26.554 1.00 50.38 294 GLU A C 1
ATOM 2302 O O . GLU A 1 294 ? 44.543 -16.283 -26.012 1.00 50.38 294 GLU A O 1
ATOM 2307 N N . ASP A 1 295 ? 42.507 -17.236 -26.288 1.00 46.62 295 ASP A N 1
ATOM 2308 C CA . ASP A 1 295 ? 42.706 -18.558 -25.681 1.00 46.62 295 ASP A CA 1
ATOM 2309 C C . ASP A 1 295 ? 43.230 -18.645 -24.230 1.00 46.62 295 ASP A C 1
ATOM 2311 O O . ASP A 1 295 ? 44.425 -18.585 -23.976 1.00 46.62 295 ASP A O 1
ATOM 2315 N N . ASP A 1 296 ? 42.340 -18.974 -23.283 1.00 40.94 296 ASP A N 1
ATOM 2316 C CA . ASP A 1 296 ? 42.473 -20.244 -22.547 1.00 40.94 296 ASP A CA 1
ATOM 2317 C C . ASP A 1 296 ? 41.149 -20.618 -21.861 1.00 40.94 296 ASP A C 1
ATOM 2319 O O . ASP A 1 296 ? 40.545 -19.849 -21.107 1.00 40.94 296 ASP A O 1
ATOM 2323 N N . ASP A 1 297 ? 40.695 -21.822 -22.171 1.00 50.81 297 ASP A N 1
ATOM 2324 C CA . ASP A 1 297 ? 39.426 -22.427 -21.798 1.00 50.81 297 ASP A CA 1
ATOM 2325 C C . ASP A 1 297 ? 39.778 -23.561 -20.833 1.00 50.81 297 ASP A C 1
ATOM 2327 O O . ASP A 1 297 ? 40.375 -24.543 -21.264 1.00 50.81 297 ASP A O 1
ATOM 2331 N N . THR A 1 298 ? 39.524 -23.402 -19.525 1.00 46.34 298 THR A N 1
ATOM 2332 C CA . THR A 1 298 ? 39.304 -24.490 -18.538 1.00 46.34 298 THR A CA 1
ATOM 2333 C C . THR A 1 298 ? 39.321 -23.978 -17.089 1.00 46.34 298 THR A C 1
ATOM 2335 O O . THR A 1 298 ? 40.349 -23.903 -16.424 1.00 46.34 298 THR A O 1
ATOM 2338 N N . SER A 1 299 ? 38.148 -23.689 -16.528 1.00 43.31 299 SER A N 1
ATOM 2339 C CA . SER A 1 299 ? 37.770 -24.176 -15.188 1.00 43.31 299 SER A CA 1
ATOM 2340 C C . SER A 1 299 ? 36.322 -23.804 -14.885 1.00 43.31 299 SER A C 1
ATOM 2342 O O . SER A 1 299 ? 35.903 -22.649 -14.938 1.00 43.31 299 SER A O 1
ATOM 2344 N N . GLU A 1 300 ? 35.546 -24.845 -14.617 1.00 43.62 300 GLU A N 1
ATOM 2345 C CA . GLU A 1 300 ? 34.116 -24.815 -14.357 1.00 43.62 300 GLU A CA 1
ATOM 2346 C C . GLU A 1 300 ? 33.834 -24.205 -12.977 1.00 43.62 300 GLU A C 1
ATOM 2348 O O . GLU A 1 300 ? 33.841 -24.896 -11.961 1.00 43.62 300 GLU A O 1
ATOM 2353 N N . ASP A 1 301 ? 33.549 -22.905 -12.940 1.00 44.59 301 ASP A N 1
ATOM 2354 C CA . ASP A 1 301 ? 32.698 -22.320 -11.904 1.00 44.59 301 ASP A CA 1
ATOM 2355 C C . ASP A 1 301 ? 31.479 -21.683 -12.600 1.00 44.59 301 ASP A C 1
ATOM 2357 O O . ASP A 1 301 ? 31.573 -20.564 -13.128 1.00 44.59 301 ASP A O 1
ATOM 2361 N N . PRO A 1 302 ? 30.340 -22.399 -12.696 1.00 41.69 302 PRO A N 1
ATOM 2362 C CA . PRO A 1 302 ? 29.171 -21.943 -13.448 1.00 41.69 302 PRO A CA 1
ATOM 2363 C C . PRO A 1 302 ? 28.531 -20.662 -12.883 1.00 41.69 302 PRO A C 1
ATOM 2365 O O . PRO A 1 302 ? 27.673 -20.087 -13.550 1.00 41.69 302 PRO A O 1
ATOM 2368 N N . MET A 1 303 ? 28.962 -20.168 -11.712 1.00 39.00 303 MET A N 1
ATOM 2369 C CA . MET A 1 303 ? 28.533 -18.871 -11.168 1.00 39.00 303 MET A CA 1
ATOM 2370 C C . MET A 1 303 ? 29.478 -17.699 -11.477 1.00 39.00 303 MET A C 1
ATOM 2372 O O . MET A 1 303 ? 29.032 -16.555 -11.429 1.00 39.00 303 MET A O 1
ATOM 2376 N N . LYS A 1 304 ? 30.747 -17.931 -11.845 1.00 39.56 304 LYS A N 1
ATOM 2377 C CA . LYS A 1 304 ? 31.704 -16.842 -12.157 1.00 39.56 304 LYS A CA 1
ATOM 2378 C C . LYS A 1 304 ? 31.828 -16.512 -13.644 1.00 39.56 304 LYS A C 1
ATOM 2380 O O . LYS A 1 304 ? 32.304 -15.432 -13.990 1.00 39.56 304 LYS A O 1
ATOM 2385 N N . SER A 1 305 ? 31.404 -17.410 -14.531 1.00 32.50 305 SER A N 1
ATOM 2386 C CA . SER A 1 305 ? 31.563 -17.241 -15.984 1.00 32.50 305 SER A CA 1
ATOM 2387 C C . SER A 1 305 ? 30.436 -16.455 -16.656 1.00 32.50 305 SER A C 1
ATOM 2389 O O . SER A 1 305 ? 30.580 -16.021 -17.801 1.00 32.50 305 SER A O 1
ATOM 2391 N N . MET A 1 306 ? 29.350 -16.152 -15.942 1.00 36.16 306 MET A N 1
ATOM 2392 C CA . MET A 1 306 ? 28.380 -15.167 -16.402 1.00 36.16 306 MET A CA 1
ATOM 2393 C C . MET A 1 306 ? 28.912 -13.778 -16.029 1.00 36.16 306 MET A C 1
ATOM 2395 O O . MET A 1 306 ? 28.432 -13.147 -15.092 1.00 36.16 306 MET A O 1
ATOM 2399 N N . LYS A 1 307 ? 29.918 -13.283 -16.773 1.00 40.09 307 LYS A N 1
ATOM 2400 C CA . LYS A 1 307 ? 30.193 -11.837 -16.877 1.00 40.09 307 LYS A CA 1
ATOM 2401 C C . LYS A 1 307 ? 28.937 -11.207 -17.474 1.00 40.09 307 LYS A C 1
ATOM 2403 O O . LYS A 1 307 ? 28.829 -11.010 -18.686 1.00 40.09 307 LYS A O 1
ATOM 2408 N N . MET A 1 308 ? 27.931 -11.027 -16.623 1.00 42.91 308 MET A N 1
ATOM 2409 C CA . MET A 1 308 ? 26.622 -10.519 -16.968 1.00 42.91 308 MET A CA 1
ATOM 2410 C C . MET A 1 308 ? 26.879 -9.157 -17.588 1.00 42.91 308 MET A C 1
ATOM 2412 O O . MET A 1 308 ? 27.435 -8.261 -16.960 1.00 42.91 308 MET A O 1
ATOM 2416 N N . LYS A 1 309 ? 26.621 -9.069 -18.894 1.00 49.94 309 LYS A N 1
ATOM 2417 C CA . LYS A 1 309 ? 26.850 -7.876 -19.707 1.00 49.94 309 LYS A CA 1
ATOM 2418 C C . LYS A 1 309 ? 26.252 -6.699 -18.933 1.00 49.94 309 LYS A C 1
ATOM 2420 O O . LYS A 1 309 ? 25.025 -6.699 -18.790 1.00 49.94 309 LYS A O 1
ATOM 2425 N N . ARG A 1 310 ? 27.109 -5.790 -18.418 1.00 59.25 310 ARG A N 1
ATOM 2426 C CA . ARG A 1 310 ? 26.742 -4.676 -17.517 1.00 59.25 310 ARG A CA 1
ATOM 2427 C C . ARG A 1 310 ? 25.365 -4.152 -17.884 1.00 59.25 310 ARG A C 1
ATOM 2429 O O . ARG A 1 310 ? 25.080 -3.957 -19.076 1.00 59.25 310 ARG A O 1
ATOM 2436 N N . CYS A 1 311 ? 24.520 -3.964 -16.878 1.00 66.06 311 CYS A N 1
ATOM 2437 C CA . CYS A 1 311 ? 23.229 -3.337 -17.067 1.00 66.06 311 CYS A CA 1
ATOM 2438 C C . CYS A 1 311 ? 23.420 -2.032 -17.846 1.00 66.06 311 CYS A C 1
ATOM 2440 O O . CYS A 1 311 ? 24.107 -1.128 -17.377 1.00 66.06 311 CYS A O 1
ATOM 2442 N N . PRO A 1 312 ? 22.943 -1.985 -19.097 1.00 51.94 312 PRO A N 1
ATOM 2443 C CA . PRO A 1 312 ? 23.352 -0.952 -20.026 1.00 51.94 312 PRO A CA 1
ATOM 2444 C C . PRO A 1 312 ? 22.744 0.367 -19.560 1.00 51.94 312 PRO A C 1
ATOM 2446 O O . PRO A 1 312 ? 21.548 0.413 -19.278 1.00 51.94 312 PRO A O 1
ATOM 2449 N N . ASP A 1 313 ? 23.579 1.400 -19.467 1.00 55.56 313 ASP A N 1
ATOM 2450 C CA . ASP A 1 313 ? 23.204 2.789 -19.171 1.00 55.56 313 ASP A CA 1
ATOM 2451 C C . ASP A 1 313 ? 22.452 3.018 -17.848 1.00 55.56 313 ASP A C 1
ATOM 2453 O O . ASP A 1 313 ? 21.854 4.070 -17.650 1.00 55.56 313 ASP A O 1
ATOM 2457 N N . ILE A 1 314 ? 22.507 2.068 -16.910 1.00 53.12 314 ILE A N 1
ATOM 2458 C CA . ILE A 1 314 ? 21.934 2.241 -15.568 1.00 53.12 314 ILE A CA 1
ATOM 2459 C C . ILE A 1 314 ? 22.728 3.230 -14.726 1.00 53.12 314 ILE A C 1
ATOM 2461 O O . ILE A 1 314 ? 22.138 3.951 -13.931 1.00 53.12 314 ILE A O 1
ATOM 2465 N N . ASP A 1 315 ? 24.035 3.335 -14.956 1.00 50.31 315 ASP A N 1
ATOM 2466 C CA . ASP A 1 315 ? 24.852 4.365 -14.313 1.00 50.31 315 ASP A CA 1
ATOM 2467 C C . ASP A 1 315 ? 24.436 5.790 -14.766 1.00 50.31 315 ASP A C 1
ATOM 2469 O O . ASP A 1 315 ? 24.784 6.764 -14.109 1.00 50.31 315 ASP A O 1
ATOM 2473 N N . ASN A 1 316 ? 23.623 5.901 -15.834 1.00 53.66 316 ASN A N 1
ATOM 2474 C CA . ASN A 1 316 ? 22.976 7.128 -16.316 1.00 53.66 316 ASN A CA 1
ATOM 2475 C C . ASN A 1 316 ? 21.441 7.103 -16.171 1.00 53.66 316 ASN A C 1
ATOM 2477 O O . ASN A 1 316 ? 20.761 7.949 -16.757 1.00 53.66 316 ASN A O 1
ATOM 2481 N N . LEU A 1 317 ? 20.857 6.137 -15.445 1.00 62.16 317 LEU A N 1
ATOM 2482 C CA . LEU A 1 317 ? 19.458 6.272 -15.048 1.00 62.16 317 LEU A CA 1
ATOM 2483 C C . LEU A 1 317 ? 19.388 7.506 -14.156 1.00 62.16 317 LEU A C 1
ATOM 2485 O O . LEU A 1 317 ? 19.969 7.510 -13.072 1.00 62.16 317 LEU A O 1
ATOM 2489 N N . ASP A 1 318 ? 18.689 8.542 -14.625 1.00 62.44 318 ASP A N 1
ATOM 2490 C CA . ASP A 1 318 ? 18.384 9.707 -13.803 1.00 62.44 318 ASP A CA 1
ATOM 2491 C C . ASP A 1 318 ? 17.909 9.216 -12.433 1.00 62.44 318 ASP A C 1
ATOM 2493 O O . ASP A 1 318 ? 17.034 8.346 -12.360 1.00 62.44 318 ASP A O 1
ATOM 2497 N N . GLN A 1 319 ? 18.491 9.752 -11.354 1.00 63.03 319 GLN A N 1
ATOM 2498 C CA . GLN A 1 319 ? 18.154 9.362 -9.977 1.00 63.03 319 GLN A CA 1
ATOM 2499 C C . GLN A 1 319 ? 16.636 9.424 -9.727 1.00 63.03 319 GLN A C 1
ATOM 2501 O O . GLN A 1 319 ? 16.095 8.635 -8.960 1.00 63.03 319 GLN A O 1
ATOM 2506 N N . ASP A 1 320 ? 15.936 10.274 -10.477 1.00 74.69 320 ASP A N 1
ATOM 2507 C CA . ASP A 1 320 ? 14.485 10.452 -10.475 1.00 74.69 320 ASP A CA 1
ATOM 2508 C C . ASP A 1 320 ? 13.691 9.206 -10.946 1.00 74.69 320 ASP A C 1
ATOM 2510 O O . ASP A 1 320 ? 12.471 9.145 -10.781 1.00 74.69 320 ASP A O 1
ATOM 2514 N N . ARG A 1 321 ? 14.351 8.194 -11.533 1.00 85.44 321 ARG A N 1
ATOM 2515 C CA . ARG A 1 321 ? 13.749 6.932 -12.018 1.00 85.44 321 ARG A CA 1
ATOM 2516 C C . ARG A 1 321 ? 13.972 5.743 -11.080 1.00 85.44 321 ARG A C 1
ATOM 2518 O O . ARG A 1 321 ? 13.537 4.634 -11.412 1.00 85.44 321 ARG A O 1
ATOM 2525 N N . VAL A 1 322 ? 14.641 5.954 -9.946 1.00 87.88 322 VAL A N 1
ATOM 2526 C CA . VAL A 1 322 ? 14.880 4.937 -8.916 1.00 87.88 322 VAL A CA 1
ATOM 2527 C C . VAL A 1 322 ? 14.359 5.452 -7.578 1.00 87.88 322 VAL A C 1
ATOM 2529 O O . VAL A 1 322 ? 14.824 6.460 -7.059 1.00 87.88 322 VAL A O 1
ATOM 2532 N N . LEU A 1 323 ? 13.398 4.740 -6.996 1.00 87.88 323 LEU A N 1
ATOM 2533 C CA . LEU A 1 323 ? 12.856 5.047 -5.675 1.00 87.88 323 LEU A CA 1
ATOM 2534 C C . LEU A 1 323 ? 13.280 3.966 -4.691 1.00 87.88 323 LEU A C 1
ATOM 2536 O O . LEU A 1 323 ? 12.877 2.815 -4.837 1.00 87.88 323 LEU A O 1
ATOM 2540 N N . SER A 1 324 ? 14.049 4.339 -3.674 1.00 88.12 324 SER A N 1
ATOM 2541 C CA . SER A 1 324 ? 14.516 3.413 -2.641 1.00 88.12 324 SER A CA 1
ATOM 2542 C C . SER A 1 324 ? 13.865 3.741 -1.302 1.00 88.12 324 SER A C 1
ATOM 2544 O O . SER A 1 324 ? 13.807 4.897 -0.887 1.00 88.12 324 SER A O 1
ATOM 2546 N N . THR A 1 325 ? 13.327 2.726 -0.632 1.00 87.44 325 THR A N 1
ATOM 2547 C CA . THR A 1 325 ? 12.595 2.843 0.635 1.00 87.44 325 THR A CA 1
ATOM 2548 C C . THR A 1 325 ? 13.119 1.820 1.632 1.00 87.44 325 THR A C 1
ATOM 2550 O O . THR A 1 325 ? 13.362 0.664 1.283 1.00 87.44 325 THR A O 1
ATOM 2553 N N . THR A 1 326 ? 13.264 2.247 2.884 1.00 87.69 326 THR A N 1
ATOM 2554 C CA . THR A 1 326 ? 13.632 1.380 4.004 1.00 87.69 326 THR A CA 1
ATOM 2555 C C . THR A 1 326 ? 12.603 1.515 5.114 1.00 87.69 326 THR A C 1
ATOM 2557 O O . THR A 1 326 ? 12.286 2.626 5.533 1.00 87.69 326 THR A O 1
ATOM 2560 N N . PHE A 1 327 ? 12.136 0.379 5.613 1.00 85.62 327 PHE A N 1
ATOM 2561 C CA . PHE A 1 327 ? 11.230 0.253 6.746 1.00 85.62 327 PHE A CA 1
ATOM 2562 C C . PHE A 1 327 ? 11.987 -0.338 7.941 1.00 85.62 327 PHE A C 1
ATOM 2564 O O . PHE A 1 327 ? 12.660 -1.359 7.794 1.00 85.62 327 PHE A O 1
ATOM 2571 N N . SER A 1 328 ? 11.840 0.285 9.115 1.00 84.50 328 SER A N 1
ATOM 2572 C CA . SER A 1 328 ? 12.526 -0.040 10.379 1.00 84.50 328 SER A CA 1
ATOM 2573 C C . SER A 1 328 ? 14.052 0.152 10.366 1.00 84.50 328 SER A C 1
ATOM 2575 O O . SER A 1 328 ? 14.532 1.128 10.943 1.00 84.50 328 SER A O 1
ATOM 2577 N N . ALA A 1 329 ? 14.813 -0.729 9.708 1.00 85.75 329 ALA A N 1
ATOM 2578 C CA . ALA A 1 329 ? 16.270 -0.806 9.841 1.00 85.75 329 ALA A CA 1
ATOM 2579 C C . ALA A 1 329 ? 16.979 -0.820 8.480 1.00 85.75 329 ALA A C 1
ATOM 2581 O O . ALA A 1 329 ? 16.591 -1.554 7.568 1.00 85.75 329 ALA A O 1
ATOM 2582 N N . LYS A 1 330 ? 18.047 -0.023 8.358 1.00 87.62 330 LYS A N 1
ATOM 2583 C CA . LYS A 1 330 ? 18.961 -0.035 7.206 1.00 87.62 330 LYS A CA 1
ATOM 2584 C C . LYS A 1 330 ? 20.108 -1.020 7.458 1.00 87.62 330 LYS A C 1
ATOM 2586 O O . LYS A 1 330 ? 20.543 -1.111 8.601 1.00 87.62 330 LYS A O 1
ATOM 2591 N N . PRO A 1 331 ? 20.644 -1.680 6.417 1.00 87.94 331 PRO A N 1
ATOM 2592 C CA . PRO A 1 331 ? 21.877 -2.449 6.543 1.00 87.94 331 PRO A CA 1
ATOM 2593 C C . PRO A 1 331 ? 23.022 -1.578 7.071 1.00 87.94 331 PRO A C 1
ATOM 2595 O O . PRO A 1 331 ? 23.213 -0.452 6.612 1.00 87.94 331 PRO A O 1
ATOM 2598 N N . GLU A 1 332 ? 23.768 -2.099 8.043 1.00 86.62 332 GLU A N 1
ATOM 2599 C CA . GLU A 1 332 ? 24.998 -1.488 8.579 1.00 86.62 332 GLU A CA 1
ATOM 2600 C C . GLU A 1 332 ? 26.232 -2.047 7.871 1.00 86.62 332 GLU A C 1
ATOM 2602 O O . GLU A 1 332 ? 27.259 -1.380 7.786 1.00 86.62 332 GLU A O 1
ATOM 2607 N N . GLU A 1 333 ? 26.113 -3.269 7.354 1.00 85.25 333 GLU A N 1
ATOM 2608 C CA . GLU A 1 333 ? 27.144 -3.962 6.602 1.00 85.25 333 GLU A CA 1
ATOM 2609 C C . GLU A 1 333 ? 26.713 -4.158 5.148 1.00 85.25 333 GLU A C 1
ATOM 2611 O O . GLU A 1 333 ? 25.528 -4.155 4.819 1.00 85.25 333 GLU A O 1
ATOM 2616 N N . GLU A 1 334 ? 27.693 -4.398 4.281 1.00 85.75 334 GLU A N 1
ATOM 2617 C CA . GLU A 1 334 ? 27.507 -4.588 2.839 1.00 85.75 334 GLU A CA 1
ATOM 2618 C C . GLU A 1 334 ? 26.944 -5.980 2.480 1.00 85.75 334 GLU A C 1
ATOM 2620 O O . GLU A 1 334 ? 26.980 -6.387 1.322 1.00 85.75 334 GLU A O 1
ATOM 2625 N N . ASP A 1 335 ? 26.433 -6.738 3.451 1.00 86.38 335 ASP A N 1
ATOM 2626 C CA . ASP A 1 335 ? 25.885 -8.081 3.255 1.00 86.38 335 ASP A CA 1
ATOM 2627 C C . ASP A 1 335 ? 24.440 -8.144 3.754 1.00 86.38 335 ASP A C 1
ATOM 2629 O O . ASP A 1 335 ? 24.149 -7.940 4.936 1.00 86.38 335 ASP A O 1
ATOM 2633 N N . LEU A 1 336 ? 23.526 -8.469 2.837 1.00 88.12 336 LEU A N 1
ATOM 2634 C CA . LEU A 1 336 ? 22.104 -8.612 3.134 1.00 88.12 336 LEU A CA 1
ATOM 2635 C C . LEU A 1 336 ? 21.843 -9.740 4.149 1.00 88.12 336 LEU A C 1
ATOM 2637 O O . LEU A 1 336 ? 20.912 -9.645 4.946 1.00 88.12 336 LEU A O 1
ATOM 2641 N N . SER A 1 337 ? 22.694 -10.767 4.186 1.00 87.94 337 SER A N 1
ATOM 2642 C CA . SER A 1 337 ? 22.593 -11.859 5.164 1.00 87.94 337 SER A CA 1
ATOM 2643 C C . SER A 1 337 ? 22.821 -11.353 6.591 1.00 87.94 337 SER A C 1
ATOM 2645 O O . SER A 1 337 ? 22.128 -11.770 7.516 1.00 87.94 337 SER A O 1
ATOM 2647 N N . LYS A 1 338 ? 23.743 -10.397 6.761 1.00 89.12 338 LYS A N 1
ATOM 2648 C CA . LYS A 1 338 ? 24.057 -9.789 8.061 1.00 89.12 338 LYS A CA 1
ATOM 2649 C C . LYS A 1 338 ? 23.035 -8.748 8.492 1.00 89.12 338 LYS A C 1
ATOM 2651 O O . LYS A 1 338 ? 22.819 -8.575 9.687 1.00 89.12 338 LYS A O 1
ATOM 2656 N N . TRP A 1 339 ? 22.350 -8.101 7.545 1.00 89.38 339 TRP A N 1
ATOM 2657 C CA . TRP A 1 339 ? 21.216 -7.225 7.858 1.00 89.38 339 TRP A CA 1
ATOM 2658 C C . TRP A 1 339 ? 20.150 -7.955 8.690 1.00 89.38 339 TRP A C 1
ATOM 2660 O O . TRP A 1 339 ? 19.625 -7.389 9.645 1.00 89.38 339 TRP A O 1
ATOM 2670 N N . GLY A 1 340 ? 19.901 -9.241 8.416 1.00 87.12 340 GLY A N 1
ATOM 2671 C CA . GLY A 1 340 ? 18.970 -10.047 9.212 1.00 87.12 340 GLY A CA 1
ATOM 2672 C C . GLY A 1 340 ? 19.462 -10.444 10.612 1.00 87.12 340 GLY A C 1
ATOM 2673 O O . GLY A 1 340 ? 18.687 -10.952 11.428 1.00 87.12 340 GLY A O 1
ATOM 2674 N N . GLU A 1 341 ? 20.741 -10.236 10.920 1.00 90.44 341 GLU A N 1
ATOM 2675 C CA . GLU A 1 341 ? 21.334 -10.509 12.235 1.00 90.44 341 GLU A CA 1
ATOM 2676 C C . GLU A 1 341 ? 21.288 -9.295 13.171 1.00 90.44 341 GLU A C 1
ATOM 2678 O O . GLU A 1 341 ? 21.483 -9.458 14.375 1.00 90.44 341 GLU A O 1
ATOM 2683 N N . GLN A 1 342 ? 20.975 -8.112 12.639 1.00 90.75 342 GLN A N 1
ATOM 2684 C CA . GLN A 1 342 ? 20.882 -6.866 13.395 1.00 90.75 342 GLN A CA 1
ATOM 2685 C C . GLN A 1 342 ? 19.752 -6.879 14.426 1.00 90.75 342 GLN A C 1
ATOM 2687 O O . GLN A 1 342 ? 18.752 -7.590 14.287 1.00 90.75 342 GLN A O 1
ATOM 2692 N N . ASP A 1 343 ? 19.892 -6.024 15.440 1.00 89.56 343 ASP A N 1
ATOM 2693 C CA . ASP A 1 343 ? 18.822 -5.745 16.392 1.00 89.56 343 ASP A CA 1
ATOM 2694 C C . ASP A 1 343 ? 17.758 -4.846 15.741 1.00 89.56 343 ASP A C 1
ATOM 2696 O O . ASP A 1 343 ? 17.818 -3.615 15.756 1.00 89.56 343 ASP A O 1
ATOM 2700 N N . ILE A 1 344 ? 16.803 -5.488 15.070 1.00 89.00 344 ILE A N 1
ATOM 2701 C CA . ILE A 1 344 ? 15.723 -4.820 14.347 1.00 89.00 344 ILE A CA 1
ATOM 2702 C C . ILE A 1 344 ? 14.596 -4.504 15.328 1.00 89.00 344 ILE A C 1
ATOM 2704 O O . ILE A 1 344 ? 13.919 -5.421 15.790 1.00 89.00 344 ILE A O 1
ATOM 2708 N N . LYS A 1 345 ? 14.300 -3.213 15.547 1.00 89.06 345 LYS A N 1
ATOM 2709 C CA . LYS A 1 345 ? 13.039 -2.778 16.178 1.00 89.06 345 LYS A CA 1
ATOM 2710 C C . LYS A 1 345 ? 11.897 -2.962 15.183 1.00 89.06 345 LYS A C 1
ATOM 2712 O O . LYS A 1 345 ? 11.734 -2.125 14.287 1.00 89.06 345 LYS A O 1
ATOM 2717 N N . PRO A 1 346 ? 11.129 -4.056 15.259 1.00 90.19 346 PRO A N 1
ATOM 2718 C CA . PRO A 1 346 ? 10.336 -4.461 14.122 1.00 90.19 346 PRO A CA 1
ATOM 2719 C C . PRO A 1 346 ? 9.133 -3.538 13.970 1.00 90.19 346 PRO A C 1
ATOM 2721 O O . PRO A 1 346 ? 8.524 -3.117 14.951 1.00 90.19 346 PRO A O 1
ATOM 2724 N N . ILE A 1 347 ? 8.790 -3.212 12.730 1.00 89.69 347 ILE A N 1
ATOM 2725 C CA . ILE A 1 347 ? 7.513 -2.582 12.395 1.00 89.69 347 ILE A CA 1
ATOM 2726 C C . ILE A 1 347 ? 6.752 -3.523 11.466 1.00 89.69 347 ILE A C 1
ATOM 2728 O O . ILE A 1 347 ? 7.363 -4.380 10.829 1.00 89.69 347 ILE A O 1
ATOM 2732 N N . PRO A 1 348 ? 5.430 -3.419 11.365 1.00 89.69 348 PRO A N 1
ATOM 2733 C CA . PRO A 1 348 ? 4.687 -4.212 10.430 1.00 89.69 348 PRO A CA 1
ATOM 2734 C C . PRO A 1 348 ? 5.113 -3.894 8.996 1.00 89.69 348 PRO A C 1
ATOM 2736 O O . PRO A 1 348 ? 4.998 -2.768 8.507 1.00 89.69 348 PRO A O 1
ATOM 2739 N N . ILE A 1 349 ? 5.587 -4.927 8.323 1.00 87.88 349 ILE A N 1
ATOM 2740 C CA . ILE A 1 349 ? 5.958 -4.912 6.906 1.00 87.88 349 ILE A CA 1
ATOM 2741 C C . ILE A 1 349 ? 4.984 -5.756 6.078 1.00 87.88 349 ILE A C 1
ATOM 2743 O O . ILE A 1 349 ? 4.982 -5.677 4.852 1.00 87.88 349 ILE A O 1
ATOM 2747 N N . LYS A 1 350 ? 4.141 -6.545 6.762 1.00 88.19 350 LYS A N 1
ATOM 2748 C CA . LYS A 1 350 ? 3.001 -7.278 6.216 1.00 88.19 350 LYS A CA 1
ATOM 2749 C C . LYS A 1 350 ? 1.855 -7.359 7.209 1.00 88.19 350 LYS A C 1
ATOM 2751 O O . LYS A 1 350 ? 2.074 -7.366 8.405 1.00 88.19 350 LYS A O 1
ATOM 2756 N N . PHE A 1 351 ? 0.642 -7.407 6.701 1.00 86.38 351 PHE A N 1
ATOM 2757 C CA . PHE A 1 351 ? -0.642 -7.392 7.382 1.00 86.38 351 PHE A CA 1
ATOM 2758 C C . PHE A 1 351 ? -1.607 -8.271 6.599 1.00 86.38 351 PHE A C 1
ATOM 2760 O O . PHE A 1 351 ? -1.517 -8.374 5.381 1.00 86.38 351 PHE A O 1
ATOM 2767 N N . GLU A 1 352 ? -2.586 -8.835 7.274 1.00 87.81 352 GLU A N 1
ATOM 2768 C CA . GLU A 1 352 ? -3.822 -9.317 6.675 1.00 87.81 352 GLU A CA 1
ATOM 2769 C C . GLU A 1 352 ? -4.938 -8.426 7.214 1.00 87.81 352 GLU A C 1
ATOM 2771 O O . GLU A 1 352 ? -4.914 -8.016 8.379 1.00 87.81 352 GLU A O 1
ATOM 2776 N N . LEU A 1 353 ? -5.873 -8.055 6.344 1.00 87.19 353 LEU A N 1
ATOM 2777 C CA . LEU A 1 353 ? -6.895 -7.066 6.655 1.00 87.19 353 LEU A CA 1
ATOM 2778 C C . LEU A 1 353 ? -8.270 -7.720 6.688 1.00 87.19 353 LEU A C 1
ATOM 2780 O O . LEU A 1 353 ? -8.669 -8.385 5.734 1.00 87.19 353 LEU A O 1
ATOM 2784 N N . THR A 1 354 ? -9.024 -7.446 7.748 1.00 88.19 354 THR A N 1
ATOM 2785 C CA . THR A 1 354 ? -10.421 -7.875 7.882 1.00 88.19 354 THR A CA 1
ATOM 2786 C C . THR A 1 354 ? -11.337 -6.645 7.921 1.00 88.19 354 THR A C 1
ATOM 2788 O O . THR A 1 354 ? -10.969 -5.637 8.535 1.00 88.19 354 THR A O 1
ATOM 2791 N N . PRO A 1 355 ? -12.516 -6.661 7.265 1.00 89.75 355 PRO A N 1
ATOM 2792 C CA . PRO A 1 355 ? -13.452 -5.540 7.308 1.00 89.75 355 PRO A CA 1
ATOM 2793 C C . PRO A 1 355 ? -13.800 -5.137 8.742 1.00 89.75 355 PRO A C 1
ATOM 2795 O O . PRO A 1 355 ? -14.152 -5.976 9.569 1.00 89.75 355 PRO A O 1
ATOM 2798 N N . ILE A 1 356 ? -13.751 -3.836 9.043 1.00 94.31 356 ILE A N 1
ATOM 2799 C CA . ILE A 1 356 ? -13.979 -3.344 10.413 1.00 94.31 356 ILE A CA 1
ATOM 2800 C C . ILE A 1 356 ? -15.403 -3.602 10.914 1.00 94.31 356 ILE A C 1
ATOM 2802 O O . ILE A 1 356 ? -15.625 -3.739 12.113 1.00 94.31 356 ILE A O 1
ATOM 2806 N N . VAL A 1 357 ? -16.356 -3.739 9.991 1.00 94.12 357 VAL A N 1
ATOM 2807 C CA . VAL A 1 357 ? -17.747 -4.101 10.294 1.00 94.12 357 VAL A CA 1
ATOM 2808 C C . VAL A 1 357 ? -17.880 -5.510 10.878 1.00 94.12 357 VAL A C 1
ATOM 2810 O O . VAL A 1 357 ? -18.839 -5.760 11.599 1.00 94.12 357 VAL A O 1
ATOM 2813 N N . ASN A 1 358 ? -16.901 -6.400 10.668 1.00 91.81 358 ASN A N 1
ATOM 2814 C CA . ASN A 1 358 ? -16.898 -7.736 11.275 1.00 91.81 358 ASN A CA 1
ATOM 2815 C C . ASN A 1 358 ? -16.710 -7.678 12.798 1.00 91.81 358 ASN A C 1
ATOM 2817 O O . ASN A 1 358 ? -16.992 -8.652 13.488 1.00 91.81 358 ASN A O 1
ATOM 2821 N N . LEU A 1 359 ? -16.267 -6.539 13.341 1.00 95.56 359 LEU A N 1
ATOM 2822 C CA . LEU A 1 359 ? -16.205 -6.327 14.785 1.00 95.56 359 LEU A CA 1
ATOM 2823 C C . LEU A 1 359 ? -17.573 -5.978 15.383 1.00 95.56 359 LEU A C 1
ATOM 2825 O O . LEU A 1 359 ? -17.720 -6.050 16.599 1.00 95.56 359 LEU A O 1
ATOM 2829 N N . PHE A 1 360 ? -18.569 -5.608 14.569 1.00 95.88 360 PHE A N 1
ATOM 2830 C CA . PHE A 1 360 ? -19.868 -5.108 15.033 1.00 95.88 360 PHE A CA 1
ATOM 2831 C C . PHE A 1 360 ? -20.846 -6.269 15.250 1.00 95.88 360 PHE A C 1
ATOM 2833 O O . PHE A 1 360 ? -21.943 -6.298 14.700 1.00 95.88 360 PHE A O 1
ATOM 2840 N N . THR A 1 361 ? -20.429 -7.261 16.031 1.00 95.38 361 THR A N 1
ATOM 2841 C CA . THR A 1 361 ? -21.259 -8.420 16.374 1.00 95.38 361 THR A CA 1
ATOM 2842 C C . THR A 1 361 ? -21.974 -8.197 17.698 1.00 95.38 361 THR A C 1
ATOM 2844 O O . THR A 1 361 ? -21.523 -7.419 18.541 1.00 95.38 361 THR A O 1
ATOM 2847 N N . LYS A 1 362 ? -23.060 -8.944 17.914 1.00 96.81 362 LYS A N 1
ATOM 2848 C CA . LYS A 1 362 ? -23.774 -8.954 19.193 1.00 96.81 362 LYS A CA 1
ATOM 2849 C C . LYS A 1 362 ? -22.852 -9.296 20.369 1.00 96.81 362 LYS A C 1
ATOM 2851 O O . LYS A 1 362 ? -22.883 -8.627 21.393 1.00 96.81 362 LYS A O 1
ATOM 2856 N N . GLU A 1 363 ? -21.999 -10.303 20.202 1.00 96.31 363 GLU A N 1
ATOM 2857 C CA . GLU A 1 363 ? -21.055 -10.722 21.242 1.00 96.31 363 GLU A CA 1
ATOM 2858 C C . GLU A 1 363 ? -20.066 -9.600 21.595 1.00 96.31 363 GLU A C 1
ATOM 2860 O O . GLU A 1 363 ? -19.819 -9.323 22.767 1.00 96.31 363 GLU A O 1
ATOM 2865 N N . ASN A 1 364 ? -19.529 -8.909 20.586 1.00 95.88 364 ASN A N 1
ATOM 2866 C CA . ASN A 1 364 ? -18.523 -7.872 20.797 1.00 95.88 364 ASN A CA 1
ATOM 2867 C C . ASN A 1 364 ? -19.088 -6.552 21.318 1.00 95.88 364 ASN A C 1
ATOM 2869 O O . ASN A 1 364 ? -18.386 -5.854 22.049 1.00 95.88 364 ASN A O 1
ATOM 2873 N N . LEU A 1 365 ? -20.312 -6.185 20.937 1.00 96.94 365 LEU A N 1
ATOM 2874 C CA . LEU A 1 365 ? -20.898 -4.882 21.256 1.00 96.94 365 LEU A CA 1
ATOM 2875 C C . LEU A 1 365 ? -22.005 -5.003 22.307 1.00 96.94 365 LEU A C 1
ATOM 2877 O O . LEU A 1 365 ? -21.869 -4.433 23.391 1.00 96.94 365 LEU A O 1
ATOM 2881 N N . ASP A 1 366 ? -23.070 -5.751 22.026 1.00 97.25 366 ASP A N 1
ATOM 2882 C CA . ASP A 1 366 ? -24.242 -5.830 22.903 1.00 97.25 366 ASP A CA 1
ATOM 2883 C C . ASP A 1 366 ? -23.886 -6.507 24.229 1.00 97.25 366 ASP A C 1
ATOM 2885 O O . ASP A 1 366 ? -24.108 -5.936 25.298 1.00 97.25 366 ASP A O 1
ATOM 2889 N N . ASP A 1 367 ? -23.280 -7.693 24.160 1.00 97.06 367 ASP A N 1
ATOM 2890 C CA . ASP A 1 367 ? -23.033 -8.526 25.337 1.00 97.06 367 ASP A CA 1
ATOM 2891 C C . ASP A 1 367 ? -21.829 -8.011 26.155 1.00 97.06 367 ASP A C 1
ATOM 2893 O O . ASP A 1 367 ? -21.869 -8.004 27.387 1.00 97.06 367 ASP A O 1
ATOM 2897 N N . ARG A 1 368 ? -20.762 -7.543 25.485 1.00 95.81 368 ARG A N 1
ATOM 2898 C CA . ARG A 1 368 ? -19.516 -7.088 26.138 1.00 95.81 368 ARG A CA 1
ATOM 2899 C C . ARG A 1 368 ? -19.494 -5.608 26.517 1.00 95.81 368 ARG A C 1
ATOM 2901 O O . ARG A 1 368 ? -18.886 -5.262 27.529 1.00 95.81 368 ARG A O 1
ATOM 2908 N N . LEU A 1 369 ? -20.096 -4.726 25.716 1.00 96.69 369 LEU A N 1
ATOM 2909 C CA . LEU A 1 369 ? -19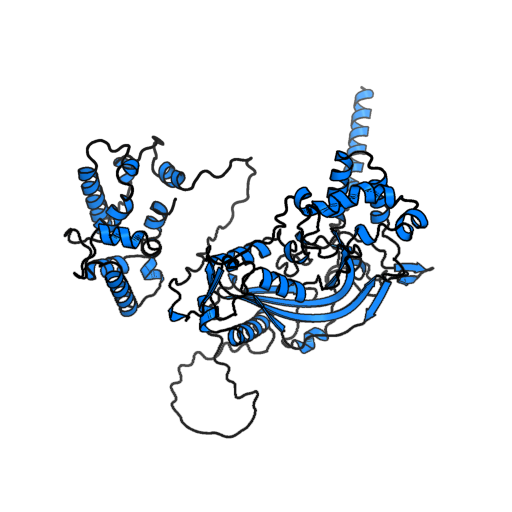.979 -3.267 25.886 1.00 96.69 369 LEU A CA 1
ATOM 2910 C C . LEU A 1 369 ? -21.310 -2.579 26.191 1.00 96.69 369 LEU A C 1
ATOM 2912 O O . LEU A 1 369 ? -21.301 -1.381 26.489 1.00 96.69 369 LEU A O 1
ATOM 2916 N N . ASN A 1 370 ? -22.430 -3.309 26.116 1.00 97.88 370 ASN A N 1
ATOM 2917 C CA . ASN A 1 370 ? -23.779 -2.754 26.190 1.00 97.88 370 ASN A CA 1
ATOM 2918 C C . ASN A 1 370 ? -23.981 -1.623 25.160 1.00 97.88 370 ASN A C 1
ATOM 2920 O O . ASN A 1 370 ? -24.428 -0.525 25.501 1.00 97.88 370 ASN A O 1
ATOM 2924 N N .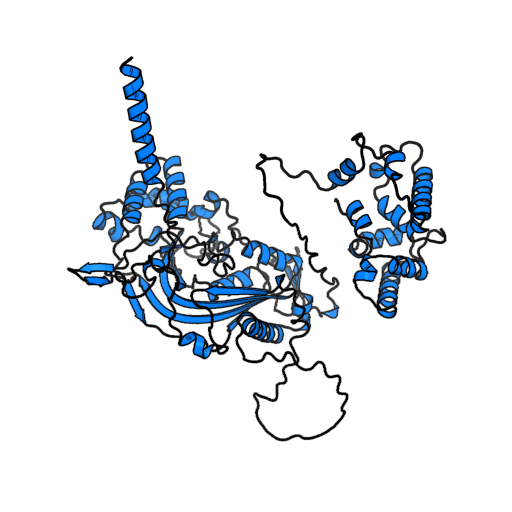 VAL A 1 371 ? -23.584 -1.895 23.914 1.00 97.69 371 VAL A N 1
ATOM 2925 C CA . VAL A 1 371 ? -23.798 -1.048 22.730 1.00 97.69 371 VAL A CA 1
ATOM 2926 C C . VAL A 1 371 ? -24.551 -1.885 21.698 1.00 97.69 371 VAL A C 1
ATOM 2928 O O . VAL A 1 371 ? -24.119 -2.988 21.395 1.00 97.69 371 VAL A O 1
ATOM 2931 N N . SER A 1 372 ? -25.656 -1.400 21.143 1.00 98.12 372 SER A N 1
ATOM 2932 C CA . SER A 1 372 ? -26.450 -2.141 20.159 1.00 98.12 372 SER A CA 1
ATOM 2933 C C . SER A 1 372 ? -25.731 -2.221 18.809 1.00 98.12 372 SER A C 1
ATOM 2935 O O . SER A 1 372 ? -25.660 -1.241 18.057 1.00 98.12 372 SER A O 1
ATOM 2937 N N . SER A 1 373 ? -25.210 -3.406 18.470 1.00 97.38 373 SER A N 1
ATOM 2938 C CA . SER A 1 373 ? -24.617 -3.670 17.150 1.00 97.38 373 SER A CA 1
ATOM 2939 C C . SER A 1 373 ? -25.627 -3.461 16.023 1.00 97.38 373 SER A C 1
ATOM 2941 O O . SER A 1 373 ? -25.290 -2.863 15.001 1.00 97.38 373 SER A O 1
ATOM 2943 N N . SER A 1 374 ? -26.873 -3.898 16.230 1.00 97.25 374 SER A N 1
ATOM 2944 C CA . SER A 1 374 ? -27.955 -3.765 15.248 1.00 97.25 374 SER A CA 1
ATOM 2945 C C . SER A 1 374 ? -28.275 -2.303 14.919 1.00 97.25 374 SER A C 1
ATOM 2947 O O . SER A 1 374 ? -28.312 -1.939 13.746 1.00 97.25 374 SER A O 1
ATOM 2949 N N . GLU A 1 375 ? -28.386 -1.436 15.932 1.00 97.62 375 GLU A N 1
ATOM 2950 C CA . GLU A 1 375 ? -28.667 -0.009 15.721 1.00 97.62 375 GLU A CA 1
ATOM 2951 C C . GLU A 1 375 ? -27.545 0.699 14.956 1.00 97.62 375 GLU A C 1
ATOM 2953 O O . GLU A 1 375 ? -27.816 1.589 14.149 1.00 97.62 375 GLU A O 1
ATOM 2958 N N . ILE A 1 376 ? -26.283 0.316 15.182 1.00 97.94 376 ILE A N 1
ATOM 2959 C CA . ILE A 1 376 ? -25.152 0.854 14.417 1.00 97.94 376 ILE A CA 1
ATOM 2960 C C . ILE A 1 376 ? -25.191 0.329 12.979 1.00 97.94 376 ILE A C 1
ATOM 2962 O O . ILE A 1 376 ? -25.099 1.117 12.034 1.00 97.94 376 ILE A O 1
ATOM 2966 N N . LEU A 1 377 ? -25.316 -0.988 12.795 1.00 96.06 377 LEU A N 1
ATOM 2967 C CA . LEU A 1 377 ? -25.229 -1.628 11.480 1.00 96.06 377 LEU A CA 1
ATOM 2968 C C . LEU A 1 377 ? -26.330 -1.174 10.517 1.00 96.06 377 LEU A C 1
ATOM 2970 O O . LEU A 1 377 ? -26.027 -0.979 9.336 1.00 96.06 377 LEU A O 1
ATOM 2974 N N . ASP A 1 378 ? -27.546 -0.928 11.012 1.00 96.56 378 ASP A N 1
ATOM 2975 C CA . ASP A 1 378 ? -28.704 -0.506 10.211 1.00 96.56 378 ASP A CA 1
ATOM 2976 C C . ASP A 1 378 ? -28.415 0.714 9.320 1.00 96.56 378 ASP A C 1
ATOM 2978 O O . ASP A 1 378 ? -28.892 0.795 8.184 1.00 96.56 378 ASP A O 1
ATOM 2982 N N . TRP A 1 379 ? -27.605 1.662 9.800 1.00 97.19 379 TRP A N 1
ATOM 2983 C CA . TRP A 1 379 ? -27.219 2.849 9.029 1.00 97.19 379 TRP A CA 1
ATOM 2984 C C . TRP A 1 379 ? -25.748 2.847 8.606 1.00 97.19 379 TRP A C 1
ATOM 2986 O O . TRP A 1 379 ? -25.410 3.443 7.578 1.00 97.19 379 TRP A O 1
ATOM 2996 N N . PHE A 1 380 ? -24.861 2.190 9.358 1.00 96.19 380 PHE A N 1
ATOM 2997 C CA . PHE A 1 380 ? -23.430 2.183 9.063 1.00 96.19 380 PHE A CA 1
ATOM 2998 C C . PHE A 1 380 ? -23.119 1.335 7.829 1.00 96.19 380 PHE A C 1
ATOM 3000 O O . PHE A 1 380 ? -22.354 1.777 6.971 1.00 96.19 380 PHE A O 1
ATOM 3007 N N . LEU A 1 381 ? -23.729 0.152 7.693 1.00 92.81 381 LEU A N 1
ATOM 3008 C CA . LEU A 1 381 ? -23.445 -0.759 6.582 1.00 92.81 381 LEU A CA 1
ATOM 3009 C C . LEU A 1 381 ? -23.835 -0.163 5.214 1.00 92.81 381 LEU A C 1
ATOM 3011 O O . LEU A 1 381 ? -22.994 -0.186 4.313 1.00 92.81 381 LEU A O 1
ATOM 3015 N N . PRO A 1 382 ? -25.014 0.469 5.028 1.00 92.25 382 PRO A N 1
ATOM 3016 C CA . PRO A 1 382 ? -25.327 1.167 3.779 1.00 92.25 382 PRO A CA 1
ATOM 3017 C C . PRO A 1 382 ? -24.323 2.264 3.404 1.00 92.25 382 PRO A C 1
ATOM 3019 O O . PRO A 1 382 ? -24.048 2.464 2.220 1.00 92.25 382 PRO A O 1
ATOM 3022 N N . LEU A 1 383 ? -23.770 2.983 4.389 1.00 93.75 383 LEU A N 1
ATOM 3023 C CA . LEU A 1 383 ? -22.725 3.981 4.145 1.00 93.75 383 LEU A CA 1
ATOM 3024 C C . LEU A 1 383 ? -21.386 3.314 3.812 1.00 93.75 383 LEU A C 1
ATOM 3026 O O . LEU A 1 383 ? -20.702 3.743 2.887 1.00 93.75 383 LEU A O 1
ATOM 3030 N N . TYR A 1 384 ? -21.046 2.232 4.508 1.00 90.31 384 TYR A N 1
ATOM 3031 C CA . TYR A 1 384 ? -19.850 1.432 4.254 1.00 90.31 384 TYR A CA 1
ATOM 3032 C C . TYR A 1 384 ? -19.826 0.878 2.824 1.00 90.31 384 TYR A C 1
ATOM 3034 O O . TYR A 1 384 ? -18.844 1.054 2.110 1.00 90.31 384 TYR A O 1
ATOM 3042 N N . LEU A 1 385 ? -20.942 0.327 2.344 1.00 85.38 385 LEU A N 1
ATOM 3043 C CA . LEU A 1 385 ? -21.089 -0.140 0.960 1.00 85.38 385 LEU A CA 1
ATOM 3044 C C . LEU A 1 385 ? -21.031 1.003 -0.072 1.00 85.38 385 LEU A C 1
ATOM 3046 O O . LEU A 1 385 ? -20.615 0.803 -1.212 1.00 85.38 385 LEU A O 1
ATOM 3050 N N . LYS A 1 386 ? -21.400 2.226 0.329 1.00 89.31 386 LYS A N 1
ATOM 3051 C CA . LYS A 1 386 ? -21.312 3.453 -0.486 1.00 89.31 386 LYS A CA 1
ATOM 3052 C C . LYS A 1 386 ? -20.031 4.248 -0.237 1.00 89.31 386 LYS A C 1
ATOM 3054 O O . LYS A 1 386 ? -19.958 5.413 -0.633 1.00 89.31 386 LYS A O 1
ATOM 3059 N N . TYR A 1 387 ? -19.020 3.647 0.387 1.00 87.75 387 TYR A N 1
ATOM 3060 C CA . TYR A 1 387 ? -17.791 4.325 0.797 1.00 87.75 387 TYR A CA 1
ATOM 3061 C C . TYR A 1 387 ? -17.178 5.178 -0.326 1.00 87.75 387 TYR A C 1
ATOM 3063 O O . TYR A 1 387 ? -16.875 6.352 -0.119 1.00 87.75 387 TYR A O 1
ATOM 3071 N N . CYS A 1 388 ? -17.101 4.634 -1.540 1.00 85.75 388 CYS A N 1
ATOM 3072 C CA . CYS A 1 388 ? -16.573 5.340 -2.704 1.00 85.75 388 CYS A CA 1
ATOM 3073 C C . CYS A 1 388 ? -17.320 6.634 -3.027 1.00 85.75 388 CYS A C 1
ATOM 3075 O O . CYS A 1 388 ? -16.702 7.668 -3.249 1.00 85.75 388 CYS A O 1
ATOM 3077 N N . LEU A 1 389 ? -18.651 6.588 -3.004 1.00 88.81 389 LEU A N 1
ATOM 3078 C CA . LEU A 1 389 ? -19.496 7.751 -3.256 1.00 88.81 389 LEU A CA 1
ATOM 3079 C C . LEU A 1 389 ? -19.352 8.790 -2.136 1.00 88.81 389 LEU A C 1
ATOM 3081 O O . LEU A 1 389 ? -19.274 9.985 -2.392 1.00 88.81 389 LEU A O 1
ATOM 3085 N N . ILE A 1 390 ? -19.288 8.332 -0.885 1.00 90.50 390 ILE A N 1
ATOM 3086 C CA . ILE A 1 390 ? -19.206 9.199 0.300 1.00 90.50 390 ILE A CA 1
ATOM 3087 C C . ILE A 1 390 ? -17.889 9.982 0.357 1.00 90.50 390 ILE A C 1
ATOM 3089 O O . ILE A 1 390 ? -17.865 11.115 0.852 1.00 90.50 390 ILE A O 1
ATOM 3093 N N . PHE A 1 391 ? -16.803 9.364 -0.107 1.00 89.75 391 PHE A N 1
ATOM 3094 C CA . PHE A 1 391 ? -15.446 9.912 -0.068 1.00 89.75 391 PHE A CA 1
ATOM 3095 C C . PHE A 1 391 ? -14.931 10.414 -1.421 1.00 89.75 391 PHE A C 1
ATOM 3097 O O . PHE A 1 391 ? -13.741 10.746 -1.512 1.00 89.75 391 PHE A O 1
ATOM 3104 N N . ASP A 1 392 ? -15.816 10.483 -2.419 1.00 89.19 392 ASP A N 1
ATOM 3105 C CA . ASP A 1 392 ? -15.523 10.929 -3.782 1.00 89.19 392 ASP A CA 1
ATOM 3106 C C . ASP A 1 392 ? -14.305 10.194 -4.371 1.00 89.19 392 ASP A C 1
ATOM 3108 O O . ASP A 1 392 ? -13.259 10.770 -4.673 1.00 89.19 392 ASP A O 1
ATOM 3112 N N . LEU A 1 393 ? -14.399 8.861 -4.393 1.00 84.50 393 LEU A N 1
ATOM 3113 C CA . LEU A 1 393 ? -13.367 7.956 -4.891 1.00 84.50 393 LEU A CA 1
ATOM 3114 C C . LEU A 1 393 ? -13.787 7.333 -6.217 1.00 84.50 393 LEU A C 1
ATOM 3116 O O . LEU A 1 393 ? -14.912 6.845 -6.371 1.00 84.50 393 LEU A O 1
ATOM 3120 N N . GLN A 1 394 ? -12.836 7.257 -7.145 1.00 81.69 394 GLN A N 1
ATOM 3121 C CA . GLN A 1 394 ? -13.015 6.590 -8.430 1.00 81.69 394 GLN A CA 1
ATOM 3122 C C . GLN A 1 394 ? -12.846 5.077 -8.283 1.00 81.69 394 GLN A C 1
ATOM 3124 O O . GLN A 1 394 ? -11.844 4.477 -8.651 1.00 81.69 394 GLN A O 1
ATOM 3129 N N . CYS A 1 395 ? -13.880 4.432 -7.763 1.00 74.38 395 CYS A N 1
ATOM 3130 C CA . CYS A 1 395 ? -13.891 2.988 -7.552 1.00 74.38 395 CYS A CA 1
ATOM 3131 C C . CYS A 1 395 ? -14.240 2.157 -8.793 1.00 74.38 395 CYS A C 1
ATOM 3133 O O . CYS A 1 395 ? -14.398 0.936 -8.726 1.00 74.38 395 CYS A O 1
ATOM 3135 N N . THR A 1 396 ? -14.422 2.802 -9.940 1.00 75.62 396 THR A N 1
ATOM 3136 C CA . THR A 1 396 ? -14.613 2.094 -11.198 1.00 75.62 396 THR A CA 1
ATOM 3137 C C . THR A 1 396 ? -13.262 1.650 -11.729 1.00 75.62 396 THR A C 1
ATOM 3139 O O . THR A 1 396 ? -12.414 2.488 -12.008 1.00 75.62 396 THR A O 1
ATOM 3142 N N . VAL A 1 397 ? -13.093 0.343 -11.934 1.00 70.50 397 VAL A N 1
ATOM 3143 C CA . VAL A 1 397 ? -11.926 -0.196 -12.642 1.00 70.50 397 VAL A CA 1
ATOM 3144 C C . VAL A 1 397 ? -11.886 0.400 -14.051 1.00 70.50 397 VAL A C 1
ATOM 3146 O O . VAL A 1 397 ? -12.729 0.066 -14.894 1.00 70.50 397 VAL A O 1
ATOM 3149 N N . GLU A 1 398 ? -10.929 1.294 -14.288 1.00 79.25 398 GLU A N 1
ATOM 3150 C CA . GLU A 1 398 ? -10.630 1.821 -15.615 1.00 79.25 398 GLU A CA 1
ATOM 3151 C C . GLU A 1 398 ? -10.193 0.660 -16.526 1.00 79.25 398 GLU A C 1
ATOM 3153 O O . GLU A 1 398 ? -9.574 -0.315 -16.089 1.00 79.25 398 GLU A O 1
ATOM 3158 N N . LYS A 1 399 ? -10.589 0.707 -17.801 1.00 84.25 399 LYS A N 1
ATOM 3159 C CA . LYS A 1 399 ? -10.300 -0.355 -18.774 1.00 84.25 399 LYS A CA 1
ATOM 3160 C C . LYS A 1 399 ? -9.485 0.198 -19.931 1.00 84.25 399 LYS A C 1
ATOM 3162 O O . LYS A 1 399 ? -9.736 1.312 -20.382 1.00 84.25 399 LYS A O 1
ATOM 3167 N N . GLY A 1 400 ? -8.582 -0.621 -20.455 1.00 89.69 400 GLY A N 1
ATOM 3168 C CA . GLY A 1 400 ? -7.761 -0.304 -21.617 1.00 89.69 400 GLY A CA 1
ATOM 3169 C C . GLY A 1 400 ? -6.268 -0.418 -21.334 1.00 89.69 400 GLY A C 1
ATOM 3170 O O . GLY A 1 400 ? -5.843 -0.883 -20.275 1.00 89.69 400 GLY A O 1
ATOM 3171 N N . CYS A 1 401 ? -5.482 0.018 -22.315 1.00 92.31 401 CYS A N 1
ATOM 3172 C CA . CYS A 1 401 ? -4.027 -0.007 -22.250 1.00 92.31 401 CYS A CA 1
ATOM 3173 C C . CYS A 1 401 ? -3.490 0.833 -21.101 1.00 92.31 401 CYS A C 1
ATOM 3175 O O . CYS A 1 401 ? -3.844 2.003 -20.998 1.00 92.31 401 CYS A O 1
ATOM 3177 N N . GLY A 1 402 ? -2.613 0.248 -20.292 1.00 90.25 402 GLY A N 1
ATOM 3178 C CA . GLY A 1 402 ? -2.046 0.860 -19.095 1.00 90.25 402 GLY A CA 1
ATOM 3179 C C . GLY A 1 402 ? -2.864 0.599 -17.831 1.00 90.25 402 GLY A C 1
ATOM 3180 O O . GLY A 1 402 ? -2.338 0.792 -16.741 1.00 90.25 402 GLY A O 1
ATOM 3181 N N . PHE A 1 403 ? -4.104 0.106 -17.932 1.00 90.00 403 PHE A N 1
ATOM 3182 C CA . PHE A 1 403 ? -4.929 -0.228 -16.766 1.00 90.00 403 PHE A CA 1
ATOM 3183 C C . PHE A 1 403 ? -4.988 -1.724 -16.513 1.00 90.00 403 PHE A C 1
ATOM 3185 O O . PHE A 1 403 ? -4.399 -2.227 -15.561 1.00 90.00 403 PHE A O 1
ATOM 3192 N N . ASN A 1 404 ? -5.729 -2.430 -17.361 1.00 87.12 404 ASN A N 1
ATOM 3193 C CA . ASN A 1 404 ? -6.098 -3.823 -17.158 1.00 87.12 404 ASN A CA 1
ATOM 3194 C C . ASN A 1 404 ? -5.773 -4.689 -18.376 1.00 87.12 404 ASN A C 1
ATOM 3196 O O . ASN A 1 404 ? -6.363 -5.764 -18.523 1.00 87.12 404 ASN A O 1
ATOM 3200 N N . ASP A 1 405 ? -4.883 -4.209 -19.248 1.00 91.75 405 ASP A N 1
ATOM 3201 C CA . ASP A 1 405 ? -4.402 -5.006 -20.361 1.00 91.75 405 ASP A CA 1
ATOM 3202 C C . ASP A 1 405 ? -3.709 -6.282 -19.871 1.00 91.75 405 ASP A C 1
ATOM 3204 O O . ASP A 1 405 ? -3.116 -6.339 -18.793 1.00 91.75 405 ASP A O 1
ATOM 3208 N N . ASP A 1 406 ? -3.855 -7.344 -20.651 1.00 93.75 406 ASP A N 1
ATOM 3209 C CA . ASP A 1 406 ? -3.272 -8.659 -20.398 1.00 93.75 406 ASP A CA 1
ATOM 3210 C C . ASP A 1 406 ? -2.133 -8.963 -21.379 1.00 93.75 406 ASP A C 1
ATOM 3212 O O . ASP A 1 406 ? -1.868 -10.125 -21.676 1.00 93.75 406 ASP A O 1
ATOM 3216 N N . CYS A 1 407 ? -1.469 -7.916 -21.882 1.00 93.62 407 CYS A N 1
ATOM 3217 C CA . CYS A 1 407 ? -0.367 -8.045 -22.827 1.00 93.62 407 CYS A CA 1
ATOM 3218 C C . CYS A 1 407 ? 0.882 -8.627 -22.162 1.00 93.62 407 CYS A C 1
ATOM 3220 O O . CYS A 1 407 ? 1.191 -8.327 -21.002 1.00 93.62 407 CYS A O 1
ATOM 3222 N N . GLU A 1 408 ? 1.619 -9.448 -22.911 1.00 92.94 408 GLU A N 1
ATOM 3223 C CA . GLU A 1 408 ? 2.896 -9.983 -22.444 1.00 92.94 408 GLU A CA 1
ATOM 3224 C C . GLU A 1 408 ? 3.936 -8.860 -22.267 1.00 92.94 408 GLU A C 1
ATOM 3226 O O . GLU A 1 408 ? 3.811 -7.746 -22.784 1.00 92.94 408 GLU A O 1
ATOM 3231 N N . PHE A 1 409 ? 4.998 -9.143 -21.507 1.00 89.62 409 PHE A N 1
ATOM 3232 C CA . PHE A 1 409 ? 6.017 -8.143 -21.170 1.00 89.62 409 PHE A CA 1
ATOM 3233 C C . PHE A 1 409 ? 6.770 -7.605 -22.402 1.00 89.62 409 PHE A C 1
ATOM 3235 O O . PHE A 1 409 ? 7.346 -6.521 -22.330 1.00 89.62 409 PHE A O 1
ATOM 3242 N N . ASP A 1 410 ? 6.769 -8.331 -23.518 1.00 88.81 410 ASP A N 1
ATOM 3243 C CA . ASP A 1 410 ? 7.355 -7.982 -24.819 1.00 88.81 410 ASP A CA 1
ATOM 3244 C C . ASP A 1 410 ? 6.315 -7.491 -25.850 1.00 88.81 410 ASP A C 1
ATOM 3246 O O . ASP A 1 410 ? 6.648 -7.226 -27.006 1.00 88.81 410 ASP A O 1
ATOM 3250 N N . GLU A 1 411 ? 5.057 -7.317 -25.443 1.00 92.94 411 GLU A N 1
ATOM 3251 C CA . GLU A 1 411 ? 3.982 -6.826 -26.304 1.00 92.94 411 GLU A CA 1
ATOM 3252 C C . GLU A 1 411 ? 3.645 -5.361 -26.016 1.00 92.94 411 GLU A C 1
ATOM 3254 O O . GLU A 1 411 ? 3.819 -4.843 -24.911 1.00 92.94 411 GLU A O 1
ATOM 3259 N N . ASN A 1 412 ? 3.148 -4.660 -27.031 1.00 92.50 412 ASN A N 1
ATOM 3260 C CA . ASN A 1 412 ? 2.567 -3.334 -26.886 1.00 92.50 412 ASN A CA 1
ATOM 3261 C C . ASN A 1 412 ? 1.044 -3.433 -26.867 1.00 92.50 412 ASN A C 1
ATOM 3263 O O . ASN A 1 412 ? 0.434 -4.043 -27.749 1.00 92.50 412 ASN A O 1
ATOM 3267 N N . CYS A 1 413 ? 0.431 -2.755 -25.902 1.00 94.19 413 CYS A N 1
ATOM 3268 C CA . CYS A 1 413 ? -1.006 -2.555 -25.900 1.00 94.19 413 CYS A CA 1
ATOM 3269 C C . CYS A 1 413 ? -1.385 -1.418 -26.858 1.00 94.19 413 CYS A C 1
ATOM 3271 O O . CYS A 1 413 ? -0.853 -0.303 -26.779 1.00 94.19 413 CYS A O 1
ATOM 3273 N N . ILE A 1 414 ? -2.326 -1.695 -27.759 1.00 93.06 414 ILE A N 1
ATOM 3274 C CA . ILE A 1 414 ? -2.889 -0.726 -28.701 1.00 93.06 414 ILE A CA 1
ATOM 3275 C C . ILE A 1 414 ? -4.391 -0.640 -28.456 1.00 93.06 414 ILE A C 1
ATOM 3277 O O . ILE A 1 414 ? -5.084 -1.655 -28.458 1.00 93.06 414 ILE A O 1
ATOM 3281 N N . LEU A 1 415 ? -4.900 0.577 -28.262 1.00 91.88 415 LEU A N 1
ATOM 3282 C CA . LEU A 1 415 ? -6.333 0.807 -28.106 1.00 91.88 415 LEU A CA 1
ATOM 3283 C C . LEU A 1 415 ? -7.058 0.460 -29.410 1.00 91.88 415 LEU A C 1
ATOM 3285 O O . LEU A 1 415 ? -6.742 1.007 -30.466 1.00 91.88 415 LEU A O 1
ATOM 3289 N N . ASP A 1 416 ? -8.051 -0.419 -29.318 1.00 92.62 416 ASP A N 1
ATOM 3290 C CA . ASP A 1 416 ? -8.903 -0.807 -30.439 1.00 92.62 416 ASP A CA 1
ATOM 3291 C C . ASP A 1 416 ? -10.355 -0.852 -29.969 1.00 92.62 416 ASP A C 1
ATOM 3293 O O . ASP A 1 416 ? -10.789 -1.766 -29.262 1.00 92.62 416 ASP A O 1
ATOM 3297 N N . ARG A 1 417 ? -11.117 0.169 -30.371 1.00 91.44 417 ARG A N 1
ATOM 3298 C CA . ARG A 1 417 ? -12.530 0.318 -30.001 1.00 91.44 417 ARG A CA 1
ATOM 3299 C C . ARG A 1 417 ? -13.424 -0.742 -30.647 1.00 91.44 417 ARG A C 1
ATOM 3301 O O . ARG A 1 417 ? -14.553 -0.914 -30.196 1.00 91.44 417 ARG A O 1
ATOM 3308 N N . ASN A 1 418 ? -12.941 -1.446 -31.671 1.00 92.31 418 ASN A N 1
ATOM 3309 C CA . ASN A 1 418 ? -13.714 -2.477 -32.365 1.00 92.31 418 ASN A CA 1
ATOM 3310 C C . ASN A 1 418 ? -13.657 -3.831 -31.649 1.00 92.31 418 ASN A C 1
ATOM 3312 O O . ASN A 1 418 ? -14.455 -4.723 -31.941 1.00 92.31 418 ASN A O 1
ATOM 3316 N N . VAL A 1 419 ? -12.729 -4.003 -30.705 1.00 91.69 419 VAL A N 1
ATOM 3317 C CA . VAL A 1 419 ? -12.577 -5.241 -29.939 1.00 91.69 419 VAL A CA 1
ATOM 3318 C C . VAL A 1 419 ? -13.302 -5.104 -28.605 1.00 91.69 419 VAL A C 1
ATOM 3320 O O . VAL A 1 419 ? -13.199 -4.088 -27.926 1.00 91.69 419 VAL A O 1
ATOM 3323 N N . LYS A 1 420 ? -14.003 -6.161 -28.173 1.00 89.06 420 LYS A N 1
ATOM 3324 C CA . LYS A 1 420 ? -14.786 -6.181 -26.918 1.00 89.06 420 LYS A CA 1
ATOM 3325 C C . LYS A 1 420 ? -13.976 -5.775 -25.674 1.00 89.06 420 LYS A C 1
ATOM 3327 O O . LYS A 1 420 ? -14.541 -5.235 -24.727 1.00 89.06 420 LYS A O 1
ATOM 3332 N N . LYS A 1 421 ? -12.665 -6.048 -25.663 1.00 87.06 421 LYS A N 1
ATOM 3333 C CA . LYS A 1 421 ? -11.745 -5.671 -24.576 1.00 87.06 421 LYS A CA 1
ATOM 3334 C C . LYS A 1 421 ? -11.349 -4.184 -24.597 1.00 87.06 421 LYS A C 1
ATOM 3336 O O . LYS A 1 421 ? -10.897 -3.679 -23.576 1.00 87.06 421 LYS A O 1
ATOM 3341 N N . GLY A 1 422 ? -11.517 -3.489 -25.725 1.00 90.25 422 GLY A N 1
ATOM 3342 C CA . GLY A 1 422 ? -11.072 -2.107 -25.940 1.00 90.25 422 GLY A CA 1
ATOM 3343 C C . GLY A 1 422 ? -9.590 -1.964 -26.310 1.00 90.25 422 GLY A C 1
ATOM 3344 O O . GLY A 1 422 ? -9.109 -0.844 -26.489 1.00 90.25 422 GLY A O 1
ATOM 3345 N N . PHE A 1 423 ? -8.856 -3.074 -26.421 1.00 94.19 423 PHE A N 1
ATOM 3346 C CA . PHE A 1 423 ? -7.440 -3.099 -26.776 1.00 94.19 423 PHE A CA 1
ATOM 3347 C C . PHE A 1 423 ? -7.034 -4.408 -27.469 1.00 94.19 423 PHE A C 1
ATOM 3349 O O . PHE A 1 423 ? -7.738 -5.419 -27.380 1.00 94.19 423 PHE A O 1
ATOM 3356 N N . VAL A 1 424 ? -5.877 -4.372 -28.134 1.00 95.50 424 VAL A N 1
ATOM 3357 C CA . VAL A 1 424 ? -5.190 -5.514 -28.751 1.00 95.50 424 VAL A CA 1
ATOM 3358 C C . VAL A 1 424 ? -3.718 -5.478 -28.350 1.00 95.50 424 VAL A C 1
ATOM 3360 O O . VAL A 1 424 ? -3.084 -4.423 -28.399 1.00 95.50 424 VAL A O 1
ATOM 3363 N N . CYS A 1 425 ? -3.172 -6.635 -27.988 1.00 95.81 425 CYS A N 1
ATOM 3364 C CA . CYS A 1 425 ? -1.746 -6.811 -27.751 1.00 95.81 425 CYS A CA 1
ATOM 3365 C C . CYS A 1 425 ? -1.056 -7.150 -29.071 1.00 95.81 425 CYS A C 1
ATOM 3367 O O . CYS A 1 425 ? -1.509 -8.028 -29.811 1.00 95.81 425 CYS A O 1
ATOM 3369 N N . LYS A 1 426 ? 0.006 -6.417 -29.407 1.00 94.75 426 LYS A N 1
ATOM 3370 C CA . LYS A 1 426 ? 0.819 -6.698 -30.591 1.00 94.75 426 LYS A CA 1
ATOM 3371 C C . LYS A 1 426 ? 2.270 -6.866 -30.194 1.00 94.75 426 LYS A C 1
ATOM 3373 O O . LYS A 1 426 ? 2.837 -5.998 -29.531 1.00 94.75 426 LYS A O 1
ATOM 3378 N N . LYS A 1 427 ? 2.887 -7.935 -30.691 1.00 90.44 427 LYS A N 1
ATOM 3379 C CA . LYS A 1 427 ? 4.343 -8.050 -30.722 1.00 90.44 427 LYS A CA 1
ATOM 3380 C C . LYS A 1 427 ? 4.880 -6.952 -31.623 1.00 90.44 427 LYS A C 1
ATOM 3382 O O . LYS A 1 427 ? 4.505 -6.850 -32.789 1.00 90.44 427 LYS A O 1
ATOM 3387 N N . THR A 1 428 ? 5.720 -6.111 -31.054 1.00 79.56 428 THR A N 1
ATOM 3388 C CA . THR A 1 428 ? 6.399 -5.028 -31.758 1.00 79.56 428 THR A CA 1
ATOM 3389 C C . THR A 1 428 ? 7.870 -5.161 -31.457 1.00 79.56 428 THR A C 1
ATOM 3391 O O . THR A 1 428 ? 8.239 -5.353 -30.295 1.00 79.56 428 THR A O 1
ATOM 3394 N N . SER A 1 429 ? 8.708 -5.036 -32.476 1.00 77.06 429 SER A N 1
ATOM 3395 C CA . SER A 1 429 ? 10.135 -4.908 -32.238 1.00 77.06 429 SER A CA 1
ATOM 3396 C C . SER A 1 429 ? 10.405 -3.580 -31.532 1.00 77.06 429 SER A C 1
ATOM 3398 O O . SER A 1 429 ? 9.702 -2.591 -31.752 1.00 77.06 429 SER A O 1
ATOM 3400 N N . TRP A 1 430 ? 11.469 -3.513 -30.732 1.00 72.75 430 TRP A N 1
ATOM 3401 C CA . TRP A 1 430 ? 12.002 -2.230 -30.259 1.00 72.75 430 TRP A CA 1
ATOM 3402 C C . TRP A 1 430 ? 12.334 -1.289 -31.434 1.00 72.75 430 TRP A C 1
ATOM 3404 O O . TRP A 1 430 ? 12.334 -0.074 -31.260 1.00 72.75 430 TRP A O 1
ATOM 3414 N N . ALA A 1 431 ? 12.571 -1.842 -32.632 1.00 68.44 431 ALA A N 1
ATOM 3415 C CA . ALA A 1 431 ? 12.784 -1.095 -33.870 1.00 68.44 431 ALA A CA 1
ATOM 3416 C C . ALA A 1 431 ? 11.510 -0.413 -34.412 1.00 68.44 431 ALA A C 1
ATOM 3418 O O . ALA A 1 431 ? 11.620 0.526 -35.195 1.00 68.44 431 ALA A O 1
ATOM 3419 N N . ASP A 1 432 ? 10.321 -0.850 -33.981 1.00 64.56 432 ASP A N 1
ATOM 3420 C CA . ASP A 1 432 ? 9.025 -0.327 -34.438 1.00 64.56 432 ASP A CA 1
ATOM 3421 C C . ASP A 1 432 ? 8.472 0.777 -33.515 1.00 64.56 432 ASP A C 1
ATOM 3423 O O . ASP A 1 432 ? 7.390 1.321 -33.753 1.00 64.56 432 ASP A O 1
ATOM 3427 N N . VAL A 1 433 ? 9.178 1.106 -32.427 1.00 61.50 433 VAL A N 1
ATOM 3428 C CA . VAL A 1 433 ? 8.753 2.142 -31.478 1.00 61.50 433 VAL A CA 1
ATOM 3429 C C . VAL A 1 433 ? 8.990 3.512 -32.113 1.00 61.50 433 VAL A C 1
ATOM 3431 O O . VAL A 1 433 ? 10.078 4.073 -32.034 1.00 61.50 433 VAL A O 1
ATOM 3434 N N . ALA A 1 434 ? 7.945 4.054 -32.742 1.00 46.53 434 ALA A N 1
ATOM 3435 C CA . ALA A 1 434 ? 7.989 5.289 -33.530 1.00 46.53 434 ALA A CA 1
ATOM 3436 C C . ALA A 1 434 ? 8.326 6.576 -32.741 1.00 46.53 434 ALA A C 1
ATOM 3438 O O . ALA A 1 434 ? 8.454 7.630 -33.347 1.00 46.53 434 ALA A O 1
ATOM 3439 N N . ASN A 1 435 ? 8.497 6.512 -31.417 1.00 49.34 435 ASN A N 1
ATOM 3440 C CA . ASN A 1 435 ? 8.761 7.671 -30.566 1.00 49.34 435 ASN A CA 1
ATOM 3441 C C . ASN A 1 435 ? 9.876 7.361 -29.563 1.00 49.34 435 ASN A C 1
ATOM 3443 O O . ASN A 1 435 ? 9.692 6.562 -28.643 1.00 49.34 435 ASN A O 1
ATOM 3447 N N . TRP A 1 436 ? 11.013 8.040 -29.710 1.00 41.94 436 TRP A N 1
ATOM 3448 C CA . TRP A 1 436 ? 11.977 8.195 -28.623 1.00 41.94 436 TRP A CA 1
ATOM 3449 C C . TRP A 1 436 ? 11.320 9.023 -27.507 1.00 41.94 436 TRP A C 1
ATOM 3451 O O . TRP A 1 436 ? 10.758 10.079 -27.804 1.00 41.94 436 TRP A O 1
ATOM 3461 N N . PRO A 1 437 ? 11.331 8.586 -26.235 1.00 39.28 437 PRO A N 1
ATOM 3462 C CA . PRO A 1 437 ? 10.779 9.403 -25.166 1.00 39.28 437 PRO A CA 1
ATOM 3463 C C . PRO A 1 437 ? 11.662 10.638 -24.950 1.00 39.28 437 PRO A C 1
ATOM 3465 O O . PRO A 1 437 ? 12.868 10.516 -24.748 1.00 39.28 437 PRO A O 1
ATOM 3468 N N . GLN A 1 438 ? 11.054 11.828 -24.954 1.00 40.97 438 GLN A N 1
ATOM 3469 C CA . GLN A 1 438 ? 11.671 12.994 -24.327 1.00 40.97 438 GLN A CA 1
ATOM 3470 C C . GLN A 1 438 ? 11.785 12.721 -22.821 1.00 40.97 438 GLN A C 1
ATOM 3472 O O . GLN A 1 438 ? 10.771 12.460 -22.161 1.00 40.97 438 GLN A O 1
ATOM 3477 N N . LEU A 1 439 ? 13.008 12.777 -22.289 1.00 36.94 439 LEU A N 1
ATOM 3478 C CA . LEU A 1 439 ? 13.253 12.811 -20.848 1.00 36.94 439 LEU A CA 1
ATOM 3479 C C . LEU A 1 439 ? 12.549 14.043 -20.248 1.00 36.94 439 LEU A C 1
ATOM 3481 O O . LEU A 1 439 ? 12.490 15.089 -20.905 1.00 36.94 439 LEU A O 1
ATOM 3485 N N . PRO A 1 440 ? 11.973 13.952 -19.038 1.00 37.16 440 PRO A N 1
ATOM 3486 C CA . PRO A 1 440 ? 11.424 15.124 -18.376 1.00 37.16 440 PRO A CA 1
ATOM 3487 C C . PRO A 1 440 ? 12.561 16.113 -18.089 1.00 37.16 440 PRO A C 1
ATOM 3489 O O . PRO A 1 440 ? 13.484 15.819 -17.340 1.00 37.16 440 PRO A O 1
ATOM 3492 N N . VAL A 1 441 ? 12.494 17.298 -18.695 1.00 34.59 441 VAL A N 1
ATOM 3493 C CA . VAL A 1 441 ? 13.378 18.415 -18.352 1.00 34.59 441 VAL A CA 1
ATOM 3494 C C . VAL A 1 441 ? 13.015 18.870 -16.939 1.00 34.59 441 VAL A C 1
ATOM 3496 O O . VAL A 1 441 ? 11.889 19.306 -16.699 1.00 34.59 441 VAL A O 1
ATOM 3499 N N . GLN A 1 442 ? 13.963 18.751 -16.010 1.00 37.41 442 GLN A N 1
ATOM 3500 C CA . GLN A 1 442 ? 13.847 19.251 -14.643 1.00 37.41 442 GLN A CA 1
ATOM 3501 C C . GLN A 1 442 ? 13.496 20.746 -14.650 1.00 37.41 442 GLN A C 1
ATOM 3503 O O . GLN A 1 442 ? 14.288 21.584 -15.084 1.00 37.41 442 GLN A O 1
ATOM 3508 N N . ALA A 1 443 ? 12.328 21.098 -14.116 1.00 35.03 443 ALA A N 1
ATOM 3509 C CA . ALA A 1 443 ? 12.103 22.438 -13.601 1.00 35.03 443 ALA A CA 1
ATOM 3510 C C . ALA A 1 443 ? 12.699 22.485 -12.189 1.00 35.03 443 ALA A C 1
ATOM 3512 O O . ALA A 1 443 ? 12.052 22.092 -11.222 1.00 35.03 443 ALA A O 1
ATOM 3513 N N . LYS A 1 444 ? 13.949 22.944 -12.065 1.00 36.56 444 LYS A N 1
ATOM 3514 C CA . LYS A 1 444 ? 14.436 23.466 -10.785 1.00 36.56 444 LYS A CA 1
ATOM 3515 C C . LYS A 1 444 ? 13.679 24.760 -10.504 1.00 36.56 444 LYS A C 1
ATOM 3517 O O . LYS A 1 444 ? 13.943 25.778 -11.139 1.00 36.56 444 LYS A O 1
ATOM 3522 N N . THR A 1 445 ? 12.720 24.712 -9.592 1.00 34.78 445 THR A N 1
ATOM 3523 C CA . THR A 1 445 ? 12.199 25.910 -8.933 1.00 34.78 445 THR A CA 1
ATOM 3524 C C . THR A 1 445 ? 12.785 25.947 -7.533 1.00 34.78 445 THR A C 1
ATOM 3526 O O . THR A 1 445 ? 12.323 25.218 -6.657 1.00 34.78 445 THR A O 1
ATOM 3529 N N . ASP A 1 446 ? 13.811 26.774 -7.357 1.00 41.19 446 ASP A N 1
ATOM 3530 C CA . ASP A 1 446 ? 14.286 27.191 -6.044 1.00 41.19 446 ASP A CA 1
ATOM 3531 C C . ASP A 1 446 ? 13.311 28.243 -5.468 1.00 41.19 446 ASP A C 1
ATOM 3533 O O . ASP A 1 446 ? 12.891 29.167 -6.167 1.00 41.19 446 ASP A O 1
ATOM 3537 N N . ASP A 1 447 ? 12.938 28.046 -4.202 1.00 41.88 447 ASP A N 1
ATOM 3538 C CA . ASP A 1 447 ? 12.453 29.010 -3.202 1.00 41.88 447 ASP A CA 1
ATOM 3539 C C . ASP A 1 447 ? 11.437 30.102 -3.601 1.00 41.88 447 ASP A C 1
ATOM 3541 O O . ASP A 1 447 ? 11.800 31.258 -3.813 1.00 41.88 447 ASP A O 1
ATOM 3545 N N . VAL A 1 448 ? 10.132 29.797 -3.499 1.00 34.31 448 VAL A N 1
ATOM 3546 C CA . VAL A 1 448 ? 9.104 30.794 -3.122 1.00 34.31 448 VAL A CA 1
ATOM 3547 C C . VAL A 1 448 ? 8.021 30.138 -2.248 1.00 34.31 448 VAL A C 1
ATOM 3549 O O . VAL A 1 448 ? 7.329 29.217 -2.680 1.00 34.31 448 VAL A O 1
ATOM 3552 N N . GLU A 1 449 ? 7.849 30.624 -1.013 1.00 35.03 449 GLU A N 1
ATOM 3553 C CA . GLU A 1 449 ? 6.755 30.234 -0.107 1.00 35.03 449 GLU A CA 1
ATOM 3554 C C . GLU A 1 449 ? 5.364 30.582 -0.683 1.00 35.03 449 GLU A C 1
ATOM 3556 O O . GLU A 1 449 ? 5.180 31.673 -1.235 1.00 35.03 449 GLU A O 1
ATOM 3561 N N . PRO A 1 450 ? 4.327 29.743 -0.492 1.00 35.56 450 PRO A N 1
ATOM 3562 C CA . PRO A 1 450 ? 2.999 30.058 -0.994 1.00 35.56 450 PRO A CA 1
ATOM 3563 C C . PRO A 1 450 ? 2.227 30.954 -0.015 1.00 35.56 450 PRO A C 1
ATOM 3565 O O . PRO A 1 450 ? 1.830 30.541 1.077 1.00 35.56 450 PRO A O 1
ATOM 3568 N N . ARG A 1 451 ? 1.910 32.177 -0.458 1.00 31.38 451 ARG A N 1
ATOM 3569 C CA . ARG A 1 451 ? 0.767 32.934 0.071 1.00 31.38 451 ARG A CA 1
ATOM 3570 C C . ARG A 1 451 ? -0.532 32.359 -0.491 1.00 31.38 451 ARG A C 1
ATOM 3572 O O . ARG A 1 451 ? -0.685 32.193 -1.695 1.00 31.38 451 ARG A O 1
ATOM 3579 N N . SER A 1 452 ? -1.486 32.117 0.402 1.00 36.19 452 SER A N 1
ATOM 3580 C CA . SER A 1 452 ? -2.846 31.680 0.094 1.00 36.19 452 SER A CA 1
ATOM 3581 C C . SER A 1 452 ? -3.609 32.720 -0.733 1.00 36.19 452 SER A C 1
ATOM 3583 O O . SER A 1 452 ? -3.853 33.826 -0.242 1.00 36.19 452 SER A O 1
ATOM 3585 N N . VAL A 1 453 ? -4.068 32.348 -1.929 1.00 30.77 453 VAL A N 1
ATOM 3586 C CA . VAL A 1 453 ? -5.133 33.061 -2.648 1.00 30.77 453 VAL A CA 1
ATOM 3587 C C . VAL A 1 453 ? -6.198 32.059 -3.087 1.00 30.77 453 VAL A C 1
ATOM 3589 O O . VAL A 1 453 ? -5.913 30.935 -3.487 1.00 30.77 453 VAL A O 1
ATOM 3592 N N . VAL A 1 454 ? -7.441 32.486 -2.893 1.00 34.16 454 VAL A N 1
ATOM 3593 C CA . VAL A 1 454 ? -8.690 31.746 -3.048 1.00 34.16 454 VAL A CA 1
ATOM 3594 C C . VAL A 1 454 ? -9.040 31.560 -4.528 1.00 34.16 454 VAL A C 1
ATOM 3596 O O . VAL A 1 454 ? -8.983 32.512 -5.295 1.00 34.16 454 VAL A O 1
ATOM 3599 N N . GLY A 1 455 ? -9.435 30.326 -4.854 1.00 38.41 455 GLY A N 1
ATOM 3600 C CA . GLY A 1 455 ? -10.189 29.843 -6.017 1.00 38.41 455 GLY A CA 1
ATOM 3601 C C . GLY A 1 455 ? -10.360 30.744 -7.239 1.00 38.41 455 GLY A C 1
ATOM 3602 O O . GLY A 1 455 ? -11.259 31.578 -7.258 1.00 38.41 455 GLY A O 1
ATOM 3603 N N . PHE A 1 456 ? -9.617 30.421 -8.297 1.00 30.66 456 PHE A N 1
ATOM 3604 C CA . PHE A 1 456 ? -10.069 30.502 -9.687 1.00 30.66 456 PHE A CA 1
ATOM 3605 C C . PHE A 1 456 ? -9.558 29.256 -10.427 1.00 30.66 456 PHE A C 1
ATOM 3607 O O . PHE A 1 456 ? -8.444 28.794 -10.173 1.00 30.66 456 PHE A O 1
ATOM 3614 N N . GLU A 1 457 ? -10.407 28.670 -11.270 1.00 32.72 457 GLU A N 1
ATOM 3615 C CA . GLU A 1 457 ? -10.035 27.587 -12.189 1.00 32.72 457 GLU A CA 1
ATOM 3616 C C . GLU A 1 457 ? -8.951 28.088 -13.164 1.00 32.72 457 GLU A C 1
ATOM 3618 O O . GLU A 1 457 ? -8.963 29.268 -13.514 1.00 32.72 457 GLU A O 1
ATOM 3623 N N . PRO A 1 458 ? -7.992 27.249 -13.598 1.00 31.70 458 PRO A N 1
ATOM 3624 C CA . PRO A 1 458 ? -6.998 27.679 -14.571 1.00 31.70 458 PRO A CA 1
ATOM 3625 C C . PRO A 1 458 ? -7.659 27.867 -15.942 1.00 31.70 458 PRO A C 1
ATOM 3627 O O . PRO A 1 458 ? -8.148 26.906 -16.539 1.00 31.70 458 PRO A O 1
ATOM 3630 N N . ASP A 1 459 ? -7.652 29.106 -16.437 1.00 33.34 459 ASP A N 1
ATOM 3631 C CA . ASP A 1 459 ? -8.004 29.426 -17.820 1.00 33.34 459 ASP A CA 1
ATOM 3632 C C . ASP A 1 459 ? -7.070 28.702 -18.806 1.00 33.34 459 ASP A C 1
ATOM 3634 O O . ASP A 1 459 ? -5.918 28.380 -18.496 1.00 33.34 459 ASP A O 1
ATOM 3638 N N . SER A 1 460 ? -7.579 28.423 -20.011 1.00 34.97 460 SER A N 1
ATOM 3639 C CA . SER A 1 460 ? -6.871 27.621 -21.016 1.00 34.97 460 SER A CA 1
ATOM 3640 C C . SER A 1 460 ? -5.503 28.235 -21.400 1.00 34.97 460 SER A C 1
ATOM 3642 O O . SER A 1 460 ? -5.417 29.460 -21.542 1.00 34.97 460 SER A O 1
ATOM 3644 N N . PRO A 1 461 ? -4.452 27.424 -21.650 1.00 35.62 461 PRO A N 1
ATOM 3645 C CA . PRO A 1 461 ? -3.071 27.895 -21.842 1.00 35.62 461 PRO A CA 1
ATOM 3646 C C . PRO A 1 461 ? -2.868 28.891 -22.996 1.00 35.62 461 PRO A C 1
ATOM 3648 O O . PRO A 1 461 ? -1.915 29.668 -22.972 1.00 35.62 461 PRO A O 1
ATOM 3651 N N . ASN A 1 462 ? -3.767 28.906 -23.983 1.00 38.78 462 ASN A N 1
ATOM 3652 C CA . ASN A 1 462 ? -3.693 29.720 -25.203 1.00 38.78 462 ASN A CA 1
ATOM 3653 C C . ASN A 1 462 ? -3.673 31.249 -24.980 1.00 38.78 462 ASN A C 1
ATOM 3655 O O . ASN A 1 462 ? -3.307 32.005 -25.873 1.00 38.78 462 ASN A O 1
ATOM 3659 N N . ILE A 1 463 ? -4.049 31.723 -23.792 1.00 38.19 463 ILE A N 1
ATOM 3660 C CA . ILE A 1 463 ? -4.286 33.149 -23.530 1.00 38.19 463 ILE A CA 1
ATOM 3661 C C . ILE A 1 463 ? -3.079 33.839 -22.847 1.00 38.19 463 ILE A C 1
ATOM 3663 O O . ILE A 1 463 ? -2.927 35.058 -22.921 1.00 38.19 463 ILE A O 1
ATOM 3667 N N . SER A 1 464 ? -2.154 33.087 -22.231 1.00 41.19 464 SER A N 1
ATOM 3668 C CA . SER A 1 464 ? -1.127 33.697 -21.365 1.00 41.19 464 SER A CA 1
ATOM 3669 C C . SER A 1 464 ? 0.047 34.341 -22.116 1.00 41.19 464 SER A C 1
ATOM 3671 O O . SER A 1 464 ? 0.514 35.391 -21.697 1.00 41.19 464 SER A O 1
ATOM 3673 N N . TRP A 1 465 ? 0.534 33.747 -23.217 1.00 46.56 465 TRP A N 1
ATOM 3674 C CA . TRP A 1 465 ? 1.621 34.345 -24.020 1.00 46.56 465 TRP A CA 1
ATOM 3675 C C . TRP A 1 465 ? 1.150 35.618 -24.716 1.00 46.56 465 TRP A C 1
ATOM 3677 O O . TRP A 1 465 ? 1.888 36.595 -24.812 1.00 46.56 465 TRP A O 1
ATOM 3687 N N . PHE A 1 466 ? -0.100 35.577 -25.171 1.00 40.97 466 PHE A N 1
ATOM 3688 C CA . PHE A 1 466 ? -0.767 36.691 -25.799 1.00 40.97 466 PHE A CA 1
ATOM 3689 C C . PHE A 1 466 ? -0.771 37.902 -24.860 1.00 40.97 466 PHE A C 1
ATOM 3691 O O . PHE A 1 466 ? -0.206 38.924 -25.216 1.00 40.97 466 PHE A O 1
ATOM 3698 N N . PHE A 1 467 ? -1.241 37.748 -23.617 1.00 48.50 467 PHE A N 1
ATOM 3699 C CA . PHE A 1 467 ? -1.212 38.822 -22.614 1.00 48.50 467 PHE A CA 1
ATOM 3700 C C . PHE A 1 467 ? 0.189 39.229 -22.128 1.00 48.50 467 PHE A C 1
ATOM 3702 O O . PHE A 1 467 ? 0.364 40.345 -21.650 1.00 48.50 467 PHE A O 1
ATOM 3709 N N . ASP A 1 468 ? 1.193 38.356 -22.251 1.00 51.56 468 ASP A N 1
ATOM 3710 C CA . ASP A 1 468 ? 2.591 38.670 -21.905 1.00 51.56 468 ASP A CA 1
ATOM 3711 C C . ASP A 1 468 ? 3.287 39.552 -22.961 1.00 51.56 468 ASP A C 1
ATOM 3713 O O . ASP A 1 468 ? 4.320 40.174 -22.681 1.00 51.56 468 ASP A O 1
ATOM 3717 N N . LYS A 1 469 ? 2.777 39.554 -24.199 1.00 56.59 469 LYS A N 1
ATOM 3718 C CA . LYS A 1 469 ? 3.341 40.294 -25.342 1.00 56.59 469 LYS A CA 1
ATOM 3719 C C . LYS A 1 469 ? 2.456 41.424 -25.841 1.00 56.59 469 LYS A C 1
ATOM 3721 O O . LYS A 1 469 ? 2.987 42.350 -26.448 1.00 56.59 469 LYS A O 1
ATOM 3726 N N . ASP A 1 470 ? 1.170 41.350 -25.538 1.00 64.81 470 ASP A N 1
ATOM 3727 C CA . ASP A 1 470 ? 0.192 42.424 -25.619 1.00 64.81 470 ASP A CA 1
ATOM 3728 C C . ASP A 1 470 ? 0.430 43.345 -24.415 1.00 64.81 470 ASP A C 1
ATOM 3730 O O . ASP A 1 470 ? -0.249 43.285 -23.386 1.00 64.81 470 ASP A O 1
ATOM 3734 N N . LEU A 1 471 ? 1.517 44.118 -24.501 1.00 68.56 471 LEU A N 1
ATOM 3735 C CA . LEU A 1 471 ? 1.985 44.998 -23.432 1.00 68.56 471 LEU A CA 1
ATOM 3736 C C . LEU A 1 471 ? 0.954 46.083 -23.124 1.00 68.56 471 LEU A C 1
ATOM 3738 O O . LEU A 1 471 ? 0.948 46.605 -22.004 1.00 68.56 471 LEU A O 1
ATOM 3742 N N . ASP A 1 472 ? 0.112 46.427 -24.099 1.00 70.88 472 ASP A N 1
ATOM 3743 C CA . ASP A 1 472 ? -1.009 47.343 -23.916 1.00 70.88 472 ASP A CA 1
ATOM 3744 C C . ASP A 1 472 ? -2.340 46.660 -23.545 1.00 70.88 472 ASP A C 1
ATOM 3746 O O . ASP A 1 472 ? -3.298 47.361 -23.205 1.00 70.88 472 ASP A O 1
ATOM 3750 N N . GLN A 1 473 ? -2.364 45.323 -23.474 1.00 66.75 473 GLN A N 1
ATOM 3751 C CA . GLN A 1 473 ? -3.518 44.487 -23.110 1.00 66.75 473 GLN A CA 1
ATOM 3752 C C . GLN A 1 473 ? -4.745 44.729 -24.005 1.00 66.75 473 GLN A C 1
ATOM 3754 O O . GLN A 1 473 ? -5.891 44.594 -23.557 1.00 66.75 473 GLN A O 1
ATOM 3759 N N . SER A 1 474 ? -4.523 45.132 -25.256 1.00 69.00 474 SER A N 1
ATOM 3760 C CA . SER A 1 474 ? -5.569 45.487 -26.216 1.00 69.00 474 SER A CA 1
ATOM 3761 C C . SER A 1 474 ? -6.402 44.300 -26.701 1.00 69.00 474 SER A C 1
ATOM 3763 O O . SER A 1 474 ? -7.484 44.501 -27.262 1.00 69.00 474 SER A O 1
ATOM 3765 N N . GLY A 1 475 ? -5.947 43.068 -26.490 1.00 56.06 475 GLY A N 1
ATOM 3766 C CA . GLY A 1 475 ? -6.508 41.907 -27.165 1.00 56.06 475 GLY A CA 1
ATOM 3767 C C . GLY A 1 475 ? -5.919 41.701 -28.566 1.00 56.06 475 GLY A C 1
ATOM 3768 O O . GLY A 1 475 ? -6.491 40.920 -29.328 1.00 56.06 475 GLY A O 1
ATOM 3769 N N . SER A 1 476 ? -4.808 42.373 -28.916 1.00 56.91 476 SER A N 1
ATOM 3770 C CA . SER A 1 476 ? -4.097 42.295 -30.211 1.00 56.91 476 SER A CA 1
ATOM 3771 C C . SER A 1 476 ? -2.590 42.552 -30.042 1.00 56.91 476 SER A C 1
ATOM 3773 O O . SER A 1 476 ? -2.196 43.286 -29.154 1.00 56.91 476 SER A O 1
ATOM 3775 N N . LEU A 1 477 ? -1.724 41.965 -30.883 1.00 52.34 477 LEU A N 1
ATOM 3776 C CA . LEU A 1 477 ? -0.280 42.263 -30.868 1.00 52.34 477 LEU A CA 1
ATOM 3777 C C . LEU A 1 477 ? 0.067 43.301 -31.935 1.00 52.34 477 LEU A C 1
ATOM 3779 O O . LEU A 1 477 ? -0.013 43.019 -33.134 1.00 52.34 477 LEU A O 1
ATOM 3783 N N . SER A 1 478 ? 0.517 44.479 -31.513 1.00 62.97 478 SER A N 1
ATOM 3784 C CA . SER A 1 478 ? 0.966 45.532 -32.422 1.00 62.97 478 SER A CA 1
ATOM 3785 C C . SER A 1 478 ? 2.312 45.194 -33.082 1.00 62.97 478 SER A C 1
ATOM 3787 O O . SER A 1 478 ? 3.162 44.479 -32.539 1.00 62.97 478 SER A O 1
ATOM 3789 N N . VAL A 1 479 ? 2.570 45.781 -34.258 1.00 56.28 479 VAL A N 1
ATOM 3790 C CA . VAL A 1 479 ? 3.873 45.672 -34.949 1.00 56.28 479 VAL A CA 1
ATOM 3791 C C . VAL A 1 479 ? 5.012 46.138 -34.042 1.00 56.28 479 VAL A C 1
ATOM 3793 O O . VAL A 1 479 ? 6.073 45.525 -34.007 1.00 56.28 479 VAL A O 1
ATOM 3796 N N . SER A 1 480 ? 4.787 47.187 -33.253 1.00 60.41 480 SER A N 1
ATOM 3797 C CA . SER A 1 480 ? 5.743 47.670 -32.259 1.00 60.41 480 SER A CA 1
ATOM 3798 C C . SER A 1 480 ? 6.107 46.614 -31.219 1.00 60.41 480 SER A C 1
ATOM 3800 O O . SER A 1 480 ? 7.284 46.510 -30.887 1.00 60.41 480 SER A O 1
ATOM 3802 N N . GLU A 1 481 ? 5.147 45.819 -30.744 1.00 65.00 481 GLU A N 1
ATOM 3803 C CA . GLU A 1 481 ? 5.358 44.759 -29.746 1.00 65.00 481 GLU A CA 1
ATOM 3804 C C . GLU A 1 481 ? 6.065 43.536 -30.332 1.00 65.00 481 GLU A C 1
ATOM 3806 O O . GLU A 1 481 ? 6.940 42.959 -29.680 1.00 65.00 481 GLU A O 1
ATOM 3811 N N . LEU A 1 482 ? 5.793 43.211 -31.601 1.00 59.81 482 LEU A N 1
ATOM 3812 C CA . LEU A 1 482 ? 6.552 42.207 -32.360 1.00 59.81 482 LEU A CA 1
ATOM 3813 C C . LEU A 1 482 ? 8.022 42.616 -32.581 1.00 59.81 482 LEU A C 1
ATOM 3815 O O . LEU A 1 482 ? 8.878 41.754 -32.790 1.00 59.81 482 LEU A O 1
ATOM 3819 N N . TRP A 1 483 ? 8.326 43.916 -32.517 1.00 59.44 483 TRP A N 1
ATOM 3820 C CA . TRP A 1 483 ? 9.648 44.489 -32.794 1.00 59.44 483 TRP A CA 1
ATOM 3821 C C . TRP A 1 483 ? 10.529 44.732 -31.549 1.00 59.44 483 TRP A C 1
ATOM 3823 O O . TRP A 1 483 ? 11.673 45.182 -31.692 1.00 59.44 483 TRP A O 1
ATOM 3833 N N . ILE A 1 484 ? 10.071 44.455 -30.318 1.00 50.34 484 ILE A N 1
ATOM 3834 C CA . ILE A 1 484 ? 10.817 44.866 -29.109 1.00 50.34 484 ILE A CA 1
ATOM 3835 C C . ILE A 1 484 ? 12.112 44.054 -28.881 1.00 50.34 484 ILE A C 1
ATOM 3837 O O . ILE A 1 484 ? 12.103 42.903 -28.454 1.00 50.34 484 ILE A O 1
ATOM 3841 N N . ARG A 1 485 ? 13.231 44.772 -29.089 1.00 47.97 485 ARG A N 1
ATOM 3842 C CA . ARG A 1 485 ? 14.630 44.613 -28.623 1.00 47.97 485 ARG A CA 1
ATOM 3843 C C . ARG A 1 485 ? 15.300 43.240 -28.777 1.00 47.97 485 ARG A C 1
ATOM 3845 O O . ARG A 1 485 ? 15.645 42.590 -27.795 1.00 47.97 485 ARG A O 1
ATOM 3852 N N . TYR A 1 486 ? 15.738 42.957 -30.001 1.00 47.91 486 TYR A N 1
ATOM 3853 C CA . TYR A 1 486 ? 16.990 42.229 -30.232 1.00 47.91 486 TYR A CA 1
ATOM 3854 C C . TYR A 1 486 ? 18.066 43.214 -30.716 1.00 47.91 486 TYR A C 1
ATOM 3856 O O . TYR A 1 486 ? 18.243 43.439 -31.908 1.00 47.91 486 TYR A O 1
ATOM 3864 N N . THR A 1 487 ? 18.757 43.874 -29.781 1.00 41.84 487 THR A N 1
ATOM 3865 C CA . THR A 1 487 ? 19.769 44.912 -30.082 1.00 41.84 487 THR A CA 1
ATOM 3866 C C . THR A 1 487 ? 21.152 44.368 -30.448 1.00 41.84 487 THR A C 1
ATOM 3868 O O . THR A 1 487 ? 22.089 45.145 -30.592 1.00 41.84 487 THR A O 1
ATOM 3871 N N . GLU A 1 488 ? 21.306 43.061 -30.644 1.00 44.72 488 GLU A N 1
ATOM 3872 C CA . GLU A 1 488 ? 22.546 42.493 -31.174 1.00 44.72 488 GLU A CA 1
ATOM 3873 C C . GLU A 1 488 ? 22.379 42.221 -32.672 1.00 44.72 488 GLU A C 1
ATOM 3875 O O . GLU A 1 488 ? 21.482 41.489 -33.091 1.00 44.72 488 GLU A O 1
ATOM 3880 N N . HIS A 1 489 ? 23.217 42.842 -33.506 1.00 44.41 489 HIS A N 1
ATOM 3881 C CA . HIS A 1 489 ? 23.289 42.571 -34.944 1.00 44.41 489 HIS A CA 1
ATOM 3882 C C . HIS A 1 489 ? 23.839 41.158 -35.192 1.00 44.41 489 HIS A C 1
ATOM 3884 O O . HIS A 1 489 ? 25.011 40.962 -35.500 1.00 44.41 489 HIS A O 1
ATOM 3890 N N . ASN A 1 490 ? 22.966 40.166 -35.055 1.00 57.72 490 ASN A N 1
ATOM 3891 C CA . ASN A 1 490 ? 23.149 38.815 -35.558 1.00 57.72 490 ASN A CA 1
ATOM 3892 C C . ASN A 1 490 ? 22.315 38.682 -36.845 1.00 57.72 490 ASN A C 1
ATOM 3894 O O . ASN A 1 490 ? 21.171 39.135 -36.899 1.00 57.72 490 ASN A O 1
ATOM 3898 N N . TRP A 1 491 ? 22.888 38.052 -37.872 1.00 58.12 491 TRP A N 1
ATOM 3899 C CA . TRP A 1 491 ? 22.239 37.707 -39.143 1.00 58.12 491 TRP A CA 1
ATOM 3900 C C . TRP A 1 491 ? 20.856 37.038 -38.969 1.00 58.12 491 TRP A C 1
ATOM 3902 O O . TRP A 1 491 ? 19.977 37.200 -39.815 1.00 58.12 491 TRP A O 1
ATOM 3912 N N . TYR A 1 492 ? 20.635 36.352 -37.845 1.00 56.59 492 TYR A N 1
ATOM 3913 C CA . TYR A 1 492 ? 19.359 35.760 -37.439 1.00 56.59 492 TYR A CA 1
ATOM 3914 C C . TYR A 1 492 ? 18.247 36.801 -37.198 1.00 56.59 492 TYR A C 1
ATOM 3916 O O . TYR A 1 492 ? 17.119 36.620 -37.651 1.00 56.59 492 TYR A O 1
ATOM 3924 N N . ASN A 1 493 ? 18.563 37.934 -36.562 1.00 63.16 493 ASN A N 1
ATOM 3925 C CA . ASN A 1 493 ? 17.583 38.981 -36.241 1.00 63.16 493 ASN A CA 1
ATOM 3926 C C . ASN A 1 493 ? 17.114 39.727 -37.495 1.00 63.16 493 ASN A C 1
ATOM 3928 O O . ASN A 1 493 ? 15.939 40.064 -37.612 1.00 63.16 493 ASN A O 1
ATOM 3932 N N . GLN A 1 494 ? 18.010 39.918 -38.466 1.00 66.38 494 GLN A N 1
ATOM 3933 C CA . GLN A 1 494 ? 17.6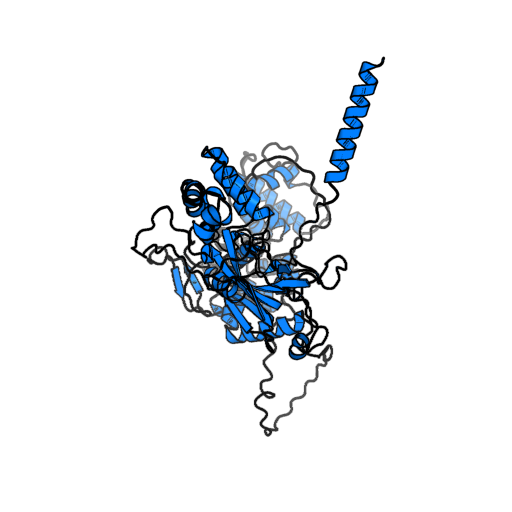62 40.520 -39.754 1.00 66.38 494 GLN A CA 1
ATOM 3934 C C . GLN A 1 494 ? 16.726 39.613 -40.567 1.00 66.38 494 GLN A C 1
ATOM 3936 O O . GLN A 1 494 ? 15.804 40.091 -41.222 1.00 66.38 494 GLN A O 1
ATOM 3941 N N . ARG A 1 495 ? 16.913 38.289 -40.495 1.00 66.06 495 ARG A N 1
ATOM 3942 C CA . ARG A 1 495 ? 15.991 37.331 -41.124 1.00 66.06 495 ARG A CA 1
ATOM 3943 C C . ARG A 1 495 ? 14.638 37.278 -40.432 1.00 66.06 495 ARG A C 1
ATOM 3945 O O . ARG A 1 495 ? 13.626 37.207 -41.118 1.00 66.06 495 ARG A O 1
ATOM 3952 N N . TYR A 1 496 ? 14.621 37.364 -39.106 1.00 67.75 496 TYR A N 1
ATOM 3953 C CA . TYR A 1 496 ? 13.387 37.463 -38.332 1.00 67.75 496 TYR A CA 1
ATOM 3954 C C . TYR A 1 496 ? 12.585 38.715 -38.699 1.00 67.75 496 TYR A C 1
ATOM 3956 O O . TYR A 1 496 ? 11.389 38.619 -38.963 1.00 67.75 496 TYR A O 1
ATOM 3964 N N . GLN A 1 497 ? 13.255 39.862 -38.836 1.00 67.19 497 GLN A N 1
ATOM 3965 C CA . GLN A 1 497 ? 12.634 41.094 -39.327 1.00 67.19 497 GLN A CA 1
ATOM 3966 C C . GLN A 1 497 ? 12.090 40.941 -40.752 1.00 67.19 497 GLN A C 1
ATOM 3968 O O . GLN A 1 497 ? 10.921 41.235 -40.977 1.00 67.19 497 GLN A O 1
ATOM 3973 N N . ASN A 1 498 ? 12.875 40.398 -41.688 1.00 68.62 498 ASN A N 1
ATOM 3974 C CA . ASN A 1 498 ? 12.423 40.190 -43.070 1.00 68.62 498 ASN A CA 1
ATOM 3975 C C . ASN A 1 498 ? 11.234 39.213 -43.170 1.00 68.62 498 ASN A C 1
ATOM 3977 O O . ASN A 1 498 ? 10.351 39.402 -44.006 1.00 68.62 498 ASN A O 1
ATOM 3981 N N . ALA A 1 499 ? 11.206 38.164 -42.341 1.00 68.06 499 ALA A N 1
ATOM 3982 C CA . ALA A 1 499 ? 10.093 37.218 -42.281 1.00 68.06 499 ALA A CA 1
ATOM 3983 C C . ALA A 1 499 ? 8.824 37.895 -41.746 1.00 68.06 499 ALA A C 1
ATOM 3985 O O . ALA A 1 499 ? 7.754 37.733 -42.331 1.00 68.06 499 ALA A O 1
ATOM 3986 N N . ILE A 1 500 ? 8.951 38.709 -40.691 1.00 68.00 500 ILE A N 1
ATOM 3987 C CA . ILE A 1 500 ? 7.844 39.521 -40.177 1.00 68.00 500 ILE A CA 1
ATOM 3988 C C . ILE A 1 500 ? 7.356 40.482 -41.260 1.00 68.00 500 ILE A C 1
ATOM 3990 O O . ILE A 1 500 ? 6.179 40.443 -41.585 1.00 68.00 500 ILE A O 1
ATOM 3994 N N . GLU A 1 501 ? 8.228 41.279 -41.882 1.00 73.00 501 GLU A N 1
ATOM 3995 C CA . GLU A 1 501 ? 7.853 42.242 -42.932 1.00 73.00 501 GLU A CA 1
ATOM 3996 C C . GLU A 1 501 ? 7.128 41.586 -44.117 1.00 73.00 501 GLU A C 1
ATOM 3998 O O . GLU A 1 501 ? 6.136 42.125 -44.610 1.00 73.00 501 GLU A O 1
ATOM 4003 N N . LYS A 1 502 ? 7.561 40.396 -44.549 1.00 70.62 502 LYS A N 1
ATOM 4004 C CA . LYS A 1 502 ? 6.853 39.625 -45.584 1.00 70.62 502 LYS A CA 1
ATOM 4005 C C . LYS A 1 502 ? 5.461 39.191 -45.139 1.00 70.62 502 LYS A C 1
ATOM 4007 O O . LYS A 1 502 ? 4.533 39.246 -45.939 1.00 70.62 502 LYS A O 1
ATOM 4012 N N . LEU A 1 503 ? 5.300 38.795 -43.882 1.00 65.75 503 LEU A N 1
ATOM 4013 C CA . LEU A 1 503 ? 3.991 38.455 -43.328 1.00 65.75 503 LEU A CA 1
ATOM 4014 C C . LEU A 1 503 ? 3.084 39.673 -43.205 1.00 65.75 503 LEU A C 1
ATOM 4016 O O . LEU A 1 503 ? 1.904 39.571 -43.525 1.00 65.75 503 LEU A O 1
ATOM 4020 N N . ILE A 1 504 ? 3.645 40.827 -42.835 1.00 66.81 504 ILE A N 1
ATOM 4021 C CA . ILE A 1 504 ? 2.919 42.100 -42.804 1.00 66.81 504 ILE A CA 1
ATOM 4022 C C . ILE A 1 504 ? 2.341 42.434 -44.180 1.00 66.81 504 ILE A C 1
ATOM 4024 O O . ILE A 1 504 ? 1.213 42.905 -44.277 1.00 66.81 504 ILE A O 1
ATOM 4028 N N . LEU A 1 505 ? 3.085 42.152 -45.250 1.00 71.38 505 LEU A N 1
ATOM 4029 C CA . LEU A 1 505 ? 2.627 42.379 -46.622 1.00 71.38 505 LEU A CA 1
ATOM 4030 C C . LEU A 1 505 ? 1.540 41.392 -47.078 1.00 71.38 505 LEU A C 1
ATOM 4032 O O . LEU A 1 505 ? 0.760 41.732 -47.964 1.00 71.38 505 LEU A O 1
ATOM 4036 N N . VAL A 1 506 ? 1.489 40.186 -46.503 1.00 65.12 506 VAL A N 1
ATOM 4037 C CA . VAL A 1 506 ? 0.499 39.143 -46.841 1.00 65.12 506 VAL A CA 1
ATOM 4038 C C . VAL A 1 506 ? -0.802 39.300 -46.041 1.00 65.12 506 VAL A C 1
ATOM 4040 O O . VAL A 1 506 ? -1.860 38.925 -46.534 1.00 65.12 506 VAL A O 1
ATOM 4043 N N . ALA A 1 507 ? -0.732 39.880 -44.841 1.00 60.06 507 ALA A N 1
ATOM 4044 C CA . ALA A 1 507 ? -1.843 40.040 -43.900 1.00 60.06 507 ALA A CA 1
ATOM 4045 C C . ALA A 1 507 ? -2.948 41.036 -44.321 1.00 60.06 507 ALA A C 1
ATOM 4047 O O . ALA A 1 507 ? -4.025 41.030 -43.729 1.00 60.06 507 ALA A O 1
ATOM 4048 N N . ASP A 1 508 ? -2.690 41.883 -45.324 1.00 61.78 508 ASP A N 1
ATOM 4049 C CA . ASP A 1 508 ? -3.500 43.062 -45.681 1.00 61.78 508 ASP A CA 1
ATOM 4050 C C . ASP A 1 508 ? -3.780 44.003 -44.474 1.00 61.78 508 ASP A C 1
ATOM 4052 O O . ASP A 1 508 ? -3.220 43.840 -43.389 1.00 61.78 508 ASP A O 1
ATOM 4056 N N . SER A 1 509 ? -4.580 45.062 -44.648 1.00 55.25 509 SER A N 1
ATOM 4057 C CA . SER A 1 509 ? -4.750 46.135 -43.643 1.00 55.25 509 SER A CA 1
ATOM 4058 C C . SER A 1 509 ? -5.453 45.756 -42.321 1.00 55.25 509 SER A C 1
ATOM 4060 O O . SER A 1 509 ? -5.692 46.652 -41.513 1.00 55.25 509 SER A O 1
ATOM 4062 N N . ASP A 1 510 ? -5.811 44.488 -42.092 1.00 57.28 510 ASP A N 1
ATOM 4063 C CA . ASP A 1 510 ? -6.647 44.043 -40.958 1.00 57.28 510 ASP A CA 1
ATOM 4064 C C . ASP A 1 510 ? -5.843 43.196 -39.949 1.00 57.28 510 ASP A C 1
ATOM 4066 O O . ASP A 1 510 ? -6.073 42.007 -39.720 1.00 57.28 510 ASP A O 1
ATOM 4070 N N . PHE A 1 511 ? -4.830 43.842 -39.370 1.00 57.69 511 PHE A N 1
ATOM 4071 C CA . PHE A 1 511 ? -3.819 43.234 -38.498 1.00 57.69 511 PHE A CA 1
ATOM 4072 C C . PHE A 1 511 ? -4.363 42.672 -37.180 1.00 57.69 511 PHE A C 1
ATOM 4074 O O . PHE A 1 511 ? -3.810 41.711 -36.640 1.00 57.69 511 PHE A O 1
ATOM 4081 N N . ASP A 1 512 ? -5.466 43.231 -36.686 1.00 51.09 512 ASP A N 1
ATOM 4082 C CA . ASP A 1 512 ? -6.002 42.936 -35.354 1.00 51.09 512 ASP A CA 1
ATOM 4083 C C . ASP A 1 512 ? -6.575 41.504 -35.248 1.00 51.09 512 ASP A C 1
ATOM 4085 O O . ASP A 1 512 ? -6.875 41.026 -34.155 1.00 51.09 512 ASP A O 1
ATOM 4089 N N . ARG A 1 513 ? -6.695 40.777 -36.374 1.00 58.66 513 ARG A N 1
ATOM 4090 C CA . ARG A 1 513 ? -7.287 39.423 -36.459 1.00 58.66 513 ARG A CA 1
ATOM 4091 C C . ARG A 1 513 ? -6.412 38.382 -37.161 1.00 58.66 513 ARG A C 1
ATOM 4093 O O . ARG A 1 513 ? -6.905 37.384 -37.694 1.00 58.66 513 ARG A O 1
ATOM 4100 N N . LEU A 1 514 ? -5.098 38.581 -37.145 1.00 53.31 514 LEU A N 1
ATOM 4101 C CA . LEU A 1 514 ? -4.135 37.732 -37.855 1.00 53.31 514 LEU A CA 1
ATOM 4102 C C . LEU A 1 514 ? -4.212 36.240 -37.471 1.00 53.31 514 LEU A C 1
ATOM 4104 O O . LEU A 1 514 ? -4.131 35.358 -38.324 1.00 53.31 514 LEU A O 1
ATOM 4108 N N . HIS A 1 515 ? -4.413 35.953 -36.183 1.00 49.34 515 HIS A N 1
ATOM 4109 C CA . HIS A 1 515 ? -4.509 34.585 -35.666 1.00 49.34 515 HIS A CA 1
ATOM 4110 C C . HIS A 1 515 ? -5.824 33.884 -36.058 1.00 49.34 515 HIS A C 1
ATOM 4112 O O . HIS A 1 515 ? -5.856 32.661 -36.187 1.00 49.34 515 HIS A O 1
ATOM 4118 N N . GLU A 1 516 ? -6.898 34.652 -36.280 1.00 52.22 516 GLU A N 1
ATOM 4119 C CA . GLU A 1 516 ? -8.213 34.133 -36.680 1.00 52.22 516 GLU A CA 1
ATOM 4120 C C . GLU A 1 516 ? -8.257 33.791 -38.176 1.00 52.22 516 GLU A C 1
ATOM 4122 O O . GLU A 1 516 ? -8.944 32.856 -38.589 1.00 52.22 516 GLU A O 1
ATOM 4127 N N . THR A 1 517 ? -7.515 34.540 -38.994 1.00 54.34 517 THR A N 1
ATOM 4128 C CA . THR A 1 517 ? -7.501 34.403 -40.460 1.00 54.34 517 THR A CA 1
ATOM 4129 C C . THR A 1 517 ? -6.416 33.449 -40.964 1.00 54.34 517 THR A C 1
ATOM 4131 O O . THR A 1 517 ? -6.633 32.752 -41.959 1.00 54.34 517 THR A O 1
ATOM 4134 N N . HIS A 1 518 ? -5.287 33.336 -40.253 1.00 59.78 518 HIS A N 1
ATOM 4135 C CA . HIS A 1 518 ? -4.153 32.490 -40.635 1.00 59.78 518 HIS A CA 1
ATOM 4136 C C . HIS A 1 518 ? -3.668 31.606 -39.468 1.00 59.78 518 HIS A C 1
ATOM 4138 O O . HIS A 1 518 ? -2.636 31.885 -38.858 1.00 59.78 518 HIS A O 1
ATOM 4144 N N . PRO A 1 519 ? -4.347 30.475 -39.183 1.00 58.56 519 PRO A N 1
ATOM 4145 C CA . PRO A 1 519 ? -4.050 29.608 -38.032 1.00 58.56 519 PRO A CA 1
ATOM 4146 C C . PRO A 1 519 ? -2.691 28.873 -38.082 1.00 58.56 519 PRO A C 1
ATOM 4148 O O . PRO A 1 519 ? -2.406 28.084 -37.188 1.00 58.56 519 PRO A O 1
ATOM 4151 N N . TRP A 1 520 ? -1.864 29.113 -39.110 1.00 65.94 520 TRP A N 1
ATOM 4152 C CA . TRP A 1 520 ? -0.534 28.505 -39.328 1.00 65.94 520 TRP A CA 1
ATOM 4153 C C . TRP A 1 520 ? 0.595 29.550 -39.371 1.00 65.94 520 TRP A C 1
ATOM 4155 O O . TRP A 1 520 ? 1.655 29.325 -39.960 1.00 65.94 520 TRP A O 1
ATOM 4165 N N . TYR A 1 521 ? 0.345 30.739 -38.819 1.00 70.19 521 TYR A N 1
ATOM 4166 C CA . TYR A 1 521 ? 1.237 31.897 -38.901 1.00 70.19 521 TYR A CA 1
ATOM 4167 C C . TYR A 1 521 ? 2.642 31.618 -38.343 1.00 70.19 521 TYR A C 1
ATOM 4169 O O . TYR A 1 521 ? 3.661 32.018 -38.909 1.00 70.19 521 TYR A O 1
ATOM 4177 N N . SER A 1 522 ? 2.713 30.874 -37.247 1.00 62.66 522 SER A N 1
ATOM 4178 C CA . SER A 1 522 ? 3.958 30.537 -36.566 1.00 62.66 522 SER A CA 1
ATOM 4179 C C . SER A 1 522 ? 4.787 29.482 -37.309 1.00 62.66 522 SER A C 1
ATOM 4181 O O . SER A 1 522 ? 6.022 29.551 -37.323 1.00 62.66 522 SER A O 1
ATOM 4183 N N . GLU A 1 523 ? 4.137 28.547 -38.000 1.00 74.38 523 GLU A N 1
ATOM 4184 C CA . GLU A 1 523 ? 4.781 27.628 -38.936 1.00 74.38 523 GLU A CA 1
ATOM 4185 C C . GLU A 1 523 ? 5.330 28.387 -40.143 1.00 74.38 523 GLU A C 1
ATOM 4187 O O . GLU A 1 523 ? 6.436 28.089 -40.589 1.00 74.38 523 GLU A O 1
ATOM 4192 N N . GLN A 1 524 ? 4.608 29.396 -40.636 1.00 77.88 524 GLN A N 1
ATOM 4193 C CA . GLN A 1 524 ? 5.037 30.207 -41.777 1.00 77.88 524 GLN A CA 1
ATOM 4194 C C . GLN A 1 524 ? 6.278 31.046 -41.452 1.00 77.88 524 GLN A C 1
ATOM 4196 O O . GLN A 1 524 ? 7.220 31.067 -42.245 1.00 77.88 524 GLN A O 1
ATOM 4201 N N . ILE A 1 525 ? 6.337 31.663 -40.264 1.00 74.62 525 ILE A N 1
ATOM 4202 C CA . ILE A 1 525 ? 7.551 32.341 -39.767 1.00 74.62 525 ILE A CA 1
ATOM 4203 C C . ILE A 1 525 ? 8.725 31.369 -39.726 1.00 74.62 525 ILE A C 1
ATOM 4205 O O . ILE A 1 525 ? 9.802 31.667 -40.241 1.00 74.62 525 ILE A O 1
ATOM 4209 N N . THR A 1 526 ? 8.520 30.202 -39.116 1.00 74.94 526 THR A N 1
ATOM 4210 C CA . THR A 1 526 ? 9.588 29.214 -38.929 1.00 74.94 526 THR A CA 1
ATOM 4211 C C . THR A 1 526 ? 10.103 28.702 -40.272 1.00 74.94 526 THR A C 1
ATOM 4213 O O . THR A 1 526 ? 11.314 28.636 -40.488 1.00 74.94 526 THR A O 1
ATOM 4216 N N . PHE A 1 527 ? 9.192 28.423 -41.202 1.00 82.38 527 PHE A N 1
ATOM 4217 C CA . PHE A 1 527 ? 9.517 28.029 -42.564 1.00 82.38 527 PHE A CA 1
ATOM 4218 C C . PHE A 1 527 ? 10.336 29.104 -43.286 1.00 82.38 527 PHE A C 1
ATOM 4220 O O . PHE A 1 527 ? 11.379 28.790 -43.847 1.00 82.38 527 PHE A O 1
ATOM 4227 N N . MET A 1 528 ? 9.943 30.380 -43.213 1.00 80.44 528 MET A N 1
ATOM 4228 C CA . MET A 1 528 ? 10.703 31.471 -43.842 1.00 80.44 528 MET A CA 1
ATOM 4229 C C . MET A 1 528 ? 12.071 31.714 -43.199 1.00 80.44 528 MET A C 1
ATOM 4231 O O . MET A 1 528 ? 13.004 32.128 -43.880 1.00 80.44 528 MET A O 1
ATOM 4235 N N . LEU A 1 529 ? 12.217 31.466 -41.896 1.00 78.19 529 LEU A N 1
ATOM 4236 C CA . LEU A 1 529 ? 13.512 31.567 -41.219 1.00 78.19 529 LEU A CA 1
ATOM 4237 C C . LEU A 1 529 ? 14.485 30.475 -41.670 1.00 78.19 529 LEU A C 1
ATOM 4239 O O . LEU A 1 529 ? 15.690 30.727 -41.776 1.00 78.19 529 LEU A O 1
ATOM 4243 N N . MET A 1 530 ? 13.956 29.276 -41.920 1.00 83.19 530 MET A N 1
ATOM 4244 C CA . MET A 1 530 ? 14.716 28.137 -42.431 1.00 83.19 530 MET A CA 1
ATOM 4245 C C . MET A 1 530 ? 14.970 28.246 -43.938 1.00 83.19 530 MET A C 1
ATOM 4247 O O . MET A 1 530 ? 16.026 27.815 -44.384 1.00 83.19 530 MET A O 1
ATOM 4251 N N . ASN A 1 531 ? 14.053 28.843 -44.704 1.00 86.12 531 ASN A N 1
ATOM 4252 C CA . ASN A 1 531 ? 14.170 29.053 -46.147 1.00 86.12 531 ASN A CA 1
ATOM 4253 C C . ASN A 1 531 ? 15.099 30.240 -46.428 1.00 86.12 531 ASN A C 1
ATOM 4255 O O . ASN A 1 531 ? 14.697 31.399 -46.560 1.00 86.12 531 ASN A O 1
ATOM 4259 N N . THR A 1 532 ? 16.388 29.941 -46.445 1.00 80.88 532 THR A N 1
ATOM 4260 C CA . THR A 1 532 ? 17.459 30.927 -46.441 1.00 80.88 532 THR A CA 1
ATOM 4261 C C . THR A 1 532 ? 17.616 31.646 -47.774 1.00 80.88 532 THR A C 1
ATOM 4263 O O . THR A 1 532 ? 18.072 32.797 -47.783 1.00 80.88 532 THR A O 1
ATOM 4266 N N . ASP A 1 533 ? 17.253 30.991 -48.874 1.00 87.44 533 ASP A N 1
ATOM 4267 C CA . ASP A 1 533 ? 17.357 31.523 -50.231 1.00 87.44 533 ASP A CA 1
ATOM 4268 C C . ASP A 1 533 ? 16.016 32.061 -50.779 1.00 87.44 533 ASP A C 1
ATOM 4270 O O . ASP A 1 533 ? 16.003 32.706 -51.829 1.00 87.44 533 ASP A O 1
ATOM 4274 N N . ASN A 1 534 ? 14.923 31.920 -50.015 1.00 85.81 534 ASN A N 1
ATOM 4275 C CA . ASN A 1 534 ? 13.562 32.371 -50.332 1.00 85.81 534 ASN A CA 1
ATOM 4276 C C . ASN A 1 534 ? 13.002 31.787 -51.637 1.00 85.81 534 ASN A C 1
ATOM 4278 O O . ASN A 1 534 ? 12.326 32.490 -52.391 1.00 85.81 534 ASN A O 1
ATOM 4282 N N . ASN A 1 535 ? 13.280 30.518 -51.914 1.00 90.00 535 ASN A N 1
ATOM 4283 C CA . ASN A 1 535 ? 12.815 29.831 -53.121 1.00 90.00 535 ASN A CA 1
ATOM 4284 C C . ASN A 1 535 ? 11.476 29.070 -52.930 1.00 90.00 535 ASN A C 1
ATOM 4286 O O . ASN A 1 535 ? 11.140 28.196 -53.732 1.00 90.00 535 ASN A O 1
ATOM 4290 N N . ASP A 1 536 ? 10.745 29.372 -51.850 1.00 89.56 536 ASP A N 1
ATOM 4291 C CA . ASP A 1 536 ? 9.487 28.740 -51.414 1.00 89.56 536 ASP A CA 1
ATOM 4292 C C . ASP A 1 536 ? 9.560 27.240 -51.045 1.00 89.56 536 ASP A C 1
ATOM 4294 O O . ASP A 1 536 ? 8.529 26.594 -50.854 1.00 89.56 536 ASP A O 1
ATOM 4298 N N . HIS A 1 537 ? 10.758 26.676 -50.862 1.00 93.12 537 HIS A N 1
ATOM 4299 C CA . HIS A 1 537 ? 10.957 25.334 -50.311 1.00 93.12 537 HIS A CA 1
ATOM 4300 C C . HIS A 1 537 ? 12.140 25.273 -49.335 1.00 93.12 537 HIS A C 1
ATOM 4302 O O . HIS A 1 537 ? 12.972 26.168 -49.290 1.00 93.12 537 HIS A O 1
ATOM 4308 N N . LEU A 1 538 ? 12.209 24.213 -48.528 1.00 92.75 538 LEU A N 1
ATOM 4309 C CA . LEU A 1 538 ? 13.378 23.904 -47.708 1.00 92.75 538 LEU A CA 1
ATOM 4310 C C . LEU A 1 538 ? 14.187 22.801 -48.371 1.00 92.75 538 LEU A C 1
ATOM 4312 O O . LEU A 1 538 ? 13.687 21.696 -48.602 1.00 92.75 538 LEU A O 1
ATOM 4316 N N . SER A 1 539 ? 15.453 23.096 -48.638 1.00 94.94 539 SER A N 1
ATOM 4317 C CA . SER A 1 539 ? 16.428 22.092 -49.045 1.00 94.94 539 SER A CA 1
ATOM 4318 C C . SER A 1 539 ? 17.004 21.347 -47.836 1.00 94.94 539 SER A C 1
ATOM 4320 O O . SER A 1 539 ? 17.041 21.841 -46.703 1.00 94.94 539 SER A O 1
ATOM 4322 N N . ARG A 1 540 ? 17.563 20.158 -48.088 1.00 93.62 540 ARG A N 1
ATOM 4323 C CA . ARG A 1 540 ? 18.342 19.395 -47.098 1.00 93.62 540 ARG A CA 1
ATOM 4324 C C . ARG A 1 540 ? 19.418 20.247 -46.414 1.00 93.62 540 ARG A C 1
ATOM 4326 O O . ARG A 1 540 ? 19.633 20.131 -45.209 1.00 93.62 540 ARG A O 1
ATOM 4333 N N . GLN A 1 541 ? 20.114 21.083 -47.185 1.00 93.88 541 GLN A N 1
ATOM 4334 C CA . GLN A 1 541 ? 21.206 21.904 -46.668 1.00 93.88 541 GLN A CA 1
ATOM 4335 C C . GLN A 1 541 ? 20.691 22.965 -45.693 1.00 93.88 541 GLN A C 1
ATOM 4337 O O . GLN A 1 541 ? 21.314 23.202 -44.663 1.00 93.88 541 GLN A O 1
ATOM 4342 N N . GLU A 1 542 ? 19.542 23.563 -45.980 1.00 90.94 542 GLU A N 1
ATOM 4343 C CA . GLU A 1 542 ? 18.928 24.575 -45.122 1.00 90.94 542 GLU A CA 1
ATOM 4344 C C . GLU A 1 542 ? 18.437 23.993 -43.803 1.00 90.94 542 GLU A C 1
ATOM 4346 O O . GLU A 1 542 ? 18.680 24.575 -42.748 1.00 90.94 542 GLU A O 1
ATOM 4351 N N . LEU A 1 543 ? 17.849 22.795 -43.839 1.00 88.31 543 LEU A N 1
ATOM 4352 C CA . LEU A 1 543 ? 17.484 22.054 -42.630 1.00 88.31 543 LEU A CA 1
ATOM 4353 C C . LEU A 1 543 ? 18.715 21.704 -41.783 1.00 88.31 543 LEU A C 1
ATOM 4355 O O . LEU A 1 543 ? 18.678 21.800 -40.553 1.00 88.31 543 LEU A O 1
ATOM 4359 N N . LEU A 1 544 ? 19.818 21.325 -42.433 1.00 88.94 544 LEU A N 1
ATOM 4360 C CA . LEU A 1 544 ? 21.077 21.014 -41.762 1.00 88.94 544 LEU A CA 1
ATOM 4361 C C . LEU A 1 544 ? 21.695 22.257 -41.106 1.00 88.94 544 LEU A C 1
ATOM 4363 O O . LEU A 1 544 ? 22.088 22.196 -39.942 1.00 88.94 544 LEU A O 1
ATOM 4367 N N . GLU A 1 545 ? 21.747 23.388 -41.812 1.00 85.75 545 GLU A N 1
ATOM 4368 C CA . GLU A 1 545 ? 22.259 24.651 -41.264 1.00 85.75 545 GLU A CA 1
ATOM 4369 C C . GLU A 1 545 ? 21.367 25.195 -40.140 1.00 85.75 545 GLU A C 1
ATOM 4371 O O . GLU A 1 545 ? 21.878 25.576 -39.085 1.00 85.75 545 GLU A O 1
ATOM 4376 N N . ALA A 1 546 ? 20.040 25.142 -40.300 1.00 84.44 546 ALA A N 1
ATOM 4377 C CA . ALA A 1 546 ? 19.089 25.510 -39.250 1.00 84.44 546 ALA A CA 1
ATOM 4378 C C . ALA A 1 546 ? 19.250 24.639 -37.991 1.00 84.44 546 ALA A C 1
ATOM 4380 O O . ALA A 1 546 ? 19.089 25.118 -36.867 1.00 84.44 546 ALA A O 1
ATOM 4381 N N . SER A 1 547 ? 19.624 23.370 -38.159 1.00 80.88 547 SER A N 1
ATOM 4382 C CA . SER A 1 547 ? 19.845 22.466 -37.029 1.00 80.88 547 SER A CA 1
ATOM 4383 C C . SER A 1 547 ? 21.182 22.704 -36.328 1.00 80.88 547 SER A C 1
ATOM 4385 O O . SER A 1 547 ? 21.244 22.575 -35.111 1.00 80.88 547 SER A O 1
ATOM 4387 N N . LYS A 1 548 ? 22.240 23.112 -37.043 1.00 82.38 548 LYS A N 1
ATOM 4388 C CA . LYS A 1 548 ? 23.547 23.444 -36.436 1.00 82.38 548 LYS A CA 1
ATOM 4389 C C . LYS A 1 548 ? 23.485 24.649 -35.501 1.00 82.38 548 LYS A C 1
ATOM 4391 O O . LYS A 1 548 ? 24.207 24.701 -34.511 1.00 82.38 548 LYS A O 1
ATOM 4396 N N . ILE A 1 549 ? 22.644 25.624 -35.835 1.00 77.00 549 ILE A N 1
ATOM 4397 C CA . ILE A 1 549 ? 22.487 26.865 -35.064 1.00 77.00 549 ILE A CA 1
ATOM 4398 C C . ILE A 1 549 ? 21.434 26.742 -33.960 1.00 77.00 549 ILE A C 1
ATOM 4400 O O . ILE A 1 549 ? 21.288 27.659 -33.155 1.00 77.00 549 ILE A O 1
ATOM 4404 N N . SER A 1 550 ? 20.682 25.636 -33.930 1.00 72.88 550 SER A N 1
ATOM 4405 C CA . SER A 1 550 ? 19.672 25.386 -32.908 1.00 72.88 550 SER A CA 1
ATOM 4406 C C . SER A 1 550 ? 20.357 25.038 -31.580 1.00 72.88 550 SER A C 1
ATOM 4408 O O . SER A 1 550 ? 21.040 24.012 -31.498 1.00 72.88 550 SER A O 1
ATOM 4410 N N . PRO A 1 551 ? 20.165 25.839 -30.512 1.00 63.62 551 PRO A N 1
ATOM 4411 C CA . PRO A 1 551 ? 20.763 25.561 -29.205 1.00 63.62 551 PRO A CA 1
ATOM 4412 C C . PRO A 1 551 ? 20.345 24.195 -28.649 1.00 63.62 551 PRO A C 1
ATOM 4414 O O . PRO A 1 551 ? 21.139 23.509 -28.014 1.00 63.62 551 PRO A O 1
ATOM 4417 N N . ASP A 1 552 ? 19.111 23.772 -28.938 1.00 54.06 552 ASP A N 1
ATOM 4418 C CA . ASP A 1 552 ? 18.580 22.485 -28.490 1.00 54.06 552 ASP A CA 1
ATOM 4419 C C . ASP A 1 552 ? 19.296 21.315 -29.185 1.00 54.06 552 ASP A C 1
ATOM 4421 O O . ASP A 1 552 ? 19.642 20.331 -28.538 1.00 54.06 552 ASP A O 1
ATOM 4425 N N . MET A 1 553 ? 19.594 21.443 -30.482 1.00 64.50 553 MET A N 1
ATOM 4426 C CA . MET A 1 553 ? 20.346 20.429 -31.231 1.00 64.50 553 MET A CA 1
ATOM 4427 C C . MET A 1 553 ? 21.807 20.351 -30.790 1.00 64.50 553 MET A C 1
ATOM 4429 O O . MET A 1 553 ? 22.375 19.260 -30.739 1.00 64.50 553 MET A O 1
ATOM 4433 N N . HIS A 1 554 ? 22.401 21.487 -30.419 1.00 69.19 554 HIS A N 1
ATOM 4434 C CA . HIS A 1 554 ? 23.741 21.526 -29.840 1.00 69.19 554 HIS A CA 1
ATOM 4435 C C . HIS A 1 554 ? 23.795 20.793 -28.486 1.00 69.19 554 HIS A C 1
ATOM 4437 O O . HIS A 1 554 ? 24.743 20.059 -28.213 1.00 69.19 554 HIS A O 1
ATOM 4443 N N . ASN A 1 555 ? 22.749 20.923 -27.664 1.00 62.69 555 ASN A N 1
ATOM 4444 C CA . ASN A 1 555 ? 22.657 20.266 -26.355 1.00 62.69 555 ASN A CA 1
ATOM 4445 C C . ASN A 1 555 ? 22.468 18.742 -26.436 1.00 62.69 555 ASN A C 1
ATOM 4447 O O . ASN A 1 555 ? 22.795 18.042 -25.482 1.00 62.69 555 ASN A O 1
ATOM 4451 N N . LEU A 1 556 ? 21.983 18.214 -27.565 1.00 63.03 556 LEU A N 1
ATOM 4452 C CA . LEU A 1 556 ? 21.879 16.767 -27.796 1.00 63.03 556 LEU A CA 1
ATOM 4453 C C . LEU A 1 556 ? 23.232 16.105 -28.109 1.00 63.03 556 LEU A C 1
ATOM 4455 O O . LEU A 1 556 ? 23.307 14.879 -28.170 1.00 63.03 556 LEU A O 1
ATOM 4459 N N . GLY A 1 557 ? 24.298 16.888 -28.322 1.00 74.56 557 GLY A N 1
ATOM 4460 C CA . GLY A 1 557 ? 25.651 16.365 -28.529 1.00 74.56 557 GLY A CA 1
ATOM 4461 C C . GLY A 1 557 ? 25.816 15.517 -29.794 1.00 74.56 557 GLY A C 1
ATOM 4462 O O . GLY A 1 557 ? 26.727 14.691 -29.862 1.00 74.56 557 GLY A O 1
ATOM 4463 N N . PHE A 1 558 ? 24.943 15.681 -30.796 1.00 75.81 558 PHE A N 1
ATOM 4464 C CA . PHE A 1 558 ? 25.047 14.921 -32.038 1.00 75.81 558 PHE A CA 1
ATOM 4465 C C . PHE A 1 558 ? 26.340 15.244 -32.777 1.00 75.81 558 PHE A C 1
ATOM 4467 O O . PHE A 1 558 ? 26.670 16.402 -33.034 1.00 75.81 558 PHE A O 1
ATOM 4474 N N . ASN A 1 559 ? 27.049 14.197 -33.196 1.00 87.56 559 ASN A N 1
ATOM 4475 C CA . ASN A 1 559 ? 28.112 14.369 -34.172 1.00 87.56 559 ASN A CA 1
ATOM 4476 C C . ASN A 1 559 ? 27.519 14.693 -35.557 1.00 87.56 559 ASN A C 1
ATOM 4478 O O . ASN A 1 559 ? 26.352 14.414 -35.842 1.00 87.56 559 ASN A O 1
ATOM 4482 N N . GLN A 1 560 ? 28.347 15.251 -36.443 1.00 87.94 560 GLN A N 1
ATOM 4483 C CA . GLN A 1 560 ? 27.933 15.694 -37.781 1.00 87.94 560 GLN A CA 1
ATOM 4484 C C . GLN A 1 560 ? 27.176 14.608 -38.569 1.00 87.94 560 GLN A C 1
ATOM 4486 O O . GLN A 1 560 ? 26.187 14.901 -39.233 1.00 87.94 560 GLN A O 1
ATOM 4491 N N . LYS A 1 561 ? 27.591 13.341 -38.448 1.00 83.38 561 LYS A N 1
ATOM 4492 C CA . LYS A 1 561 ? 26.974 12.214 -39.160 1.00 83.38 561 LYS A CA 1
ATOM 4493 C C . LYS A 1 561 ? 25.603 11.837 -38.591 1.00 83.38 561 LYS A C 1
ATOM 4495 O O . LYS A 1 561 ? 24.703 11.487 -39.345 1.00 83.38 561 LYS A O 1
ATOM 4500 N N . GLN A 1 562 ? 25.429 11.900 -37.270 1.00 78.44 562 GLN A N 1
ATOM 4501 C CA . GLN A 1 562 ? 24.127 11.696 -36.624 1.00 78.44 562 GLN A CA 1
ATOM 4502 C C . GLN A 1 562 ? 23.140 12.789 -37.030 1.00 78.44 562 GLN A C 1
ATOM 4504 O O . GLN A 1 562 ? 21.985 12.486 -37.323 1.00 78.44 562 GLN A O 1
ATOM 4509 N N . LEU A 1 563 ? 23.617 14.033 -37.101 1.00 82.44 563 LEU A N 1
ATOM 4510 C CA . LEU A 1 563 ? 22.815 15.159 -37.554 1.00 82.44 563 LEU A CA 1
ATOM 4511 C C . LEU A 1 563 ? 22.401 14.995 -39.022 1.00 82.44 563 LEU A C 1
ATOM 4513 O O . LEU A 1 563 ? 21.227 15.129 -39.342 1.00 82.44 563 LEU A O 1
ATOM 4517 N N . GLU A 1 564 ? 23.331 14.631 -39.904 1.00 86.75 564 GLU A N 1
ATOM 4518 C CA . GLU A 1 564 ? 23.033 14.362 -41.317 1.00 86.75 564 GLU A CA 1
ATOM 4519 C C . GLU A 1 564 ? 22.013 13.231 -41.499 1.00 86.75 564 GLU A C 1
ATOM 4521 O O . GLU A 1 564 ? 21.029 13.422 -42.208 1.00 86.75 564 GLU A O 1
ATOM 4526 N N . ASN A 1 565 ? 22.184 12.103 -40.799 1.00 76.44 565 ASN A N 1
ATOM 4527 C CA . ASN A 1 565 ? 21.239 10.981 -40.849 1.00 76.44 565 ASN A CA 1
ATOM 4528 C C . ASN A 1 565 ? 19.831 11.380 -40.385 1.00 76.44 565 ASN A C 1
ATOM 4530 O O . ASN A 1 565 ? 18.833 10.876 -40.902 1.00 76.44 565 ASN A O 1
ATOM 4534 N N . LEU A 1 566 ? 19.748 12.261 -39.387 1.00 81.12 566 LEU A N 1
ATOM 4535 C CA . LEU A 1 566 ? 18.481 12.783 -38.902 1.00 81.12 566 LEU A CA 1
ATOM 4536 C C . LEU A 1 566 ? 17.803 13.631 -39.976 1.00 81.12 566 LEU A C 1
ATOM 4538 O O . LEU A 1 566 ? 16.645 13.367 -40.290 1.00 81.12 566 LEU A O 1
ATOM 4542 N N . ILE A 1 567 ? 18.532 14.582 -40.574 1.00 88.38 567 ILE A N 1
ATOM 4543 C CA . ILE A 1 567 ? 18.029 15.427 -41.668 1.00 88.38 567 ILE A CA 1
ATOM 4544 C C . ILE A 1 567 ? 17.597 14.587 -42.873 1.00 88.38 567 ILE A C 1
ATOM 4546 O O . ILE A 1 567 ? 16.538 14.850 -43.438 1.00 88.38 567 ILE A O 1
ATOM 4550 N N . ASP A 1 568 ? 18.343 13.539 -43.220 1.00 86.25 568 ASP A N 1
ATOM 4551 C CA . ASP A 1 568 ? 17.958 12.601 -44.282 1.00 86.25 568 ASP A CA 1
ATOM 4552 C C . ASP A 1 568 ? 16.628 11.904 -43.971 1.00 86.25 568 ASP A C 1
ATOM 4554 O O . ASP A 1 568 ? 15.778 11.739 -44.850 1.00 86.25 568 ASP A O 1
ATOM 4558 N N . GLY A 1 569 ? 16.411 11.541 -42.704 1.00 80.12 569 GLY A N 1
ATOM 4559 C CA . GLY A 1 569 ? 15.122 11.056 -42.222 1.00 80.12 569 GLY A CA 1
ATOM 4560 C C . GLY A 1 569 ? 14.008 12.095 -42.376 1.00 80.12 569 GLY A C 1
ATOM 4561 O O . GLY A 1 569 ? 12.907 11.735 -42.793 1.00 80.12 569 GLY A O 1
ATOM 4562 N N . LEU A 1 570 ? 14.295 13.372 -42.097 1.00 81.19 570 LEU A N 1
ATOM 4563 C CA . LEU A 1 570 ? 13.309 14.460 -42.185 1.00 81.19 570 LEU A CA 1
ATOM 4564 C C . LEU A 1 570 ? 12.863 14.697 -43.611 1.00 81.19 570 LEU A C 1
ATOM 4566 O O . LEU A 1 570 ? 11.664 14.739 -43.867 1.00 81.19 570 LEU A O 1
ATOM 4570 N N . VAL A 1 571 ? 13.824 14.815 -44.525 1.00 87.56 571 VAL A N 1
ATOM 4571 C CA . VAL A 1 571 ? 13.543 15.008 -45.947 1.00 87.56 571 VAL A CA 1
ATOM 4572 C C . VAL A 1 571 ? 12.727 13.829 -46.458 1.00 87.56 571 VAL A C 1
ATOM 4574 O O . VAL A 1 571 ? 11.671 14.033 -47.037 1.00 87.56 571 VAL A O 1
ATOM 4577 N N . LYS A 1 572 ? 13.107 12.592 -46.121 1.00 85.19 572 LYS A N 1
ATOM 4578 C CA . LYS A 1 572 ? 12.376 11.393 -46.555 1.00 85.19 572 LYS A CA 1
ATOM 4579 C C . LYS A 1 572 ? 10.925 11.316 -46.053 1.00 85.19 572 LYS A C 1
ATOM 4581 O O . LYS A 1 572 ? 10.099 10.683 -46.708 1.00 85.19 572 LYS A O 1
ATOM 4586 N N . ILE A 1 573 ? 10.631 11.878 -44.880 1.00 80.94 573 ILE A N 1
ATOM 4587 C CA . ILE A 1 573 ? 9.272 11.919 -44.310 1.00 80.94 573 ILE A CA 1
ATOM 4588 C C . ILE A 1 573 ? 8.479 13.102 -44.878 1.00 80.94 573 ILE A C 1
ATOM 4590 O O . ILE A 1 573 ? 7.287 12.970 -45.155 1.00 80.94 573 ILE A O 1
ATOM 4594 N N . GLY A 1 574 ? 9.137 14.252 -45.002 1.00 84.44 574 GLY A N 1
ATOM 4595 C CA . GLY A 1 574 ? 8.527 15.526 -45.351 1.00 84.44 574 GLY A CA 1
ATOM 4596 C C . GLY A 1 574 ? 8.257 15.720 -46.825 1.00 84.44 574 GLY A C 1
ATOM 4597 O O . GLY A 1 574 ? 7.193 16.210 -47.187 1.00 84.44 574 GLY A O 1
ATOM 4598 N N . ASP A 1 575 ? 9.200 15.303 -47.659 1.00 93.06 575 ASP A N 1
ATOM 4599 C CA . ASP A 1 575 ? 9.106 15.387 -49.107 1.00 93.06 575 ASP A CA 1
ATOM 4600 C C . ASP A 1 575 ? 8.181 14.278 -49.632 1.00 93.06 575 ASP A C 1
ATOM 4602 O O . ASP A 1 575 ? 8.580 13.148 -49.946 1.00 93.06 575 ASP A O 1
ATOM 4606 N N . LYS A 1 576 ? 6.885 14.593 -49.666 1.00 91.06 576 LYS A N 1
ATOM 4607 C CA . LYS A 1 576 ? 5.837 13.649 -50.070 1.00 91.06 576 LYS A CA 1
ATOM 4608 C C . LYS A 1 576 ? 5.883 13.384 -51.563 1.00 91.06 576 LYS A C 1
ATOM 4610 O O . LYS A 1 576 ? 5.475 12.302 -52.004 1.00 91.06 576 LYS A O 1
ATOM 4615 N N . ASN A 1 577 ? 6.332 14.370 -52.328 1.00 93.69 577 ASN A N 1
ATOM 4616 C CA . ASN A 1 577 ? 6.348 14.320 -53.778 1.00 93.69 577 ASN A CA 1
ATOM 4617 C C . ASN A 1 577 ? 7.677 13.758 -54.351 1.00 93.69 577 ASN A C 1
ATOM 4619 O O . ASN A 1 577 ? 7.677 13.290 -55.494 1.00 93.69 577 ASN A O 1
ATOM 4623 N N . LYS A 1 578 ? 8.723 13.645 -53.518 1.00 93.19 578 LYS A N 1
ATOM 4624 C CA . LYS A 1 578 ? 10.063 13.099 -53.807 1.00 93.19 578 LYS A CA 1
ATOM 4625 C C . LYS A 1 578 ? 10.899 13.955 -54.764 1.00 93.19 578 LYS A C 1
ATOM 4627 O O . LYS A 1 578 ? 11.585 13.392 -55.625 1.00 93.19 578 LYS A O 1
ATOM 4632 N N . ASP A 1 579 ? 10.820 15.278 -54.660 1.00 94.75 579 ASP A N 1
ATOM 4633 C CA . ASP A 1 579 ? 11.626 16.224 -55.449 1.00 94.75 579 ASP A CA 1
ATOM 4634 C C . ASP A 1 579 ? 12.840 16.805 -54.695 1.00 94.75 579 ASP A C 1
ATOM 4636 O O . ASP A 1 579 ? 13.511 17.707 -55.207 1.00 94.75 579 ASP A O 1
ATOM 4640 N N . ASP A 1 580 ? 13.148 16.250 -53.521 1.00 91.00 580 ASP A N 1
ATOM 4641 C CA . ASP A 1 580 ? 14.162 16.680 -52.555 1.00 91.00 580 ASP A CA 1
ATOM 4642 C C . ASP A 1 580 ? 13.920 18.096 -51.995 1.00 91.00 580 ASP A C 1
ATOM 4644 O O . ASP A 1 580 ? 14.851 18.758 -51.507 1.00 91.00 580 ASP A O 1
ATOM 4648 N N . LYS A 1 581 ? 12.670 18.575 -52.049 1.00 93.44 581 LYS A N 1
ATOM 4649 C CA . LYS A 1 581 ? 12.260 19.901 -51.584 1.00 93.44 581 LYS A CA 1
ATOM 4650 C C . LYS A 1 581 ? 11.055 19.778 -50.665 1.00 93.44 581 LYS A C 1
ATOM 4652 O O . LYS A 1 581 ? 10.086 19.102 -50.968 1.00 93.44 581 LYS A O 1
ATOM 4657 N N . ILE A 1 582 ? 11.098 20.467 -49.528 1.00 92.00 582 ILE A N 1
ATOM 4658 C CA . ILE A 1 582 ? 9.953 20.509 -48.612 1.00 92.00 582 ILE A CA 1
ATOM 4659 C C . ILE A 1 582 ? 9.226 21.834 -48.814 1.00 92.00 582 ILE A C 1
ATOM 4661 O O . ILE A 1 582 ? 9.724 22.888 -48.414 1.00 92.00 582 ILE A O 1
ATOM 4665 N N . THR A 1 583 ? 8.053 21.784 -49.435 1.00 95.00 583 THR A N 1
ATOM 4666 C CA . THR A 1 583 ? 7.152 22.943 -49.561 1.00 95.00 583 THR A CA 1
ATOM 4667 C C . THR A 1 583 ? 6.567 23.350 -48.206 1.00 95.00 583 THR A C 1
ATOM 4669 O O . THR A 1 583 ? 6.638 22.603 -47.225 1.00 95.00 583 THR A O 1
ATOM 4672 N N . PHE A 1 584 ? 5.960 24.535 -48.122 1.00 90.38 584 PHE A N 1
ATOM 4673 C CA . PHE A 1 584 ? 5.306 24.973 -46.887 1.00 90.38 584 PHE A CA 1
ATOM 4674 C C . PHE A 1 584 ? 4.171 24.023 -46.475 1.00 90.38 584 PHE A C 1
ATOM 4676 O O . PHE A 1 584 ? 4.045 23.672 -45.302 1.00 90.38 584 PHE A O 1
ATOM 4683 N N . GLU A 1 585 ? 3.383 23.536 -47.432 1.00 89.94 585 GLU A N 1
ATOM 4684 C CA . GLU A 1 585 ? 2.299 22.582 -47.191 1.00 89.94 585 GLU A CA 1
ATOM 4685 C C . GLU A 1 585 ? 2.823 21.242 -46.660 1.00 89.94 585 GLU A C 1
ATOM 4687 O O . GLU A 1 585 ? 2.242 20.663 -45.735 1.00 89.94 585 GLU A O 1
ATOM 4692 N N . GLU A 1 586 ? 3.936 20.755 -47.211 1.00 91.00 586 GLU A N 1
ATOM 4693 C CA . GLU A 1 586 ? 4.622 19.559 -46.723 1.00 91.00 586 GLU A CA 1
ATOM 4694 C C . GLU A 1 586 ? 5.170 19.776 -45.311 1.00 91.00 586 GLU A C 1
ATOM 4696 O O . GLU A 1 586 ? 4.893 18.955 -44.432 1.00 91.00 586 GLU A O 1
ATOM 4701 N N . TYR A 1 587 ? 5.813 20.917 -45.051 1.00 86.69 587 TYR A N 1
ATOM 4702 C CA . TYR A 1 587 ? 6.305 21.306 -43.728 1.00 86.69 587 TYR A CA 1
ATOM 4703 C C . TYR A 1 587 ? 5.184 21.380 -42.677 1.00 86.69 587 TYR A C 1
ATOM 4705 O O . TYR A 1 587 ? 5.303 20.793 -41.599 1.00 86.69 587 TYR A O 1
ATOM 4713 N N . VAL A 1 588 ? 4.056 22.024 -42.992 1.00 81.62 588 VAL A N 1
ATOM 4714 C CA . VAL A 1 588 ? 2.872 22.074 -42.111 1.00 81.62 588 VAL A CA 1
ATOM 4715 C C . VAL A 1 588 ? 2.282 20.679 -41.908 1.00 81.62 588 VAL A C 1
ATOM 4717 O O . VAL A 1 588 ? 1.767 20.349 -40.840 1.00 81.62 588 VAL A O 1
ATOM 4720 N N . SER A 1 589 ? 2.359 19.811 -42.915 1.00 79.38 589 SER A N 1
ATOM 4721 C CA . SER A 1 589 ? 1.906 18.433 -42.755 1.00 79.38 589 SER A CA 1
ATOM 4722 C C . SER A 1 589 ? 2.826 17.613 -41.842 1.00 79.38 589 SER A C 1
ATOM 4724 O O . SER A 1 589 ? 2.316 16.817 -41.058 1.00 79.38 589 SER A O 1
ATOM 4726 N N . MET A 1 590 ? 4.141 17.868 -41.864 1.00 76.44 590 MET A N 1
ATOM 4727 C CA . MET A 1 590 ? 5.103 17.294 -40.914 1.00 76.44 590 MET A CA 1
ATOM 4728 C C . MET A 1 590 ? 4.917 17.849 -39.499 1.00 76.44 590 MET A C 1
ATOM 4730 O O . MET A 1 590 ? 5.130 17.132 -38.522 1.00 76.44 590 MET A O 1
ATOM 4734 N N . SER A 1 591 ? 4.532 19.124 -39.369 1.00 65.50 591 SER A N 1
ATOM 4735 C CA . SER A 1 591 ? 4.350 19.766 -38.063 1.00 65.50 591 SER A CA 1
ATOM 4736 C C . SER A 1 591 ? 3.191 19.178 -37.269 1.00 65.50 591 SER A C 1
ATOM 4738 O O . SER A 1 591 ? 3.269 19.081 -36.044 1.00 65.50 591 SER A O 1
ATOM 4740 N N . ARG A 1 592 ? 2.160 18.694 -37.968 1.00 56.31 592 ARG A N 1
ATOM 4741 C CA . ARG A 1 592 ? 1.026 17.981 -37.367 1.00 56.31 592 ARG A CA 1
ATOM 4742 C C . ARG A 1 592 ? 1.380 16.576 -36.872 1.00 56.31 592 ARG A C 1
ATOM 4744 O O . ARG A 1 592 ? 0.715 16.083 -35.963 1.00 56.31 592 ARG A O 1
ATOM 4751 N N . ASP A 1 593 ? 2.433 15.964 -37.406 1.00 50.56 593 ASP A N 1
ATOM 4752 C CA . ASP A 1 593 ? 2.873 14.609 -37.065 1.00 50.56 593 ASP A CA 1
ATOM 4753 C C . ASP A 1 593 ? 3.972 14.616 -35.986 1.00 50.56 593 ASP A C 1
ATOM 4755 O O . ASP A 1 593 ? 5.076 14.172 -36.245 1.00 50.56 593 ASP A O 1
ATOM 4759 N N . VAL A 1 594 ? 3.714 15.112 -34.763 1.00 40.66 594 VAL A N 1
ATOM 4760 C CA . VAL A 1 594 ? 4.608 15.048 -33.560 1.00 40.66 594 VAL A CA 1
ATOM 4761 C C . VAL A 1 594 ? 6.026 15.651 -33.736 1.00 40.66 594 VAL A C 1
ATOM 4763 O O . VAL A 1 594 ? 6.767 15.820 -32.768 1.00 40.66 594 VAL A O 1
ATOM 4766 N N . PHE A 1 595 ? 6.429 16.020 -34.949 1.00 46.53 595 PHE A N 1
ATOM 4767 C CA . PHE A 1 595 ? 7.831 16.127 -35.322 1.00 46.53 595 PHE A CA 1
ATOM 4768 C C . PHE A 1 595 ? 8.372 17.546 -35.120 1.00 46.53 595 PHE A C 1
ATOM 4770 O O . PHE A 1 595 ? 9.437 17.711 -34.532 1.00 46.53 595 PHE A O 1
ATOM 4777 N N . VAL A 1 596 ? 7.623 18.593 -35.488 1.00 43.94 596 VAL A N 1
ATOM 4778 C CA . VAL A 1 596 ? 8.048 20.001 -35.289 1.00 43.94 596 VAL A CA 1
ATOM 4779 C C . VAL A 1 596 ? 8.120 20.392 -33.807 1.00 43.94 596 VAL A C 1
ATOM 4781 O O . VAL A 1 596 ? 8.975 21.189 -33.413 1.00 43.94 596 VAL A O 1
ATOM 4784 N N . ASP A 1 597 ? 7.351 19.708 -32.961 1.00 43.91 597 ASP A N 1
ATOM 4785 C CA . ASP A 1 597 ? 7.371 19.826 -31.500 1.00 43.91 597 ASP A CA 1
ATOM 4786 C C . ASP A 1 597 ? 8.716 19.466 -30.847 1.00 43.91 597 ASP A C 1
ATOM 4788 O O . ASP A 1 597 ? 8.909 19.731 -29.655 1.00 43.91 597 ASP A O 1
ATOM 4792 N N . ASN A 1 598 ? 9.644 18.877 -31.608 1.00 42.81 598 ASN A N 1
ATOM 4793 C CA . ASN A 1 598 ? 10.964 18.461 -31.145 1.00 42.81 598 ASN A CA 1
ATOM 4794 C C . ASN A 1 598 ? 12.105 19.367 -31.644 1.00 42.81 598 ASN A C 1
ATOM 4796 O O . ASN A 1 598 ? 13.111 19.473 -30.946 1.00 42.81 598 ASN A O 1
ATOM 4800 N N . PHE A 1 599 ? 11.945 20.099 -32.755 1.00 46.41 599 PHE A N 1
ATOM 4801 C CA . PHE A 1 599 ? 13.073 20.750 -33.455 1.00 46.41 599 PHE A CA 1
ATOM 4802 C C . PHE A 1 599 ? 13.086 22.284 -33.437 1.00 46.41 599 PHE A C 1
ATOM 4804 O O . PHE A 1 599 ? 14.138 22.878 -33.672 1.00 46.41 599 PHE A O 1
ATOM 4811 N N . ALA A 1 600 ? 11.971 22.944 -33.114 1.00 44.66 600 ALA A N 1
ATOM 4812 C CA . ALA A 1 600 ? 11.981 24.393 -32.902 1.00 44.66 600 ALA A CA 1
ATOM 4813 C C . ALA A 1 600 ? 12.755 24.753 -31.608 1.00 44.66 600 ALA A C 1
ATOM 4815 O O . ALA A 1 600 ? 12.618 24.035 -30.617 1.00 44.66 600 ALA A O 1
ATOM 4816 N N . PRO A 1 601 ? 13.553 25.836 -31.552 1.00 44.41 601 PRO A N 1
ATOM 4817 C CA . PRO A 1 601 ? 14.200 26.268 -30.309 1.00 44.41 601 PRO A CA 1
ATOM 4818 C C . PRO A 1 601 ? 13.181 26.434 -29.172 1.00 44.41 601 PRO A C 1
ATOM 4820 O O . PRO A 1 601 ? 12.073 26.901 -29.421 1.00 44.41 601 PRO A O 1
ATOM 4823 N N . ASN A 1 602 ? 13.526 26.133 -27.918 1.00 42.59 602 ASN A N 1
ATOM 4824 C CA . ASN A 1 602 ? 12.608 26.286 -26.773 1.00 42.59 602 ASN A CA 1
ATOM 4825 C C . ASN A 1 602 ? 11.974 27.689 -26.628 1.00 42.59 602 ASN A C 1
ATOM 4827 O O . ASN A 1 602 ? 10.852 27.809 -26.139 1.00 42.59 602 ASN A O 1
ATOM 4831 N N . VAL A 1 603 ? 12.645 28.745 -27.104 1.00 41.03 603 VAL A N 1
ATOM 4832 C CA . VAL A 1 603 ? 12.068 30.099 -27.231 1.00 41.03 603 VAL A CA 1
ATOM 4833 C C . VAL A 1 603 ? 10.897 30.126 -28.221 1.00 41.03 603 VAL A C 1
ATOM 4835 O O . VAL A 1 603 ? 9.856 30.693 -27.915 1.00 41.03 603 VAL A O 1
ATOM 4838 N N . PHE A 1 604 ? 11.031 29.453 -29.364 1.00 38.78 604 PHE A N 1
ATOM 4839 C CA . PHE A 1 604 ? 9.971 29.274 -30.358 1.00 38.78 604 PHE A CA 1
ATOM 4840 C C . PHE A 1 604 ? 8.895 28.288 -29.889 1.00 38.78 604 PHE A C 1
ATOM 4842 O O . PHE A 1 604 ? 7.713 28.528 -30.102 1.00 38.78 604 PHE A O 1
ATOM 4849 N N . LYS A 1 605 ? 9.273 27.218 -29.178 1.00 46.59 605 LYS A N 1
ATOM 4850 C CA . LYS A 1 605 ? 8.312 26.295 -28.560 1.00 46.59 605 LYS A CA 1
ATOM 4851 C C . LYS A 1 605 ? 7.486 26.984 -27.475 1.00 46.59 605 LYS A C 1
ATOM 4853 O O . LYS A 1 605 ? 6.306 26.707 -27.408 1.00 46.59 605 LYS A O 1
ATOM 4858 N N . ARG A 1 606 ? 8.022 27.919 -26.677 1.00 42.28 606 ARG A N 1
ATOM 4859 C CA . ARG A 1 606 ? 7.207 28.714 -25.726 1.00 42.28 606 ARG A CA 1
ATOM 4860 C C . ARG A 1 606 ? 6.195 29.633 -26.410 1.00 42.28 606 ARG A C 1
ATOM 4862 O O . ARG A 1 606 ? 5.150 29.890 -25.833 1.00 42.28 606 ARG A O 1
ATOM 4869 N N . ILE A 1 607 ? 6.501 30.097 -27.619 1.00 38.78 607 ILE A N 1
ATOM 4870 C CA . ILE A 1 607 ? 5.583 30.880 -28.459 1.00 38.78 607 ILE A CA 1
ATOM 4871 C C . ILE A 1 607 ? 4.518 29.964 -29.107 1.00 38.78 607 ILE A C 1
ATOM 4873 O O . ILE A 1 607 ? 3.410 30.406 -29.371 1.00 38.78 607 ILE A O 1
ATOM 4877 N N . MET A 1 608 ? 4.833 28.678 -29.317 1.00 37.50 608 MET A N 1
ATOM 4878 C CA . MET A 1 608 ? 4.012 27.694 -30.048 1.00 37.50 608 MET A CA 1
ATOM 4879 C C . MET A 1 608 ? 3.216 26.694 -29.176 1.00 37.50 608 MET A C 1
ATOM 4881 O O . MET A 1 608 ? 2.188 26.187 -29.613 1.00 37.50 608 MET A O 1
ATOM 4885 N N . LYS A 1 609 ? 3.684 26.354 -27.963 1.00 37.12 609 LYS A N 1
ATOM 4886 C CA . LYS A 1 609 ? 3.151 25.281 -27.086 1.00 37.12 609 LYS A CA 1
ATOM 4887 C C . LYS A 1 609 ? 2.169 25.753 -26.014 1.00 37.12 609 LYS A C 1
ATOM 4889 O O . LYS A 1 609 ? 1.911 25.023 -25.062 1.00 37.12 609 LYS A O 1
ATOM 4894 N N . ASN A 1 610 ? 1.560 26.913 -26.195 1.00 37.69 610 ASN A N 1
ATOM 4895 C CA . ASN A 1 610 ? 0.353 27.262 -25.459 1.00 37.69 610 ASN A CA 1
ATOM 4896 C C . ASN A 1 610 ? -0.862 26.935 -26.331 1.00 37.69 610 ASN A C 1
ATOM 4898 O O . ASN A 1 610 ? -1.473 27.824 -26.907 1.00 37.69 610 ASN A O 1
ATOM 4902 N N . ARG A 1 611 ? -1.173 25.637 -26.455 1.00 32.84 611 ARG A N 1
ATOM 4903 C CA . ARG A 1 611 ? -2.489 25.180 -26.916 1.00 32.84 611 ARG A CA 1
ATOM 4904 C C . ARG A 1 611 ? -3.437 25.037 -25.742 1.00 32.84 611 ARG A C 1
ATOM 4906 O O . ARG A 1 611 ? -3.033 24.368 -24.765 1.00 32.84 611 ARG A O 1
#

Foldseek 3Di:
DPVVVVVVVVVVVVVVVVVVVVPPPPVPPLFDAPPDPPDPQFQAPAGSLQQLQAFFAFLQFDQQPLPDLDTRRTFDGWFDQWDDDDPHTDGFPQKDKDFDWDWDQFWDKQKDLFLLSVLVSCQVQGQAHDDEPPVPPPDPPPDPDLQADFDSSLSGHNPDPVSVVLLCLSVVQSWMKMKIKIWTFTMKMAGHPVIGTHTDPVNLVLLQVLLPDDDLVSNLVSLVVCCRRGNFWHFRMFGWGKMKMKMAIGGPLCLQVQHDVLVRVVSRVVSLVVLLADDDPPPDDPDPDDDDDDDDDDDDPVVPPCPPPPSPCPVVPDPVRMRIHMHQDGDPDNGSVVSSVDPGSIDGSHTHIYGPLSCLDCVNDCVPSVRHSCSSCVNNSSCSSVVCVSVVHPSDQDAFRNGDDPEDSNWHWDQDPVDPRRIDTHRDHSVRPPDDDDDDDDDPDPDDDDDDDDDDDDDALQCVVVCVQPVVSPQAHDPVSLPPDPPDPDPLVVQLVVLVVVVVVVQPPPRRCSCVVPVCSLLSSVQSSLVPVPPQWHALVSQLVLLVPAPLSVVVVDDSVSSSVVSVVVQVQQVPVPPRTHGSVSSVVVVVVCHVCRRDHVVSNSVVVRD

pLDDT: mean 74.07, std 21.37, range [30.66, 98.31]

InterPro domains:
  IPR011992 EF-hand domain pair [SSF47473] (465-591)
  IPR018247 EF-Hand 1, calcium-binding site [PS00018] (575-587)
  IPR020864 Membrane attack complex component/perforin (MACPF) domain [PF01823] (164-369)
  IPR020864 Membrane attack complex component/perforin (MACPF) domain [PS51412] (35-391)
  IPR020864 Membrane attack complex component/perforin (MACPF) domain [SM00457] (175-386)